Protein 2IBD (pdb70)

CATH classification: 1.10.10.60 (+1 more: 1.10.357.10)

Structure (mmCIF, N/CA/C/O backbone):
data_2IBD
#
_entry.id   2IBD
#
_cell.length_a   70.588
_cell.length_b   118.778
_cell.length_c   97.173
_cell.angle_alpha   90.00
_cell.angle_beta   90.00
_cell.angle_gamma   90.00
#
_symmetry.space_group_name_H-M   'C 2 2 21'
#
loop_
_entity.id
_entity.type
_entity.pdbx_description
1 polymer 'Possible transcriptional regulator'
2 non-polymer 'MAGNESIUM ION'
3 water water
#
loop_
_atom_site.group_PDB
_atom_site.id
_atom_site.type_symbol
_atom_site.label_atom_id
_atom_site.label_alt_id
_atom_site.label_comp_id
_atom_site.label_asym_id
_atom_site.label_entity_id
_atom_site.label_seq_id
_atom_site.pdbx_PDB_ins_code
_atom_site.Cartn_x
_atom_site.Cartn_y
_atom_site.Cartn_z
_atom_site.occupancy
_atom_site.B_iso_or_equiv
_atom_site.auth_seq_id
_atom_site.auth_comp_id
_atom_site.auth_asym_id
_atom_site.auth_atom_id
_atom_site.pdbx_PDB_model_num
ATOM 1 N N . GLY A 1 11 ? 11.996 7.006 24.927 1.00 31.26 11 GLY A N 1
ATOM 2 C CA . GLY A 1 11 ? 13.213 6.440 24.281 1.00 29.28 11 GLY A CA 1
ATOM 3 C C . GLY A 1 11 ? 12.992 6.132 22.778 1.00 28.11 11 GLY A C 1
ATOM 4 O O . GLY A 1 11 ? 13.573 6.806 21.900 1.00 26.67 11 GLY A O 1
ATOM 5 N N . LYS A 1 12 ? 12.119 5.158 22.501 1.00 26.56 12 LYS A N 1
ATOM 6 C CA . LYS A 1 12 ? 11.915 4.613 21.141 1.00 25.52 12 LYS A CA 1
ATOM 7 C C . LYS A 1 12 ? 11.352 5.627 20.144 1.00 23.80 12 LYS A C 1
ATOM 8 O O . LYS A 1 12 ? 11.861 5.740 19.018 1.00 21.88 12 LYS A O 1
ATOM 14 N N . SER A 1 13 ? 10.309 6.354 20.558 1.00 23.02 13 SER A N 1
ATOM 15 C CA . SER A 1 13 ? 9.671 7.372 19.717 1.00 22.10 13 SER A CA 1
ATOM 16 C C . SER A 1 13 ? 10.639 8.483 19.322 1.00 21.28 13 SER A C 1
ATOM 17 O O . SER A 1 13 ? 10.626 8.951 18.182 1.00 20.02 13 SER A O 1
ATOM 20 N N . GLY A 1 14 ? 11.461 8.935 20.272 1.00 19.31 14 GLY A N 1
ATOM 21 C CA . GLY A 1 14 ? 12.474 9.944 19.957 1.00 19.01 14 GLY A CA 1
ATOM 22 C C . GLY A 1 14 ? 13.541 9.442 18.994 1.00 18.51 14 GLY A C 1
ATOM 23 O O . GLY A 1 14 ? 13.968 10.165 18.081 1.00 17.95 14 GLY A O 1
ATOM 24 N N . ARG A 1 15 ? 13.998 8.209 19.212 1.00 18.94 15 ARG A N 1
ATOM 25 C CA . ARG A 1 15 ? 14.937 7.574 18.288 1.00 18.76 15 ARG A CA 1
ATOM 26 C C . ARG A 1 15 ? 14.359 7.446 16.884 1.00 19.17 15 ARG A C 1
ATOM 27 O O . ARG A 1 15 ? 15.058 7.718 15.902 1.00 19.85 15 ARG A O 1
ATOM 35 N N . ARG A 1 16 ? 13.096 7.049 16.783 1.00 19.35 16 ARG A N 1
ATOM 36 C CA . ARG A 1 16 ? 12.430 6.960 15.489 1.00 20.03 16 ARG A CA 1
ATOM 37 C C . ARG A 1 16 ? 12.496 8.299 14.766 1.00 20.00 16 ARG A C 1
ATOM 38 O O . ARG A 1 16 ? 12.892 8.390 13.614 1.00 19.88 16 ARG A O 1
ATOM 46 N N . THR A 1 17 ? 12.145 9.363 15.473 1.00 19.70 17 THR A N 1
ATOM 47 C CA . THR A 1 17 ? 12.175 10.682 14.889 1.00 19.27 17 THR A CA 1
ATOM 48 C C . THR A 1 17 ? 13.585 11.068 14.425 1.00 19.02 17 THR A C 1
ATOM 49 O O . THR A 1 17 ? 13.754 11.635 13.340 1.00 19.20 17 THR A O 1
ATOM 53 N N . GLU A 1 18 ? 14.587 10.756 15.239 1.00 18.82 18 GLU A N 1
ATOM 54 C CA . GLU A 1 18 ? 15.986 11.031 14.886 1.00 20.24 18 GLU A CA 1
ATOM 55 C C . GLU A 1 18 ? 16.419 10.304 13.612 1.00 19.36 18 GLU A C 1
ATOM 56 O O . GLU A 1 18 ? 17.069 10.908 12.738 1.00 19.46 18 GLU A O 1
ATOM 62 N N . LEU A 1 19 ? 16.037 9.030 13.499 1.00 19.21 19 LEU A N 1
ATOM 63 C CA . LEU A 1 19 ? 16.394 8.227 12.345 1.00 18.56 19 LEU A CA 1
ATOM 64 C C . LEU A 1 19 ? 15.731 8.782 11.089 1.00 18.59 19 LEU A C 1
ATOM 65 O O . LEU A 1 19 ? 16.334 8.837 10.001 1.00 19.36 19 LEU A O 1
ATOM 70 N N . LEU A 1 20 ? 14.484 9.213 11.246 1.00 18.96 20 LEU A N 1
ATOM 71 C CA . LEU A 1 20 ? 13.737 9.748 10.128 1.00 18.91 20 LEU A CA 1
ATOM 72 C C . LEU A 1 20 ? 14.372 11.058 9.634 1.00 18.39 20 LEU A C 1
ATOM 73 O O . LEU A 1 20 ? 14.461 11.293 8.421 1.00 19.55 20 LEU A O 1
ATOM 78 N N A ASP A 1 21 ? 14.824 11.896 10.566 0.50 17.66 21 ASP A N 1
ATOM 79 N N B ASP A 1 21 ? 14.823 11.891 10.578 0.50 18.12 21 ASP A N 1
ATOM 80 C CA A ASP A 1 21 ? 15.486 13.142 10.191 0.50 17.17 21 ASP A CA 1
ATOM 81 C CA B ASP A 1 21 ? 15.520 13.147 10.266 0.50 18.03 21 ASP A CA 1
ATOM 82 C C A ASP A 1 21 ? 16.850 12.890 9.513 0.50 16.93 21 ASP A C 1
ATOM 83 C C B ASP A 1 21 ? 16.849 12.896 9.536 0.50 17.44 21 ASP A C 1
ATOM 84 O O A ASP A 1 21 ? 17.220 13.600 8.570 0.50 17.05 21 ASP A O 1
ATOM 85 O O B ASP A 1 21 ? 17.195 13.613 8.590 0.50 17.52 21 ASP A O 1
ATOM 94 N N . ILE A 1 22 ? 17.580 11.868 9.971 1.00 16.53 22 ILE A N 1
ATOM 95 C CA . ILE A 1 22 ? 18.825 11.461 9.303 1.00 16.61 22 ILE A CA 1
ATOM 96 C C . ILE A 1 22 ? 18.531 11.004 7.856 1.00 16.05 22 ILE A C 1
ATOM 97 O O . ILE A 1 22 ? 19.221 11.404 6.903 1.00 17.01 22 ILE A O 1
ATOM 102 N N . ALA A 1 23 ? 17.482 10.201 7.692 1.00 16.53 23 ALA A N 1
ATOM 103 C CA . ALA A 1 23 ? 17.099 9.765 6.353 1.00 15.87 23 ALA A CA 1
ATOM 104 C C . ALA A 1 23 ? 16.750 10.992 5.498 1.00 15.79 23 ALA A C 1
ATOM 105 O O . ALA A 1 23 ? 17.185 11.093 4.356 1.00 16.60 23 ALA A O 1
ATOM 107 N N . ALA A 1 24 ? 15.955 11.905 6.046 1.00 15.15 24 ALA A N 1
ATOM 108 C CA . ALA A 1 24 ? 15.544 13.090 5.261 1.00 14.51 24 ALA A CA 1
ATOM 109 C C . ALA A 1 24 ? 16.746 13.854 4.739 1.00 14.91 24 ALA A C 1
ATOM 110 O O . ALA A 1 24 ? 16.767 14.322 3.598 1.00 16.13 24 ALA A O 1
ATOM 112 N N . THR A 1 25 ? 17.750 14.004 5.596 1.00 15.04 25 THR A N 1
ATOM 113 C CA . THR A 1 25 ? 18.936 14.788 5.260 1.00 16.29 25 THR A CA 1
ATOM 114 C C . THR A 1 25 ? 19.697 14.094 4.128 1.00 15.26 25 THR A C 1
ATOM 115 O O . THR A 1 25 ? 20.148 14.745 3.185 1.00 16.03 25 THR A O 1
ATOM 119 N N . LEU A 1 26 ? 19.803 12.759 4.192 1.00 15.48 26 LEU A N 1
ATOM 120 C CA . LEU A 1 26 ? 20.501 12.014 3.132 1.00 15.75 26 LEU A CA 1
ATOM 121 C C . LEU A 1 26 ? 19.713 12.084 1.843 1.00 15.95 26 LEU A C 1
ATOM 122 O O . LEU A 1 26 ? 20.280 12.280 0.756 1.00 16.21 26 LEU A O 1
ATOM 127 N N . PHE A 1 27 ? 18.390 11.913 1.937 1.00 15.58 27 PHE A N 1
ATOM 128 C CA . PHE A 1 27 ? 17.593 12.007 0.719 1.00 15.05 27 PHE A CA 1
ATOM 129 C C . PHE A 1 27 ? 17.726 13.372 0.063 1.00 14.97 27 PHE A C 1
ATOM 130 O O . PHE A 1 27 ? 17.778 13.476 -1.176 1.00 16.15 27 PHE A O 1
ATOM 138 N N . ALA A 1 28 ? 17.738 14.431 0.882 1.00 14.63 28 ALA A N 1
ATOM 139 C CA . ALA A 1 28 ? 17.858 15.788 0.326 1.00 15.22 28 ALA A CA 1
ATOM 140 C C . ALA A 1 28 ? 19.206 16.017 -0.348 1.00 16.23 28 ALA A C 1
ATOM 141 O O . ALA A 1 28 ? 19.303 16.725 -1.363 1.00 17.49 28 ALA A O 1
ATOM 143 N N . GLU A 1 29 ? 20.256 15.429 0.219 1.00 16.98 29 GLU A N 1
ATOM 144 C CA . GLU A 1 29 ? 21.570 15.647 -0.345 1.00 18.42 29 GLU A CA 1
ATOM 145 C C . GLU A 1 29 ? 21.818 14.770 -1.569 1.00 19.45 29 GLU A C 1
ATOM 146 O O . GLU A 1 29 ? 22.135 15.273 -2.662 1.00 20.42 29 GLU A O 1
ATOM 152 N N A ARG A 1 30 ? 21.654 13.462 -1.378 0.50 19.98 30 ARG A N 1
ATOM 153 N N B ARG A 1 30 ? 21.660 13.457 -1.400 0.50 20.41 30 ARG A N 1
ATOM 154 C CA A ARG A 1 30 ? 22.009 12.462 -2.390 0.50 21.00 30 ARG A CA 1
ATOM 155 C CA B ARG A 1 30 ? 22.039 12.503 -2.458 0.50 22.01 30 ARG A CA 1
ATOM 156 C C A ARG A 1 30 ? 20.915 12.166 -3.417 0.50 21.22 30 ARG A C 1
ATOM 157 C C B ARG A 1 30 ? 20.895 11.968 -3.332 0.50 21.56 30 ARG A C 1
ATOM 158 O O A ARG A 1 30 ? 21.201 11.742 -4.546 0.50 21.85 30 ARG A O 1
ATOM 159 O O B ARG A 1 30 ? 21.129 11.210 -4.283 0.50 21.64 30 ARG A O 1
ATOM 174 N N . GLY A 1 31 ? 19.664 12.339 -3.014 1.00 20.80 31 GLY A N 1
ATOM 175 C CA . GLY A 1 31 ? 18.553 11.973 -3.847 1.00 21.49 31 GLY A CA 1
ATOM 176 C C . GLY A 1 31 ? 17.951 10.696 -3.326 1.00 21.35 31 GLY A C 1
ATOM 177 O O . GLY A 1 31 ? 18.582 9.923 -2.593 1.00 21.95 31 GLY A O 1
ATOM 178 N N . LEU A 1 32 ? 16.709 10.463 -3.711 1.00 21.84 32 LEU A N 1
ATOM 179 C CA . LEU A 1 32 ? 15.993 9.297 -3.232 1.00 22.30 32 LEU A CA 1
ATOM 180 C C . LEU A 1 32 ? 16.546 8.017 -3.808 1.00 22.23 32 LEU A C 1
ATOM 181 O O . LEU A 1 32 ? 16.812 7.073 -3.073 1.00 23.21 32 LEU A O 1
ATOM 186 N N . ARG A 1 33 ? 16.711 7.975 -5.125 1.00 22.56 33 ARG A N 1
ATOM 187 C CA . ARG A 1 33 ? 17.090 6.736 -5.796 1.00 22.55 33 ARG A CA 1
ATOM 188 C C . ARG A 1 33 ? 18.501 6.284 -5.438 1.00 22.02 33 ARG A C 1
ATOM 189 O O . ARG A 1 33 ? 18.776 5.086 -5.449 1.00 23.30 33 ARG A O 1
ATOM 197 N N . ALA A 1 34 ? 19.390 7.227 -5.118 1.00 20.85 34 ALA A N 1
ATOM 198 C CA . ALA A 1 34 ? 20.791 6.916 -4.820 1.00 20.20 34 ALA A CA 1
ATOM 199 C C . ALA A 1 34 ? 21.106 6.682 -3.325 1.00 20.22 34 ALA A C 1
ATOM 200 O O . ALA A 1 34 ? 22.270 6.416 -2.981 1.00 22.54 34 ALA A O 1
ATOM 202 N N . THR A 1 35 ? 20.104 6.755 -2.442 1.00 18.32 35 THR A N 1
ATOM 203 C CA . THR A 1 35 ? 20.292 6.558 -0.999 1.00 17.95 35 THR A CA 1
ATOM 204 C C . THR A 1 35 ? 19.713 5.213 -0.575 1.00 18.07 35 THR A C 1
ATOM 205 O O . THR A 1 35 ? 18.543 4.943 -0.834 1.00 18.69 35 THR A O 1
ATOM 209 N N . THR A 1 36 ? 20.525 4.370 0.058 1.00 17.39 36 THR A N 1
ATOM 210 C CA . THR A 1 36 ? 20.031 3.059 0.501 1.00 17.23 36 THR A CA 1
ATOM 211 C C . THR A 1 36 ? 19.731 3.048 1.991 1.00 17.52 36 THR A C 1
ATOM 212 O O . THR A 1 36 ? 20.162 3.941 2.722 1.00 18.24 36 THR A O 1
ATOM 216 N N . VAL A 1 37 ? 19.064 1.982 2.457 1.00 17.39 37 VAL A N 1
ATOM 217 C CA . VAL A 1 37 ? 18.837 1.845 3.884 1.00 17.73 37 VAL A CA 1
ATOM 218 C C . VAL A 1 37 ? 20.172 1.676 4.636 1.00 17.63 37 VAL A C 1
ATOM 219 O O . VAL A 1 37 ? 20.295 2.119 5.780 1.00 18.88 37 VAL A O 1
ATOM 223 N N . ARG A 1 38 ? 21.163 1.045 3.991 1.00 17.21 38 ARG A N 1
ATOM 224 C CA . ARG A 1 38 ? 22.502 0.899 4.593 1.00 17.31 38 ARG A CA 1
ATOM 225 C C . ARG A 1 38 ? 23.156 2.287 4.752 1.00 17.36 38 ARG A C 1
ATOM 226 O O . ARG A 1 38 ? 23.809 2.544 5.782 1.00 16.94 38 ARG A O 1
ATOM 234 N N . ASP A 1 39 ? 22.970 3.173 3.760 1.00 17.52 39 ASP A N 1
ATOM 235 C CA . ASP A 1 39 ? 23.504 4.529 3.876 1.00 17.62 39 ASP A CA 1
ATOM 236 C C . ASP A 1 39 ? 22.900 5.199 5.103 1.00 18.04 39 ASP A C 1
ATOM 237 O O . ASP A 1 39 ? 23.600 5.900 5.810 1.00 18.66 39 ASP A O 1
ATOM 242 N N . ILE A 1 40 ? 21.587 5.021 5.306 1.00 17.93 40 ILE A N 1
ATOM 243 C CA . ILE A 1 40 ? 20.892 5.652 6.425 1.00 18.58 40 ILE A CA 1
ATOM 244 C C . ILE A 1 40 ? 21.385 5.071 7.743 1.00 19.09 40 ILE A C 1
ATOM 245 O O . ILE A 1 40 ? 21.745 5.794 8.687 1.00 19.71 40 ILE A O 1
ATOM 250 N N . ALA A 1 41 ? 21.414 3.751 7.803 1.00 18.99 41 ALA A N 1
ATOM 251 C CA . ALA A 1 41 ? 21.899 3.078 8.988 1.00 18.82 41 ALA A CA 1
ATOM 252 C C . ALA A 1 41 ? 23.340 3.487 9.329 1.00 19.33 41 ALA A C 1
ATOM 253 O O . ALA A 1 41 ? 23.661 3.740 10.499 1.00 20.23 41 ALA A O 1
ATOM 255 N N . ASP A 1 42 ? 24.212 3.540 8.326 1.00 19.64 42 ASP A N 1
ATOM 256 C CA . ASP A 1 42 ? 25.618 3.959 8.553 1.00 20.60 42 ASP A CA 1
ATOM 257 C C . ASP A 1 42 ? 25.649 5.342 9.195 1.00 20.46 42 ASP A C 1
ATOM 258 O O . ASP A 1 42 ? 26.403 5.583 10.139 1.00 21.59 42 ASP A O 1
ATOM 263 N N . ALA A 1 43 ? 24.855 6.264 8.643 1.00 20.29 43 ALA A N 1
ATOM 264 C CA . ALA A 1 43 ? 24.812 7.647 9.142 1.00 20.29 43 ALA A CA 1
ATOM 265 C C . ALA A 1 43 ? 24.292 7.697 10.583 1.00 20.44 43 ALA A C 1
ATOM 266 O O . ALA A 1 43 ? 24.630 8.623 11.344 1.00 21.03 43 ALA A O 1
ATOM 268 N N . ALA A 1 44 ? 23.470 6.704 10.949 1.00 20.21 44 ALA A N 1
ATOM 269 C CA . ALA A 1 44 ? 22.891 6.603 12.300 1.00 21.33 44 ALA A CA 1
ATOM 270 C C . ALA A 1 44 ? 23.711 5.768 13.277 1.00 21.93 44 ALA A C 1
ATOM 271 O O . ALA A 1 44 ? 23.321 5.610 14.439 1.00 23.60 44 ALA A O 1
ATOM 273 N N . GLY A 1 45 ? 24.837 5.227 12.808 1.00 21.44 45 GLY A N 1
ATOM 274 C CA . GLY A 1 45 ? 25.717 4.393 13.618 1.00 20.76 45 GLY A CA 1
ATOM 275 C C . GLY A 1 45 ? 25.177 3.012 13.930 1.00 20.65 45 GLY A C 1
ATOM 276 O O . GLY A 1 45 ? 25.609 2.396 14.884 1.00 20.63 45 GLY A O 1
ATOM 277 N N . ILE A 1 46 ? 24.238 2.529 13.118 1.00 20.38 46 ILE A N 1
ATOM 278 C CA . ILE A 1 46 ? 23.631 1.204 13.316 1.00 20.00 46 ILE A CA 1
ATOM 279 C C . ILE A 1 46 ? 23.702 0.331 12.050 1.00 19.32 46 ILE A C 1
ATOM 280 O O . ILE A 1 46 ? 24.230 0.755 11.009 1.00 19.45 46 ILE A O 1
ATOM 285 N N . LEU A 1 47 ? 23.156 -0.881 12.148 1.00 18.79 47 LEU A N 1
ATOM 286 C CA . LEU A 1 47 ? 22.972 -1.745 10.989 1.00 18.43 47 LEU A CA 1
ATOM 287 C C . LEU A 1 47 ? 21.526 -1.662 10.488 1.00 18.56 47 LEU A C 1
ATOM 288 O O . LEU A 1 47 ? 20.623 -1.283 11.229 1.00 18.38 47 LEU A O 1
ATOM 293 N N . SER A 1 48 ? 21.317 -2.023 9.228 1.00 18.42 48 SER A N 1
ATOM 294 C CA . SER A 1 48 ? 19.998 -1.905 8.603 1.00 19.62 48 SER A CA 1
ATOM 295 C C . SER A 1 48 ? 18.894 -2.587 9.400 1.00 19.11 48 SER A C 1
ATOM 296 O O . SER A 1 48 ? 17.775 -2.077 9.466 1.00 19.39 48 SER A O 1
ATOM 299 N N . GLY A 1 49 ? 19.197 -3.730 10.017 1.00 19.11 49 GLY A N 1
ATOM 300 C CA . GLY A 1 49 ? 18.211 -4.405 10.834 1.00 19.86 49 GLY A CA 1
ATOM 301 C C . GLY A 1 49 ? 17.583 -3.526 11.905 1.00 19.46 49 GLY A C 1
ATOM 302 O O . GLY A 1 49 ? 16.388 -3.646 12.183 1.00 19.61 49 GLY A O 1
ATOM 303 N N . SER A 1 50 ? 18.386 -2.664 12.526 1.00 19.21 50 SER A N 1
ATOM 304 C CA . SER A 1 50 ? 17.867 -1.777 13.568 1.00 19.90 50 SER A CA 1
ATOM 305 C C . SER A 1 50 ? 16.898 -0.776 12.983 1.00 20.45 50 SER A C 1
ATOM 306 O O . SER A 1 50 ? 15.898 -0.410 13.600 1.00 21.32 50 SER A O 1
ATOM 309 N N . LEU A 1 51 ? 17.185 -0.385 11.754 1.00 20.31 51 LEU A N 1
ATOM 310 C CA . LEU A 1 51 ? 16.323 0.555 11.048 1.00 20.15 51 LEU A CA 1
ATOM 311 C C . LEU A 1 51 ? 14.952 -0.083 10.776 1.00 19.52 51 LEU A C 1
ATOM 312 O O . LEU A 1 51 ? 13.895 0.557 10.922 1.00 19.61 51 LEU A O 1
ATOM 317 N N . TYR A 1 52 ? 14.967 -1.356 10.390 1.00 19.23 52 TYR A N 1
ATOM 318 C CA . TYR A 1 52 ? 13.727 -2.058 10.049 1.00 19.05 52 TYR A CA 1
ATOM 319 C C . TYR A 1 52 ? 12.865 -2.381 11.271 1.00 20.51 52 TYR A C 1
ATOM 320 O O . TYR A 1 52 ? 11.668 -2.654 11.149 1.00 20.81 52 TYR A O 1
ATOM 329 N N . HIS A 1 53 ? 13.474 -2.351 12.446 1.00 21.01 53 HIS A N 1
ATOM 330 C CA . HIS A 1 53 ? 12.712 -2.454 13.667 1.00 22.28 53 HIS A CA 1
ATOM 331 C C . HIS A 1 53 ? 11.782 -1.236 13.823 1.00 21.44 53 HIS A C 1
ATOM 332 O O . HIS A 1 53 ? 10.682 -1.350 14.368 1.00 22.78 53 HIS A O 1
ATOM 339 N N . HIS A 1 54 ? 12.201 -0.073 13.319 1.00 20.21 54 HIS A N 1
ATOM 340 C CA . HIS A 1 54 ? 11.411 1.147 13.435 1.00 20.36 54 HIS A CA 1
ATOM 341 C C . HIS A 1 54 ? 10.525 1.417 12.228 1.00 19.91 54 HIS A C 1
ATOM 342 O O . HIS A 1 54 ? 9.449 1.996 12.389 1.00 21.12 54 HIS A O 1
ATOM 349 N N . PHE A 1 55 ? 10.997 1.062 11.029 1.00 18.42 55 PHE A N 1
ATOM 350 C CA . PHE A 1 55 ? 10.294 1.400 9.766 1.00 17.80 55 PHE A CA 1
ATOM 351 C C . PHE A 1 55 ? 10.041 0.191 8.875 1.00 18.58 55 PHE A C 1
ATOM 352 O O . PHE A 1 55 ? 10.889 -0.701 8.795 1.00 19.07 55 PHE A O 1
ATOM 360 N N . ASP A 1 56 ? 8.911 0.194 8.162 1.00 18.27 56 ASP A N 1
ATOM 361 C CA . ASP A 1 56 ? 8.607 -0.914 7.254 1.00 18.92 56 ASP A CA 1
ATOM 362 C C . ASP A 1 56 ? 9.568 -0.941 6.088 1.00 18.12 56 ASP A C 1
ATOM 363 O O . ASP A 1 56 ? 9.961 -2.019 5.643 1.00 18.12 56 ASP A O 1
ATOM 368 N N . SER A 1 57 ? 9.930 0.238 5.568 1.00 17.29 57 SER A N 1
ATOM 369 C CA . SER A 1 57 ? 10.664 0.304 4.322 1.00 17.65 57 SER A CA 1
ATOM 370 C C . SER A 1 57 ? 11.230 1.705 4.140 1.00 16.93 57 SER A C 1
ATOM 371 O O . SER A 1 57 ? 10.773 2.669 4.773 1.00 17.26 57 SER A O 1
ATOM 374 N N . LYS A 1 58 ? 12.168 1.835 3.208 1.00 16.99 58 LYS A N 1
ATOM 375 C CA . LYS A 1 58 ? 12.647 3.154 2.776 1.00 17.64 58 LYS A CA 1
ATOM 376 C C . LYS A 1 58 ? 11.471 4.019 2.295 1.00 16.72 58 LYS A C 1
ATOM 377 O O . LYS A 1 58 ? 11.379 5.224 2.614 1.00 17.31 58 LYS A O 1
ATOM 383 N N A GLU A 1 59 ? 10.586 3.368 1.549 0.50 16.66 59 GLU A N 1
ATOM 384 N N B GLU A 1 59 ? 10.555 3.450 1.520 0.50 17.00 59 GLU A N 1
ATOM 385 C CA A GLU A 1 59 ? 9.413 3.980 0.955 0.50 16.56 59 GLU A CA 1
ATOM 386 C CA B GLU A 1 59 ? 9.481 4.283 0.961 0.50 16.91 59 GLU A CA 1
ATOM 387 C C A GLU A 1 59 ? 8.577 4.667 2.023 0.50 15.98 59 GLU A C 1
ATOM 388 C C B GLU A 1 59 ? 8.455 4.698 2.012 0.50 16.37 59 GLU A C 1
ATOM 389 O O A GLU A 1 59 ? 8.195 5.842 1.897 0.50 15.85 59 GLU A O 1
ATOM 390 O O B GLU A 1 59 ? 7.808 5.738 1.857 0.50 16.06 59 GLU A O 1
ATOM 401 N N . SER A 1 60 ? 8.293 3.915 3.079 1.00 16.03 60 SER A N 1
ATOM 402 C CA . SER A 1 60 ? 7.445 4.414 4.171 1.00 16.18 60 SER A CA 1
ATOM 403 C C . SER A 1 60 ? 8.125 5.606 4.846 1.00 15.81 60 SER A C 1
ATOM 404 O O . SER A 1 60 ? 7.422 6.527 5.285 1.00 15.74 60 SER A O 1
ATOM 415 N N . VAL A 1 62 ? 10.140 7.874 3.351 1.00 15.08 62 VAL A N 1
ATOM 416 C CA . VAL A 1 62 ? 9.892 8.985 2.399 1.00 15.52 62 VAL A CA 1
ATOM 417 C C . VAL A 1 62 ? 8.471 9.508 2.547 1.00 14.01 62 VAL A C 1
ATOM 418 O O . VAL A 1 62 ? 8.241 10.720 2.587 1.00 14.08 62 VAL A O 1
ATOM 422 N N . ASP A 1 63 ? 7.518 8.582 2.609 1.00 11.95 63 ASP A N 1
ATOM 423 C CA . ASP A 1 63 ? 6.105 8.946 2.685 1.00 12.08 63 ASP A CA 1
ATOM 424 C C . ASP A 1 63 ? 5.865 9.759 3.962 1.00 12.18 63 ASP A C 1
ATOM 425 O O . ASP A 1 63 ? 5.200 10.819 3.925 1.00 13.69 63 ASP A O 1
ATOM 430 N N . GLU A 1 64 ? 6.429 9.303 5.077 1.00 12.04 64 GLU A N 1
ATOM 431 C CA . GLU A 1 64 ? 6.204 9.994 6.355 1.00 12.58 64 GLU A CA 1
ATOM 432 C C . GLU A 1 64 ? 6.829 11.397 6.341 1.00 12.69 64 GLU A C 1
ATOM 433 O O . GLU A 1 64 ? 6.227 12.362 6.831 1.00 14.60 64 GLU A O 1
ATOM 439 N N . ILE A 1 65 ? 8.035 11.503 5.782 1.00 12.44 65 ILE A N 1
ATOM 440 C CA . ILE A 1 65 ? 8.706 12.810 5.657 1.00 12.58 65 ILE A CA 1
ATOM 441 C C . ILE A 1 65 ? 7.860 13.754 4.812 1.00 13.56 65 ILE A C 1
ATOM 442 O O . ILE A 1 65 ? 7.617 14.910 5.210 1.00 15.50 65 ILE A O 1
ATOM 447 N N . LEU A 1 66 ? 7.419 13.287 3.643 1.00 13.52 66 LEU A N 1
ATOM 448 C CA . LEU A 1 66 ? 6.655 14.159 2.751 1.00 14.64 66 LEU A CA 1
ATOM 449 C C . LEU A 1 66 ? 5.329 14.554 3.373 1.00 14.78 66 LEU A C 1
ATOM 450 O O . LEU A 1 66 ? 4.950 15.722 3.302 1.00 16.34 66 LEU A O 1
ATOM 455 N N . ARG A 1 67 ? 4.610 13.600 3.960 1.00 15.37 67 ARG A N 1
ATOM 456 C CA . ARG A 1 67 ? 3.300 13.929 4.559 1.00 15.45 67 ARG A CA 1
ATOM 457 C C . ARG A 1 67 ? 3.430 14.884 5.731 1.00 15.90 67 ARG A C 1
ATOM 458 O O . ARG A 1 67 ? 2.591 15.787 5.909 1.00 15.58 67 ARG A O 1
ATOM 466 N N . GLY A 1 68 ? 4.469 14.709 6.538 1.00 16.37 68 GLY A N 1
ATOM 467 C CA . GLY A 1 68 ? 4.619 15.598 7.702 1.00 17.07 68 GLY A CA 1
ATOM 468 C C . GLY A 1 68 ? 4.646 17.038 7.211 1.00 17.43 68 GLY A C 1
ATOM 469 O O . GLY A 1 68 ? 3.923 17.913 7.744 1.00 19.45 68 GLY A O 1
ATOM 470 N N . PHE A 1 69 ? 5.468 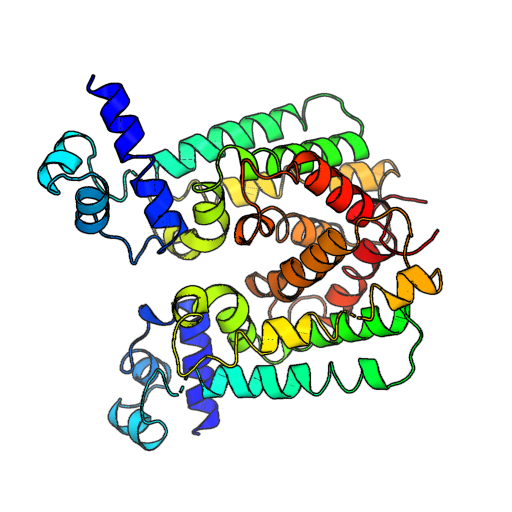17.267 6.185 1.00 15.87 69 PHE A N 1
ATOM 471 C CA . PHE A 1 69 ? 5.676 18.591 5.621 1.00 14.81 69 PHE A CA 1
ATOM 472 C C . PHE A 1 69 ? 4.416 19.065 4.901 1.00 14.31 69 PHE A C 1
ATOM 473 O O . PHE A 1 69 ? 3.912 20.154 5.176 1.00 14.54 69 PHE A O 1
ATOM 481 N N . LEU A 1 70 ? 3.891 18.236 4.014 1.00 12.99 70 LEU A N 1
ATOM 482 C CA . LEU A 1 70 ? 2.802 18.685 3.136 1.00 12.92 70 LEU A CA 1
ATOM 483 C C . LEU A 1 70 ? 1.462 18.842 3.856 1.00 13.36 70 LEU A C 1
ATOM 484 O O . LEU A 1 70 ? 0.671 19.721 3.515 1.00 14.14 70 LEU A O 1
ATOM 489 N N . ASP A 1 71 ? 1.193 17.992 4.842 1.00 13.34 71 ASP A N 1
ATOM 490 C CA . ASP A 1 71 ? -0.048 18.144 5.576 1.00 14.10 71 ASP A CA 1
ATOM 491 C C . ASP A 1 71 ? -0.106 19.498 6.275 1.00 14.20 71 ASP A C 1
ATOM 492 O O . ASP A 1 71 ? -1.154 20.190 6.263 1.00 15.26 71 ASP A O 1
ATOM 497 N N . ASP A 1 72 ? 1.020 19.881 6.863 1.00 14.17 72 ASP A N 1
ATOM 498 C CA . ASP A 1 72 ? 1.129 21.150 7.594 1.00 15.30 72 ASP A CA 1
ATOM 499 C C . ASP A 1 72 ? 1.032 22.307 6.584 1.00 14.62 72 ASP A C 1
ATOM 500 O O . ASP A 1 72 ? 0.274 23.265 6.762 1.00 15.03 72 ASP A O 1
ATOM 505 N N . LEU A 1 73 ? 1.817 22.198 5.514 1.00 13.03 73 LEU A N 1
ATOM 506 C CA . LEU A 1 73 ? 1.871 23.255 4.506 1.00 12.51 73 LEU A CA 1
ATOM 507 C C . LEU A 1 73 ? 0.513 23.510 3.874 1.00 12.62 73 LEU A C 1
ATOM 508 O O . LEU A 1 73 ? 0.038 24.673 3.841 1.00 12.63 73 LEU A O 1
ATOM 513 N N . PHE A 1 74 ? -0.104 22.436 3.359 1.00 12.74 74 PHE A N 1
ATOM 514 C CA . PHE A 1 74 ? -1.415 22.617 2.715 1.00 12.41 74 PHE A CA 1
ATOM 515 C C . PHE A 1 74 ? -2.518 23.023 3.699 1.00 12.45 74 PHE A C 1
ATOM 516 O O . PHE A 1 74 ? -3.436 23.763 3.327 1.00 14.21 74 PHE A O 1
ATOM 524 N N . GLY A 1 75 ? -2.419 22.581 4.945 1.00 12.21 75 GLY A N 1
ATOM 525 C CA . GLY A 1 75 ? -3.345 23.048 5.974 1.00 12.13 75 GLY A CA 1
ATOM 526 C C . GLY A 1 75 ? -3.275 24.566 6.103 1.00 12.38 75 GLY A C 1
ATOM 527 O O . GLY A 1 75 ? -4.310 25.243 6.185 1.00 13.71 75 GLY A O 1
ATOM 528 N N . LYS A 1 76 ? -2.060 25.108 6.108 1.00 11.24 76 LYS A N 1
ATOM 529 C CA . LYS A 1 76 ? -1.888 26.569 6.179 1.00 12.14 76 LYS A CA 1
ATOM 530 C C . LYS A 1 76 ? -2.384 27.242 4.908 1.00 12.59 76 LYS A C 1
ATOM 531 O O . LYS A 1 76 ? -3.083 28.255 5.002 1.00 13.48 76 LYS A O 1
ATOM 537 N N . TYR A 1 77 ? -2.032 26.700 3.734 1.00 12.23 77 TYR A N 1
ATOM 538 C CA . TYR A 1 77 ? -2.533 27.306 2.502 1.00 11.49 77 TYR A CA 1
ATOM 539 C C . TYR A 1 77 ? -4.072 27.399 2.509 1.00 11.98 77 TYR A C 1
ATOM 540 O O . TYR A 1 77 ? -4.654 28.436 2.134 1.00 12.90 77 TYR A O 1
ATOM 549 N N . ARG A 1 78 ? -4.713 26.296 2.889 1.00 11.56 78 ARG A N 1
ATOM 550 C CA . ARG A 1 78 ? -6.181 26.231 2.852 1.00 11.29 78 ARG A CA 1
ATOM 551 C C . ARG A 1 78 ? -6.782 27.264 3.799 1.00 11.56 78 ARG A C 1
ATOM 552 O O . ARG A 1 78 ? -7.732 27.970 3.446 1.00 11.74 78 ARG A O 1
ATOM 560 N N . GLU A 1 79 ? -6.207 27.370 4.993 1.00 11.07 79 GLU A N 1
ATOM 561 C CA . GLU A 1 79 ? -6.742 28.351 5.945 1.00 10.95 79 GLU A CA 1
ATOM 562 C C . GLU A 1 79 ? -6.471 29.783 5.469 1.00 10.70 79 GLU A C 1
ATOM 563 O O . GLU A 1 79 ? -7.334 30.675 5.647 1.00 11.82 79 GLU A O 1
ATOM 569 N N . ILE A 1 80 ? -5.280 30.030 4.918 1.00 11.06 80 ILE A N 1
ATOM 570 C CA . ILE A 1 80 ? -4.996 31.379 4.396 1.00 11.47 80 ILE A CA 1
ATOM 571 C C . ILE A 1 80 ? -6.042 31.796 3.372 1.00 12.14 80 ILE A C 1
ATOM 572 O O . ILE A 1 80 ? -6.598 32.904 3.436 1.00 12.58 80 ILE A O 1
ATOM 577 N N . VAL A 1 81 ? -6.333 30.929 2.407 1.00 12.81 81 VAL A N 1
ATOM 578 C CA A VAL A 1 81 ? -7.287 31.297 1.358 0.50 13.84 81 VAL A CA 1
ATOM 579 C CA B VAL A 1 81 ? -7.285 31.321 1.370 0.50 13.72 81 VAL A CA 1
ATOM 580 C C . VAL A 1 81 ? -8.705 31.484 1.914 1.00 13.90 81 VAL A C 1
ATOM 581 O O . VAL A 1 81 ? -9.478 32.256 1.364 1.00 14.71 81 VAL A O 1
ATOM 588 N N . ALA A 1 82 ? -9.029 30.778 2.998 1.00 13.32 82 ALA A N 1
ATOM 589 C CA . ALA A 1 82 ? -10.366 30.902 3.600 1.00 13.75 82 ALA A CA 1
ATOM 590 C C . ALA A 1 82 ? -10.468 32.040 4.623 1.00 14.60 82 ALA A C 1
ATOM 591 O O . ALA A 1 82 ? -11.570 32.311 5.119 1.00 16.80 82 ALA A O 1
ATOM 593 N N . SER A 1 83 ? -9.337 32.690 4.932 1.00 15.13 83 SER A N 1
ATOM 594 C CA . SER A 1 83 ? -9.221 33.601 6.099 1.00 15.62 83 SER A CA 1
ATOM 595 C C . SER A 1 83 ? -9.746 35.011 5.958 1.00 17.16 83 SER A C 1
ATOM 596 O O . SER A 1 83 ? -9.758 35.735 6.963 1.00 18.61 83 SER A O 1
ATOM 599 N N . GLY A 1 84 ? -10.147 35.397 4.752 1.00 16.68 84 GLY A N 1
ATOM 600 C CA . GLY A 1 84 ? -10.758 36.727 4.561 1.00 17.22 84 GLY A CA 1
ATOM 601 C C . GLY A 1 84 ? -9.728 37.822 4.289 1.00 17.18 84 GLY A C 1
ATOM 602 O O . GLY A 1 84 ? -10.079 39.011 4.300 1.00 18.39 84 GLY A O 1
ATOM 603 N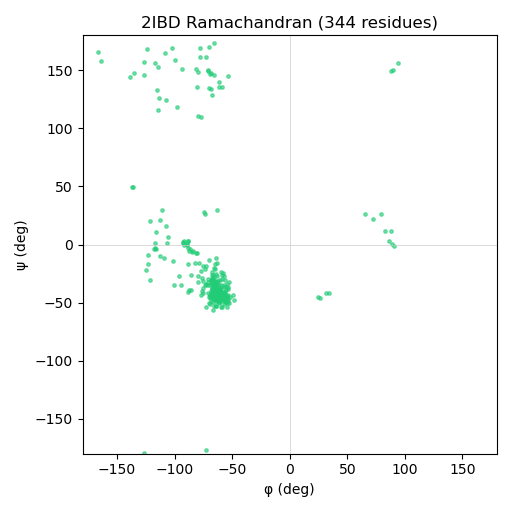 N . LEU A 1 85 ? -8.472 37.447 4.011 1.00 16.66 85 LEU A N 1
ATOM 604 C CA . LEU A 1 85 ? -7.445 38.455 3.657 1.00 15.35 85 LEU A CA 1
ATOM 605 C C . LEU A 1 85 ? -7.758 39.006 2.256 1.00 14.67 85 LEU A C 1
ATOM 606 O O . LEU A 1 85 ? -8.337 38.295 1.444 1.00 15.54 85 LEU A O 1
ATOM 611 N N . ASP A 1 86 ? -7.408 40.264 1.953 1.00 13.44 86 ASP A N 1
ATOM 612 C CA . ASP A 1 86 ? -7.584 40.741 0.578 1.00 14.02 86 ASP A CA 1
ATOM 613 C C . ASP A 1 86 ? -6.652 39.975 -0.400 1.00 13.58 86 ASP A C 1
ATOM 614 O O . ASP A 1 86 ? -5.820 39.163 0.017 1.00 13.67 86 ASP A O 1
ATOM 619 N N . SER A 1 87 ? -6.795 40.209 -1.701 1.00 13.51 87 SER A N 1
ATOM 620 C CA . SER A 1 87 ? -6.081 39.360 -2.656 1.00 13.23 87 SER A CA 1
ATOM 621 C C . SER A 1 87 ? -4.553 39.465 -2.538 1.00 12.90 87 SER A C 1
ATOM 622 O O . SER A 1 87 ? -3.854 38.436 -2.557 1.00 13.47 87 SER A O 1
ATOM 625 N N . ARG A 1 88 ? -4.025 40.701 -2.483 1.00 13.28 88 ARG A N 1
ATOM 626 C CA . ARG A 1 88 ? -2.571 40.854 -2.375 1.00 12.72 88 ARG A CA 1
ATOM 627 C C . ARG A 1 88 ? -2.066 40.246 -1.061 1.00 12.29 88 ARG A C 1
ATOM 628 O O . ARG A 1 88 ? -1.068 39.513 -1.042 1.00 13.58 88 ARG A O 1
ATOM 636 N N . ALA A 1 89 ? -2.786 40.513 0.036 1.00 12.24 89 ALA A N 1
ATOM 637 C CA . ALA A 1 89 ? -2.334 39.977 1.331 1.00 12.49 89 ALA A CA 1
ATOM 638 C C . ALA A 1 89 ? -2.385 38.452 1.359 1.00 12.58 89 ALA A C 1
ATOM 639 O O . ALA A 1 89 ? -1.599 37.803 2.071 1.00 13.88 89 ALA A O 1
ATOM 641 N N . THR A 1 90 ? -3.384 37.899 0.670 1.00 11.44 90 THR A N 1
ATOM 642 C CA . THR A 1 90 ? -3.520 36.436 0.590 1.00 11.45 90 THR A CA 1
ATOM 643 C C . THR A 1 90 ? -2.290 35.847 -0.127 1.00 12.09 90 THR A C 1
ATOM 644 O O . THR A 1 90 ? -1.681 34.875 0.349 1.00 12.17 90 THR A O 1
ATOM 648 N N . LEU A 1 91 ? -1.935 36.444 -1.269 1.00 12.54 91 LEU A N 1
ATOM 649 C CA . LEU A 1 91 ? -0.778 35.956 -2.028 1.00 12.43 91 LEU A CA 1
ATOM 650 C C . LEU A 1 91 ? 0.482 36.115 -1.199 1.00 11.95 91 LEU A C 1
ATOM 651 O O . LEU A 1 91 ? 1.313 35.196 -1.138 1.00 13.34 91 LEU A O 1
ATOM 656 N N . GLU A 1 92 ? 0.605 37.264 -0.523 1.00 12.07 92 GLU A N 1
ATOM 657 C CA . GLU A 1 92 ? 1.776 37.469 0.337 1.00 11.43 92 GLU A CA 1
ATOM 658 C C . GLU A 1 92 ? 1.866 36.401 1.421 1.00 11.72 92 GLU A C 1
ATOM 659 O O . GLU A 1 92 ? 2.954 35.861 1.689 1.00 13.47 92 GLU A O 1
ATOM 665 N N . ALA A 1 93 ? 0.717 36.057 2.004 1.00 11.34 93 ALA A N 1
ATOM 666 C CA . ALA A 1 93 ? 0.705 35.046 3.071 1.00 11.14 93 ALA A CA 1
ATOM 667 C C . ALA A 1 93 ? 1.068 33.655 2.545 1.00 11.34 93 ALA A C 1
ATOM 668 O O . ALA A 1 93 ? 1.762 32.878 3.212 1.00 13.11 93 ALA A O 1
ATOM 670 N N . LEU A 1 94 ? 0.543 33.305 1.372 1.00 11.74 94 LEU A N 1
ATOM 671 C CA . LEU A 1 94 ? 0.876 32.009 0.786 1.00 11.30 94 LEU A CA 1
ATOM 672 C C . LEU A 1 94 ? 2.387 31.894 0.549 1.00 11.87 94 LEU A C 1
ATOM 673 O O . LEU A 1 94 ? 3.001 30.873 0.869 1.00 13.10 94 LEU A O 1
ATOM 678 N N . VAL A 1 95 ? 2.978 32.934 -0.029 1.00 12.21 95 VAL A N 1
ATOM 679 C CA . VAL A 1 95 ? 4.403 32.889 -0.362 1.00 12.60 95 VAL A CA 1
ATOM 680 C C . VAL A 1 95 ? 5.237 32.843 0.915 1.00 12.92 95 VAL A C 1
ATOM 681 O O . VAL A 1 95 ? 6.217 32.096 1.032 1.00 13.54 95 VAL A O 1
ATOM 685 N N . THR A 1 96 ? 4.848 33.653 1.899 1.00 12.38 96 THR A N 1
ATOM 686 C CA . THR A 1 96 ? 5.568 33.681 3.169 1.00 13.30 96 THR A CA 1
ATOM 687 C C . THR A 1 96 ? 5.530 32.311 3.842 1.00 13.29 96 THR A C 1
ATOM 688 O O . THR A 1 96 ? 6.536 31.882 4.440 1.00 14.17 96 THR A O 1
ATOM 692 N N . THR A 1 97 ? 4.393 31.624 3.739 1.00 13.29 97 THR A N 1
ATOM 693 C CA . THR A 1 97 ? 4.242 30.289 4.298 1.00 13.98 97 THR A CA 1
ATOM 694 C C . THR A 1 97 ? 5.186 29.329 3.623 1.00 14.65 97 THR A C 1
ATOM 695 O O . THR A 1 97 ? 5.800 28.456 4.267 1.00 14.43 97 THR A O 1
ATOM 699 N N . SER A 1 98 ? 5.328 29.477 2.320 1.00 13.59 98 SER A N 1
ATOM 700 C CA . SER A 1 98 ? 6.274 28.589 1.608 1.00 12.56 98 SER A CA 1
ATOM 701 C C . SER A 1 98 ? 7.708 28.811 2.081 1.00 13.39 98 SER A C 1
ATOM 702 O O . SER A 1 98 ? 8.461 27.843 2.347 1.00 13.85 98 SER A O 1
ATOM 705 N N . TYR A 1 99 ? 8.117 30.077 2.155 1.00 13.39 99 TYR A N 1
ATOM 706 C CA . TYR A 1 99 ? 9.470 30.370 2.617 1.00 13.08 99 TYR A CA 1
ATOM 707 C C . TYR A 1 99 ? 9.664 29.873 4.043 1.00 14.18 99 TYR A C 1
ATOM 708 O O . TYR A 1 99 ? 10.758 29.371 4.383 1.00 14.11 99 TYR A O 1
ATOM 717 N N . GLU A 1 100 ? 8.644 30.001 4.909 1.00 14.35 100 GLU A N 1
ATOM 718 C CA A GLU A 1 100 ? 8.805 29.516 6.274 0.50 15.53 100 GLU A CA 1
ATOM 719 C CA B GLU A 1 100 ? 8.790 29.509 6.275 0.50 14.98 100 GLU A CA 1
ATOM 720 C C . GLU A 1 100 ? 9.084 28.009 6.292 1.00 15.01 100 GLU A C 1
ATOM 721 O O . GLU A 1 100 ? 9.862 27.533 7.122 1.00 15.91 100 GLU A O 1
ATOM 732 N N . ALA A 1 101 ? 8.453 27.259 5.379 1.00 13.79 101 ALA A N 1
ATOM 733 C CA . ALA A 1 101 ? 8.727 25.810 5.263 1.00 14.27 101 ALA A CA 1
ATOM 734 C C . ALA A 1 101 ? 10.165 25.517 4.791 1.00 14.57 101 ALA A C 1
ATOM 735 O O . ALA A 1 101 ? 10.761 24.512 5.172 1.00 14.69 101 ALA A O 1
ATOM 737 N N . ILE A 1 102 ? 10.693 26.349 3.893 1.00 14.09 102 ILE A N 1
ATOM 738 C CA . ILE A 1 102 ? 12.117 26.186 3.466 1.00 14.93 102 ILE A CA 1
ATOM 739 C C . ILE A 1 102 ? 13.030 26.259 4.685 1.00 16.36 102 ILE A C 1
ATOM 740 O O . ILE A 1 102 ? 14.059 25.582 4.741 1.00 17.82 102 ILE A O 1
ATOM 745 N N . ASP A 1 103 ? 12.669 27.117 5.641 1.00 16.46 103 ASP A N 1
ATOM 746 C CA . ASP A 1 103 ? 13.439 27.250 6.890 1.00 17.27 103 ASP A CA 1
ATOM 747 C C . ASP A 1 103 ? 13.186 26.129 7.888 1.00 17.32 103 ASP A C 1
ATOM 748 O O . ASP A 1 103 ? 14.132 25.600 8.494 1.00 19.49 103 ASP A O 1
ATOM 753 N N . ALA A 1 104 ? 11.918 25.761 8.064 1.00 16.17 104 ALA A N 1
ATOM 754 C CA . ALA A 1 104 ? 11.525 24.817 9.117 1.00 16.20 104 ALA A CA 1
ATOM 755 C C . ALA A 1 104 ? 11.643 23.348 8.707 1.00 16.09 104 ALA A C 1
ATOM 756 O O . ALA A 1 104 ? 11.834 22.474 9.567 1.00 17.23 104 ALA A O 1
ATOM 758 N N . SER A 1 105 ? 11.535 23.096 7.402 1.00 15.44 105 SER A N 1
ATOM 759 C CA . SER A 1 105 ? 11.464 21.735 6.850 1.00 15.46 105 SER A CA 1
ATOM 760 C C . SER A 1 105 ? 12.350 21.633 5.618 1.00 14.48 105 SER A C 1
ATOM 761 O O . SER A 1 105 ? 11.953 21.131 4.554 1.00 15.00 105 SER A O 1
ATOM 764 N N . HIS A 1 106 ? 13.575 22.103 5.788 1.00 14.44 106 HIS A N 1
ATOM 765 C CA . HIS A 1 106 ? 14.490 22.268 4.662 1.00 13.80 106 HIS A CA 1
ATOM 766 C C . HIS A 1 106 ? 14.676 20.970 3.858 1.00 13.73 106 HIS A C 1
ATOM 767 O O . HIS A 1 106 ? 14.555 20.958 2.636 1.00 13.84 106 HIS A O 1
ATOM 774 N N . SER A 1 107 ? 14.980 19.865 4.543 1.00 13.03 107 SER A N 1
ATOM 775 C CA A SER A 1 107 ? 15.214 18.608 3.845 0.50 12.32 107 SER A CA 1
ATOM 776 C CA B SER A 1 107 ? 15.226 18.629 3.807 0.50 13.24 107 SER A CA 1
ATOM 777 C C . SER A 1 107 ? 13.970 18.145 3.096 1.00 12.98 107 SER A C 1
ATOM 778 O O . SER A 1 107 ? 14.054 17.704 1.929 1.00 12.98 107 SER A O 1
ATOM 783 N N . ALA A 1 108 ? 12.809 18.243 3.761 1.00 13.02 108 ALA A N 1
ATOM 784 C CA . ALA A 1 108 ? 11.563 17.827 3.103 1.00 12.93 108 ALA A CA 1
ATOM 785 C C . ALA A 1 108 ? 11.299 18.648 1.851 1.00 13.03 108 ALA A C 1
ATOM 786 O O . ALA A 1 108 ? 10.860 18.113 0.814 1.00 14.89 108 ALA A O 1
ATOM 788 N N . VAL A 1 109 ? 11.530 19.967 1.957 1.00 12.51 109 VAL A N 1
ATOM 789 C CA . VAL A 1 109 ? 11.322 20.862 0.782 1.00 13.40 109 VAL A CA 1
ATOM 790 C C . VAL A 1 109 ? 12.255 20.446 -0.338 1.00 12.97 109 VAL A C 1
ATOM 791 O O . VAL A 1 109 ? 11.849 20.362 -1.499 1.00 13.85 109 VAL A O 1
ATOM 795 N N . ALA A 1 110 ? 13.522 20.186 -0.012 1.00 13.02 110 ALA A N 1
ATOM 796 C CA . ALA A 1 110 ? 14.471 19.753 -1.046 1.00 13.16 110 ALA A CA 1
ATOM 797 C C . ALA A 1 110 ? 14.027 18.479 -1.751 1.00 13.30 110 ALA A C 1
ATOM 798 O O . ALA A 1 110 ? 14.137 18.352 -2.981 1.00 15.83 110 ALA A O 1
ATOM 800 N N . ILE A 1 111 ? 13.517 17.525 -0.979 1.00 13.31 111 ILE A N 1
ATOM 801 C CA . ILE A 1 111 ? 13.033 16.289 -1.572 1.00 13.20 111 ILE A CA 1
ATOM 802 C C . ILE A 1 111 ? 11.810 16.593 -2.452 1.00 14.55 111 ILE A C 1
ATOM 803 O O . ILE A 1 111 ? 11.720 16.140 -3.596 1.00 16.00 111 ILE A O 1
ATOM 808 N N . TYR A 1 112 ? 10.885 17.404 -1.942 1.00 14.87 112 TYR A N 1
ATOM 809 C CA . TYR A 1 112 ? 9.704 17.790 -2.723 1.00 16.63 112 TYR A CA 1
ATOM 810 C C . TYR A 1 112 ? 10.035 18.512 -4.033 1.00 17.61 112 TYR A C 1
ATOM 811 O O . TYR A 1 112 ? 9.409 18.270 -5.059 1.00 19.19 112 TYR A O 1
ATOM 820 N N . GLN A 1 113 ? 11.016 19.404 -3.980 1.00 17.65 113 GLN A N 1
ATOM 821 C CA . GLN A 1 113 ? 11.376 20.227 -5.131 1.00 18.74 113 GLN A CA 1
ATOM 822 C C . GLN A 1 113 ? 12.163 19.469 -6.196 1.00 21.06 113 GLN A C 1
ATOM 823 O O . GLN A 1 113 ? 11.948 19.695 -7.407 1.00 21.46 113 GLN A O 1
ATOM 829 N N . ASP A 1 114 ? 13.116 18.635 -5.770 1.00 22.09 114 ASP A N 1
ATOM 830 C CA . ASP A 1 114 ? 14.145 18.104 -6.689 1.00 24.61 114 ASP A CA 1
ATOM 831 C C . ASP A 1 114 ? 14.181 16.616 -6.732 1.00 26.10 114 ASP A C 1
ATOM 832 O O . ASP A 1 114 ? 14.879 16.064 -7.574 1.00 26.82 114 ASP A O 1
ATOM 837 N N . GLU A 1 115 ? 13.452 15.944 -5.837 1.00 27.25 115 GLU A N 1
ATOM 838 C CA . GLU A 1 115 ? 13.652 14.495 -5.669 1.00 29.05 115 GLU A CA 1
ATOM 839 C C . GLU A 1 115 ? 12.510 13.542 -5.979 1.00 29.47 115 GLU A C 1
ATOM 840 O O . GLU A 1 115 ? 12.731 12.317 -5.914 1.00 30.21 115 GLU A O 1
ATOM 846 N N . VAL A 1 116 ? 11.342 14.079 -6.330 1.00 29.57 116 VAL A N 1
ATOM 847 C CA . VAL A 1 116 ? 10.096 13.282 -6.438 1.00 30.77 116 VAL A CA 1
ATOM 848 C C . VAL A 1 116 ? 9.465 13.176 -7.821 1.00 31.09 116 VAL A C 1
ATOM 849 O O . VAL A 1 116 ? 8.312 12.718 -7.960 1.00 30.79 116 VAL A O 1
ATOM 853 N N . LYS A 1 117 ? 10.199 13.614 -8.844 1.00 31.14 117 LYS A N 1
ATOM 854 C CA . LYS A 1 117 ? 9.731 13.464 -10.229 1.00 31.29 117 LYS A CA 1
ATOM 855 C C . LYS A 1 117 ? 9.267 12.034 -10.499 1.00 31.15 117 LYS A C 1
ATOM 856 O O . LYS A 1 117 ? 8.211 11.797 -11.081 1.00 31.60 117 LYS A O 1
ATOM 862 N N . HIS A 1 118 ? 10.060 11.095 -10.019 1.00 30.97 118 HIS A N 1
ATOM 863 C CA . HIS A 1 118 ? 9.856 9.692 -10.299 1.00 31.36 118 HIS A CA 1
ATOM 864 C C . HIS A 1 118 ? 8.928 8.984 -9.285 1.00 30.64 118 HIS A C 1
ATOM 865 O O . HIS A 1 118 ? 8.705 7.775 -9.407 1.00 31.04 118 HIS A O 1
ATOM 872 N N . LEU A 1 119 ? 8.416 9.693 -8.276 1.00 29.06 119 LEU A N 1
ATOM 873 C CA . LEU A 1 119 ? 7.450 9.061 -7.364 1.00 28.58 119 LEU A CA 1
ATOM 874 C C . LEU A 1 119 ? 6.041 8.991 -7.960 1.00 29.70 119 LEU A C 1
ATOM 875 O O . LEU A 1 119 ? 5.193 8.251 -7.458 1.00 30.05 119 LEU A O 1
ATOM 880 N N . VAL A 1 120 ? 5.814 9.765 -9.020 1.00 30.45 120 VAL A N 1
ATOM 881 C CA . VAL A 1 120 ? 4.525 9.811 -9.734 1.00 31.51 120 VAL A CA 1
ATOM 882 C C . VAL A 1 120 ? 4.118 8.427 -10.228 1.00 30.06 120 VAL A C 1
ATOM 883 O O . VAL A 1 120 ? 2.934 8.091 -10.222 1.00 31.28 120 VAL A O 1
ATOM 887 N N . ALA A 1 121 ? 5.104 7.625 -10.624 1.00 28.51 121 ALA A N 1
ATOM 888 C CA . ALA A 1 121 ? 4.863 6.271 -11.112 1.00 26.62 121 ALA A CA 1
ATOM 889 C C . ALA A 1 121 ? 4.312 5.321 -10.027 1.00 25.07 121 ALA A C 1
ATOM 890 O O . ALA A 1 121 ? 3.716 4.290 -10.349 1.00 24.05 121 ALA A O 1
ATOM 892 N N . ASN A 1 122 ? 4.508 5.679 -8.758 1.00 22.77 122 ASN A N 1
ATOM 893 C CA . ASN A 1 122 ? 4.234 4.813 -7.612 1.00 20.78 122 ASN A CA 1
ATOM 894 C C . ASN A 1 122 ? 2.866 5.149 -7.007 1.00 19.91 122 ASN A C 1
ATOM 895 O O . ASN A 1 122 ? 2.635 6.279 -6.553 1.00 19.29 122 ASN A O 1
ATOM 900 N N . GLU A 1 123 ? 1.971 4.159 -7.032 1.00 19.73 123 GLU A N 1
ATOM 901 C CA A GLU A 1 123 ? 0.626 4.163 -6.423 0.50 20.20 123 GLU A CA 1
ATOM 902 C CA B GLU A 1 123 ? 0.621 4.344 -6.514 0.50 20.04 123 GLU A CA 1
ATOM 903 C C . GLU A 1 123 ? 0.589 4.872 -5.078 1.00 19.49 123 GLU A C 1
ATOM 904 O O . GLU A 1 123 ? -0.353 5.581 -4.716 1.00 19.57 123 GLU A O 1
ATOM 915 N N . ARG A 1 124 ? 1.606 4.574 -4.277 1.00 17.23 124 ARG A N 1
ATOM 916 C CA . ARG A 1 124 ? 1.625 5.023 -2.897 1.00 17.67 124 ARG A CA 1
ATOM 917 C C . ARG A 1 124 ? 1.690 6.548 -2.800 1.00 16.27 124 ARG A C 1
ATOM 918 O O . ARG A 1 124 ? 1.340 7.148 -1.765 1.00 17.95 124 ARG A O 1
ATOM 926 N N . PHE A 1 125 ? 2.148 7.163 -3.878 1.00 15.15 125 PHE A N 1
ATOM 927 C CA . PHE A 1 125 ? 2.367 8.618 -3.885 1.00 14.34 125 PHE A CA 1
ATOM 928 C C . PHE A 1 125 ? 1.411 9.364 -4.815 1.00 15.08 125 PHE A C 1
ATOM 929 O O . PHE A 1 125 ? 1.677 10.494 -5.217 1.00 14.96 125 PHE A O 1
ATOM 937 N N . THR A 1 126 ? 0.286 8.740 -5.131 1.00 15.44 126 THR A N 1
ATOM 938 C CA . THR A 1 126 ? -0.741 9.444 -5.920 1.00 15.67 126 THR A CA 1
ATOM 939 C C . THR A 1 126 ? -1.128 10.800 -5.320 1.00 15.47 126 THR A C 1
ATOM 940 O O . THR A 1 126 ? -1.418 11.758 -6.067 1.00 15.59 126 THR A O 1
ATOM 944 N N . TYR A 1 127 ? -1.074 10.899 -3.990 1.00 15.05 127 TYR A N 1
ATOM 945 C CA . TYR A 1 127 ? -1.413 12.154 -3.323 1.00 15.10 127 TYR A CA 1
ATOM 946 C C . TYR A 1 127 ? -0.561 13.321 -3.796 1.00 15.05 127 TYR A C 1
ATOM 947 O O . TYR A 1 127 ? -0.996 14.473 -3.731 1.00 14.28 127 TYR A O 1
ATOM 956 N N . LEU A 1 128 ? 0.656 13.046 -4.261 1.00 14.08 128 LEU A N 1
ATOM 957 C CA . LEU A 1 128 ? 1.497 14.139 -4.789 1.00 14.23 128 LEU A CA 1
ATOM 958 C C . LEU A 1 128 ? 0.822 14.811 -5.994 1.00 14.12 128 LEU A C 1
ATOM 959 O O . LEU A 1 128 ? 0.805 16.048 -6.081 1.00 13.87 128 LEU A O 1
ATOM 964 N N . SER A 1 129 ? 0.252 14.020 -6.908 1.00 14.30 129 SER A N 1
ATOM 965 C CA A SER A 1 129 ? -0.414 14.633 -8.068 0.50 14.28 129 SER A CA 1
ATOM 966 C CA B SER A 1 129 ? -0.441 14.582 -8.076 0.50 14.57 129 SER A CA 1
ATOM 967 C C . SER A 1 129 ? -1.685 15.360 -7.643 1.00 14.51 129 SER A C 1
ATOM 968 O O . SER A 1 129 ? -1.997 16.405 -8.184 1.00 15.29 129 SER A O 1
ATOM 973 N N . GLU A 1 130 ? -2.389 14.813 -6.654 1.00 13.62 130 GLU A N 1
ATOM 974 C CA . GLU A 1 130 ? -3.596 15.460 -6.121 1.00 14.00 130 GLU A CA 1
ATOM 975 C C . GLU A 1 130 ? -3.208 16.806 -5.544 1.00 13.48 130 GLU A C 1
ATOM 976 O O . GLU A 1 130 ? -3.913 17.820 -5.734 1.00 13.21 130 GLU A O 1
ATOM 982 N N . LEU A 1 131 ? -2.095 16.829 -4.820 1.00 12.40 131 LEU A N 1
ATOM 983 C CA . LEU A 1 131 ? -1.666 18.111 -4.241 1.00 12.38 131 LEU A CA 1
ATOM 984 C C . LEU A 1 131 ? -1.208 19.101 -5.297 1.00 12.48 131 LEU A C 1
ATOM 985 O O . LEU A 1 131 ? -1.400 20.304 -5.121 1.00 14.59 131 LEU A O 1
ATOM 990 N N . ASN A 1 132 ? -0.612 18.623 -6.390 1.00 12.93 132 ASN A N 1
ATOM 991 C CA . ASN A 1 132 ? -0.298 19.547 -7.487 1.00 14.72 132 ASN A CA 1
ATOM 992 C C . ASN A 1 132 ? -1.557 20.183 -8.076 1.00 13.78 132 ASN A C 1
ATOM 993 O O . ASN A 1 132 ? -1.598 21.389 -8.308 1.00 14.69 132 ASN A O 1
ATOM 998 N N . THR A 1 133 ? -2.590 19.374 -8.263 1.00 12.99 133 THR A N 1
ATOM 999 C CA . THR A 1 133 ? -3.858 19.890 -8.773 1.00 12.31 133 THR A CA 1
ATOM 1000 C C . THR A 1 133 ? -4.408 20.926 -7.792 1.00 12.65 133 THR A C 1
ATOM 1001 O O . THR A 1 133 ? -4.868 22.003 -8.215 1.00 13.37 133 THR A O 1
ATOM 1005 N N . GLU A 1 134 ? -4.379 20.581 -6.499 1.00 12.99 134 GLU A N 1
ATOM 1006 C CA . GLU A 1 134 ? -4.921 21.457 -5.461 1.00 13.52 134 GLU A CA 1
ATOM 1007 C C . GLU A 1 134 ? -4.121 22.770 -5.309 1.00 13.13 134 GLU A C 1
ATOM 1008 O O . GLU A 1 134 ? -4.703 23.848 -5.139 1.00 14.21 134 GLU A O 1
ATOM 1014 N N . PHE A 1 135 ? -2.791 22.666 -5.379 1.00 13.00 135 PHE A N 1
ATOM 1015 C CA . PHE A 1 135 ? -1.939 23.846 -5.282 1.00 12.78 135 PHE A CA 1
ATOM 1016 C C . PHE A 1 135 ? -2.322 24.843 -6.414 1.00 12.54 135 PHE A C 1
ATOM 1017 O O . PHE A 1 135 ? -2.440 26.074 -6.186 1.00 14.20 135 PHE A O 1
ATOM 1025 N N . ARG A 1 136 ? -2.559 24.309 -7.625 1.00 12.91 136 ARG A N 1
ATOM 1026 C CA . ARG A 1 136 ? -2.948 25.168 -8.772 1.00 13.34 136 ARG A CA 1
ATOM 1027 C C . ARG A 1 136 ? -4.310 25.799 -8.475 1.00 13.62 136 ARG A C 1
ATOM 1028 O O . ARG A 1 136 ? -4.506 26.997 -8.676 1.00 14.85 136 ARG A O 1
ATOM 1036 N N . GLU A 1 137 ? -5.268 24.996 -8.008 1.00 13.82 137 GLU A N 1
ATOM 1037 C CA A GLU A 1 137 ? -6.611 25.502 -7.690 0.50 14.16 137 GLU A CA 1
ATOM 1038 C CA B GLU A 1 137 ? -6.616 25.520 -7.708 0.50 14.44 137 GLU A CA 1
ATOM 1039 C C . GLU A 1 137 ? -6.533 26.649 -6.676 1.00 14.21 137 GLU A C 1
ATOM 1040 O O . GLU A 1 137 ? -7.147 27.702 -6.859 1.00 14.54 137 GLU A O 1
ATOM 1051 N N . LEU A 1 138 ? -5.745 26.432 -5.627 1.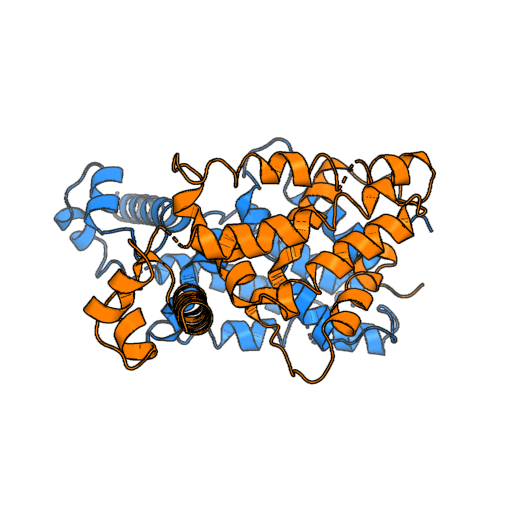00 13.77 138 LEU A N 1
ATOM 1052 C CA . LEU A 1 138 ? -5.635 27.417 -4.548 1.00 14.78 138 LEU A CA 1
ATOM 1053 C C . LEU A 1 138 ? -4.962 28.696 -5.026 1.00 14.93 138 LEU A C 1
ATOM 1054 O O . LEU A 1 138 ? -5.489 29.794 -4.873 1.00 15.88 138 LEU A O 1
ATOM 1059 N N . TRP A 1 139 ? -3.752 28.551 -5.562 1.00 15.23 139 TRP A N 1
ATOM 1060 C CA . TRP A 1 139 ? -2.964 29.722 -5.919 1.00 14.82 139 TRP A CA 1
ATOM 1061 C C . TRP A 1 139 ? -3.508 30.410 -7.170 1.00 14.77 139 TRP A C 1
ATOM 1062 O O . TRP A 1 139 ? -3.569 31.664 -7.224 1.00 15.43 139 TRP A O 1
ATOM 1081 N N . GLY A 1 141 ? -6.498 30.305 -8.169 1.00 16.90 141 GLY A N 1
ATOM 1082 C CA . GLY A 1 141 ? -7.734 30.923 -7.728 1.00 16.05 141 GLY A CA 1
ATOM 1083 C C . G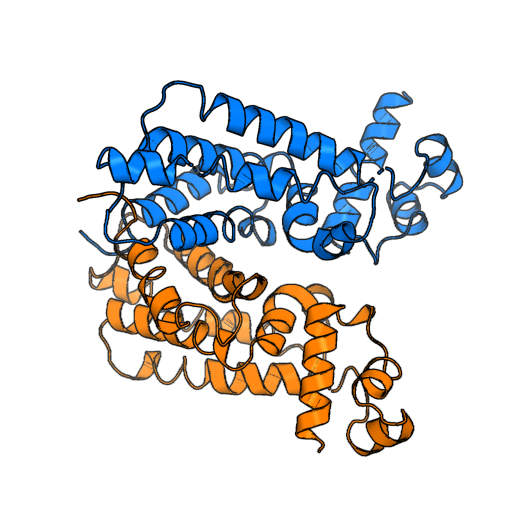LY A 1 141 ? -7.541 32.306 -7.109 1.00 15.04 141 GLY A C 1
ATOM 1084 O O . GLY A 1 141 ? -8.294 33.237 -7.369 1.00 16.07 141 GLY A O 1
ATOM 1085 N N . VAL A 1 142 ? -6.496 32.435 -6.294 1.00 14.67 142 VAL A N 1
ATOM 1086 C CA . VAL A 1 142 ? -6.136 33.734 -5.712 1.00 13.41 142 VAL A CA 1
ATOM 1087 C C . VAL A 1 142 ? -5.775 34.731 -6.802 1.00 13.78 142 VAL A C 1
ATOM 1088 O O . VAL A 1 142 ? -6.177 35.917 -6.750 1.00 14.44 142 VAL A O 1
ATOM 1092 N N . LEU A 1 143 ? -5.000 34.270 -7.784 1.00 13.24 143 LEU A N 1
ATOM 1093 C CA . LEU A 1 143 ? -4.674 35.156 -8.896 1.00 12.68 143 LEU A CA 1
ATOM 1094 C C . LEU A 1 143 ? -5.908 35.623 -9.647 1.00 13.21 143 LEU A C 1
ATOM 1095 O O . LEU A 1 143 ? -6.034 36.813 -9.949 1.00 14.28 143 LEU A O 1
ATOM 1100 N N . GLU A 1 144 ? -6.819 34.687 -9.927 1.00 14.21 144 GLU A N 1
ATOM 1101 C CA . GLU A 1 144 ? -8.026 35.027 -10.687 1.00 15.82 144 GLU A CA 1
ATOM 1102 C C . GLU A 1 144 ? -8.854 36.067 -9.917 1.00 15.54 144 GLU A C 1
ATOM 1103 O O . GLU A 1 144 ? -9.362 37.053 -10.499 1.00 17.25 144 GLU A O 1
ATOM 1109 N N . ALA A 1 145 ? -9.017 35.833 -8.615 1.00 15.93 145 ALA A N 1
ATOM 1110 C CA . ALA A 1 145 ? -9.806 36.730 -7.756 1.00 15.61 145 ALA A CA 1
ATOM 1111 C C . ALA A 1 145 ? -9.152 38.115 -7.687 1.00 15.41 145 ALA A C 1
ATOM 1112 O O . ALA A 1 145 ? -9.836 39.133 -7.675 1.00 16.04 145 ALA A O 1
ATOM 1114 N N . GLY A 1 146 ? -7.822 38.163 -7.703 1.00 14.56 146 GLY A N 1
ATOM 1115 C CA . GLY A 1 146 ? -7.148 39.450 -7.611 1.00 14.35 146 GLY A CA 1
ATOM 1116 C C . GLY A 1 146 ? -7.122 40.188 -8.949 1.00 14.17 146 GLY A C 1
ATOM 1117 O O . GLY A 1 146 ? -7.055 41.414 -8.990 1.00 15.26 146 GLY A O 1
ATOM 1118 N N . VAL A 1 147 ? -7.166 39.458 -10.055 1.00 13.90 147 VAL A N 1
ATOM 1119 C CA . VAL A 1 147 ? -7.369 40.174 -11.327 1.00 15.11 147 VAL A CA 1
ATOM 1120 C C . VAL A 1 147 ? -8.785 40.786 -11.348 1.00 15.99 147 VAL A C 1
ATOM 1121 O O . VAL A 1 147 ? -8.959 41.983 -11.663 1.00 16.73 147 VAL A O 1
ATOM 1125 N N . LYS A 1 148 ? -9.783 39.982 -10.969 1.00 16.62 148 LYS A N 1
ATOM 1126 C CA . LYS A 1 148 ? -11.185 40.423 -11.048 1.00 17.25 148 LYS A CA 1
ATOM 1127 C C . LYS A 1 148 ? -11.424 41.633 -10.147 1.00 15.87 148 LYS A C 1
ATOM 1128 O O . LYS A 1 148 ? -12.198 42.549 -10.496 1.00 18.74 148 LYS A O 1
ATOM 1134 N N . ASP A 1 149 ? -10.783 41.638 -8.979 1.00 16.75 149 ASP A N 1
ATOM 1135 C CA . ASP A 1 149 ? -10.972 42.738 -8.035 1.00 17.15 149 ASP A CA 1
ATOM 1136 C C . ASP A 1 149 ? -10.016 43.938 -8.213 1.00 17.13 149 ASP A C 1
ATOM 1137 O O . ASP A 1 149 ? -10.061 44.907 -7.446 1.00 19.03 149 ASP A O 1
ATOM 1142 N N . GLY A 1 150 ? -9.156 43.886 -9.229 1.00 16.75 150 GLY A N 1
ATOM 1143 C CA . GLY A 1 150 ? -8.283 45.008 -9.539 1.00 17.13 150 GLY A CA 1
ATOM 1144 C C . GLY A 1 150 ? -6.940 45.027 -8.825 1.00 17.45 150 GLY A C 1
ATOM 1145 O O . GLY A 1 150 ? -6.140 45.921 -9.068 1.00 18.22 150 GLY A O 1
ATOM 1146 N N . SER A 1 151 ? -6.666 44.016 -7.991 1.00 16.41 151 SER A N 1
ATOM 1147 C CA . SER A 1 151 ? -5.406 44.002 -7.224 1.00 15.43 151 SER A CA 1
ATOM 1148 C C . SER A 1 151 ? -4.222 43.676 -8.108 1.00 15.09 151 SER A C 1
ATOM 1149 O O . SER A 1 151 ? -3.094 44.135 -7.861 1.00 15.64 151 SER A O 1
ATOM 1152 N N . PHE A 1 152 ? -4.475 42.814 -9.083 1.00 13.74 152 PHE A N 1
ATOM 1153 C CA . PHE A 1 152 ? -3.412 42.351 -9.983 1.00 14.07 152 PHE A CA 1
ATOM 1154 C C . PHE A 1 152 ? -3.728 42.778 -11.396 1.00 14.95 152 PHE A C 1
ATOM 1155 O O . PHE A 1 152 ? -4.900 42.985 -11.752 1.00 14.91 152 PHE A O 1
ATOM 1163 N N . ARG A 1 153 ? -2.682 42.875 -12.215 1.00 15.66 153 ARG A N 1
ATOM 1164 C CA . ARG A 1 153 ? -2.816 43.438 -13.559 1.00 16.17 153 ARG A CA 1
ATOM 1165 C C . ARG A 1 153 ? -3.677 42.553 -14.427 1.00 16.43 153 ARG A C 1
ATOM 1166 O O . ARG A 1 153 ? -3.624 41.342 -14.315 1.00 16.99 153 ARG A O 1
ATOM 1174 N N . SER A 1 154 ? -4.434 43.172 -15.325 1.00 16.80 154 SER A N 1
ATOM 1175 C CA . SER A 1 154 ? -5.299 42.421 -16.225 1.00 18.44 154 SER A CA 1
ATOM 1176 C C . SER A 1 154 ? -4.621 42.088 -17.558 1.00 17.92 154 SER A C 1
ATOM 1177 O O . SER A 1 154 ? -5.245 41.473 -18.428 1.00 20.29 154 SER A O 1
ATOM 1180 N N . ASP A 1 155 ? -3.359 42.474 -17.719 1.00 16.23 155 ASP A N 1
ATOM 1181 C CA . ASP A 1 155 ? -2.632 42.182 -18.948 1.00 16.16 155 ASP A CA 1
ATOM 1182 C C . ASP A 1 155 ? -1.553 41.095 -18.817 1.00 16.33 155 ASP A C 1
ATOM 1183 O O . ASP A 1 155 ? -0.682 40.964 -19.696 1.00 17.79 155 ASP A O 1
ATOM 1188 N N . ILE A 1 156 ? -1.614 40.320 -17.741 1.00 15.24 156 ILE A N 1
ATOM 1189 C CA . ILE A 1 156 ? -0.732 39.184 -17.552 1.00 15.22 156 ILE A CA 1
ATOM 1190 C C . ILE A 1 156 ? -1.624 37.932 -17.568 1.00 14.44 156 ILE A C 1
ATOM 1191 O O . ILE A 1 156 ? -2.652 37.883 -16.909 1.00 16.17 156 ILE A O 1
ATOM 1196 N N . ASP A 1 157 ? -1.213 36.924 -18.312 1.00 11.33 157 ASP A N 1
ATOM 1197 C CA . ASP A 1 157 ? -1.950 35.678 -18.339 1.00 10.29 157 ASP A CA 1
ATOM 1198 C C . ASP A 1 157 ? -1.862 34.987 -16.982 1.00 10.58 157 ASP A C 1
ATOM 1199 O O . ASP A 1 157 ? -0.767 34.794 -16.439 1.00 10.93 157 ASP A O 1
ATOM 1204 N N . VAL A 1 158 ? -3.021 34.614 -16.446 1.00 10.99 158 VAL A N 1
ATOM 1205 C CA . VAL A 1 158 ? -3.050 34.020 -15.098 1.00 12.48 158 VAL A CA 1
ATOM 1206 C C . VAL A 1 158 ? -2.406 32.632 -14.994 1.00 12.12 158 VAL A C 1
ATOM 1207 O O . VAL A 1 158 ? -1.819 32.292 -13.959 1.00 12.05 158 VAL A O 1
ATOM 1211 N N . GLU A 1 159 ? -2.469 31.850 -16.072 1.00 10.95 159 GLU A N 1
ATOM 1212 C CA . GLU A 1 159 ? -1.827 30.531 -16.036 1.00 11.11 159 GLU A CA 1
ATOM 1213 C C . GLU A 1 159 ? -0.306 30.730 -16.036 1.00 11.14 159 GLU A C 1
ATOM 1214 O O . GLU A 1 159 ? 0.393 30.080 -15.269 1.00 11.57 159 GLU A O 1
ATOM 1220 N N . LEU A 1 160 ? 0.209 31.626 -16.895 1.00 11.02 160 LEU A N 1
ATOM 1221 C CA . LEU A 1 160 ? 1.643 31.895 -16.877 1.00 10.19 160 LEU A CA 1
ATOM 1222 C C . LEU A 1 160 ? 2.106 32.434 -15.526 1.00 11.24 160 LEU A C 1
ATOM 1223 O O . LEU A 1 160 ? 3.160 32.025 -15.028 1.00 12.54 160 LEU A O 1
ATOM 1228 N N . ALA A 1 161 ? 1.326 33.339 -14.955 1.00 11.43 161 ALA A N 1
ATOM 1229 C CA . ALA A 1 161 ? 1.682 33.897 -13.632 1.00 12.43 161 ALA A CA 1
ATOM 1230 C C . ALA A 1 161 ? 1.663 32.796 -12.597 1.00 11.62 161 ALA A C 1
ATOM 1231 O O . ALA A 1 161 ? 2.566 32.717 -11.725 1.00 13.16 161 ALA A O 1
ATOM 1233 N N . PHE A 1 162 ? 0.629 31.948 -12.639 1.00 11.61 162 PHE A N 1
ATOM 1234 C CA . PHE A 1 162 ? 0.615 30.796 -11.750 1.00 11.48 162 PHE A CA 1
ATOM 1235 C C . PHE A 1 162 ? 1.849 29.923 -11.910 1.00 11.60 162 PHE A C 1
ATOM 1236 O O . PHE A 1 162 ? 2.484 29.487 -10.912 1.00 12.62 162 PHE A O 1
ATOM 1244 N N . ARG A 1 163 ? 2.151 29.585 -13.161 1.00 10.73 163 ARG A N 1
ATOM 1245 C CA . ARG A 1 163 ? 3.314 28.688 -13.352 1.00 12.09 163 ARG A CA 1
ATOM 1246 C C . ARG A 1 163 ? 4.604 29.326 -12.849 1.00 13.05 163 ARG A C 1
ATOM 1247 O O . ARG A 1 163 ? 5.458 28.633 -12.293 1.00 14.23 163 ARG A O 1
ATOM 1255 N N . PHE A 1 164 ? 4.731 30.651 -13.003 1.00 12.45 164 PHE A N 1
ATOM 1256 C CA . PHE A 1 164 ? 5.916 31.342 -12.450 1.00 14.12 164 PHE A CA 1
ATOM 1257 C C . PHE A 1 164 ? 5.963 31.139 -10.922 1.00 14.27 164 PHE A C 1
ATOM 1258 O O . PHE A 1 164 ? 7.044 30.800 -10.357 1.00 14.45 164 PHE A O 1
ATOM 1266 N N . LEU A 1 165 ? 4.829 31.361 -10.248 1.00 13.60 165 LEU A N 1
ATOM 1267 C CA . LEU A 1 165 ? 4.817 31.192 -8.790 1.00 14.16 165 LEU A CA 1
ATOM 1268 C C . LEU A 1 165 ? 5.106 29.756 -8.391 1.00 14.38 165 LEU A C 1
ATOM 1269 O O . LEU A 1 165 ? 5.851 29.479 -7.436 1.00 14.12 165 LEU A O 1
ATOM 1274 N N . ARG A 1 166 ? 4.521 28.828 -9.127 1.00 14.83 166 ARG A N 1
ATOM 1275 C CA . ARG A 1 166 ? 4.681 27.409 -8.786 1.00 14.59 166 ARG A CA 1
ATOM 1276 C C . ARG A 1 166 ? 6.147 27.004 -8.950 1.00 15.96 166 ARG A C 1
ATOM 1277 O O . ARG A 1 166 ? 6.782 26.352 -8.090 1.00 16.19 166 ARG A O 1
ATOM 1285 N N . ASP A 1 167 ? 6.723 27.402 -10.046 1.00 15.49 167 ASP A N 1
ATOM 1286 C CA A ASP A 1 167 ? 8.078 26.983 -10.346 0.50 15.79 167 ASP A CA 1
ATOM 1287 C CA B ASP A 1 167 ? 8.070 26.868 -10.267 0.50 16.98 167 ASP A CA 1
ATOM 1288 C C . ASP A 1 167 ? 9.163 27.677 -9.605 1.00 16.09 167 ASP A C 1
ATOM 1289 O O . ASP A 1 167 ? 10.310 27.214 -9.583 1.00 15.95 167 ASP A O 1
ATOM 1298 N N . THR A 1 168 ? 8.798 28.801 -9.010 1.00 15.03 168 THR A N 1
ATOM 1299 C CA . THR A 1 168 ? 9.780 29.493 -8.176 1.00 14.93 168 THR A CA 1
ATOM 1300 C C . THR A 1 168 ? 9.507 29.345 -6.681 1.00 15.00 168 THR A C 1
ATOM 1301 O O . THR A 1 168 ? 10.221 29.935 -5.873 1.00 16.27 168 THR A O 1
ATOM 1305 N N . ALA A 1 169 ? 8.522 28.531 -6.289 1.00 15.71 169 ALA A N 1
ATOM 1306 C CA . ALA A 1 169 ? 8.172 28.453 -4.841 1.00 15.06 169 ALA A CA 1
ATOM 1307 C C . ALA A 1 169 ? 9.297 27.939 -3.961 1.00 15.51 169 ALA A C 1
ATOM 1308 O O . ALA A 1 169 ? 9.513 28.449 -2.848 1.00 16.54 169 ALA A O 1
ATOM 1310 N N . TRP A 1 170 ? 10.024 26.954 -4.494 1.00 14.15 170 TRP A N 1
ATOM 1311 C CA . TRP A 1 170 ? 10.925 26.160 -3.620 1.00 13.45 170 TRP A CA 1
ATOM 1312 C C . TRP A 1 170 ? 12.376 26.296 -4.020 1.00 13.73 170 TRP A C 1
ATOM 1313 O O . TRP A 1 170 ? 13.247 25.766 -3.314 1.00 14.54 170 TRP A O 1
ATOM 1324 N N . VAL A 1 171 ? 12.648 27.017 -5.110 1.00 14.62 171 VAL A N 1
ATOM 1325 C CA . VAL A 1 171 ? 14.007 27.039 -5.682 1.00 15.60 171 VAL A CA 1
ATOM 1326 C C . VAL A 1 171 ? 15.087 27.544 -4.726 1.00 14.61 171 VAL A C 1
ATOM 1327 O O . VAL A 1 171 ? 16.259 27.126 -4.832 1.00 14.99 171 VAL A O 1
ATOM 1331 N N . ALA A 1 172 ? 14.731 28.429 -3.794 1.00 14.43 172 ALA A N 1
ATOM 1332 C CA . ALA A 1 172 ? 15.735 28.915 -2.843 1.00 15.14 172 ALA A CA 1
ATOM 1333 C C . ALA A 1 172 ? 16.282 27.812 -1.954 1.00 14.33 172 ALA A C 1
ATOM 1334 O O . ALA A 1 172 ? 17.304 28.005 -1.285 1.00 14.78 172 ALA A O 1
ATOM 1336 N N . VAL A 1 173 ? 15.601 26.660 -1.901 1.00 13.97 173 VAL A N 1
ATOM 1337 C CA . VAL A 1 173 ? 16.088 25.581 -1.050 1.00 14.19 173 VAL A CA 1
ATOM 1338 C C . VAL A 1 173 ? 17.499 25.151 -1.461 1.00 14.21 173 VAL A C 1
ATOM 1339 O O . VAL A 1 173 ? 18.243 24.605 -0.636 1.00 15.92 173 VAL A O 1
ATOM 1343 N N . ARG A 1 174 ? 17.880 25.403 -2.713 1.00 14.89 174 ARG A N 1
ATOM 1344 C CA . ARG A 1 174 ? 19.207 24.984 -3.198 1.00 16.24 174 ARG A CA 1
ATOM 1345 C C . ARG A 1 174 ? 20.353 25.748 -2.516 1.00 16.66 174 ARG A C 1
ATOM 1346 O O . ARG A 1 174 ? 21.457 25.208 -2.422 1.00 18.03 174 ARG A O 1
ATOM 1354 N N . TRP A 1 175 ? 20.081 26.977 -2.036 1.00 15.90 175 TRP A N 1
ATOM 1355 C CA . TRP A 1 175 ? 21.129 27.805 -1.423 1.00 16.93 175 TRP A CA 1
ATOM 1356 C C . TRP A 1 175 ? 20.809 28.295 0.004 1.00 16.59 175 TRP A C 1
ATOM 1357 O O . TRP A 1 175 ? 21.755 28.592 0.785 1.00 17.96 175 TRP A O 1
ATOM 1368 N N . TYR A 1 176 ? 19.521 28.331 0.381 1.00 15.78 176 TYR A N 1
ATOM 1369 C CA . TYR A 1 176 ? 19.144 28.935 1.662 1.00 17.54 176 TYR A CA 1
ATOM 1370 C C . TYR A 1 176 ? 19.607 28.065 2.815 1.00 18.41 176 TYR A C 1
ATOM 1371 O O . TYR A 1 176 ? 19.435 26.840 2.800 1.00 19.21 176 TYR A O 1
ATOM 1380 N N . ARG A 1 177 ? 20.191 28.687 3.831 1.00 18.50 177 ARG A N 1
ATOM 1381 C CA . ARG A 1 177 ? 20.618 27.943 4.997 1.00 19.61 177 ARG A CA 1
ATOM 1382 C C . ARG A 1 177 ? 19.812 28.357 6.218 1.00 19.77 177 ARG A C 1
ATOM 1383 O O . ARG A 1 177 ? 19.929 29.500 6.675 1.00 19.44 177 ARG A O 1
ATOM 1391 N N . PRO A 1 178 ? 19.027 27.423 6.770 1.00 20.66 178 PRO A N 1
ATOM 1392 C CA . PRO A 1 178 ? 18.343 27.666 8.042 1.00 21.64 178 PRO A CA 1
ATOM 1393 C C . PRO A 1 178 ? 19.352 27.972 9.152 1.00 22.64 178 PRO A C 1
ATOM 1394 O O . PRO A 1 178 ? 20.373 27.294 9.254 1.00 23.39 178 PRO A O 1
ATOM 1398 N N . GLY A 1 179 ? 19.074 28.991 9.963 1.00 23.35 179 GLY A N 1
ATOM 1399 C CA . GLY A 1 179 ? 19.997 29.365 11.046 1.00 23.84 179 GLY A CA 1
ATOM 1400 C C . GLY A 1 179 ? 21.030 30.397 10.637 1.00 23.93 179 GLY A C 1
ATOM 1401 O O . GLY A 1 179 ? 21.855 30.812 11.465 1.00 23.76 179 GLY A O 1
ATOM 1402 N N . GLY A 1 180 ? 21.007 30.813 9.368 1.00 23.52 180 GLY A N 1
ATOM 1403 C CA . GLY A 1 180 ? 21.927 31.846 8.894 1.00 23.57 180 GLY A CA 1
ATOM 1404 C C . GLY A 1 180 ? 21.493 33.247 9.300 1.00 23.98 180 GLY A C 1
ATOM 1405 O O . GLY A 1 180 ? 20.374 33.439 9.758 1.00 23.51 180 GLY A O 1
ATOM 1406 N N .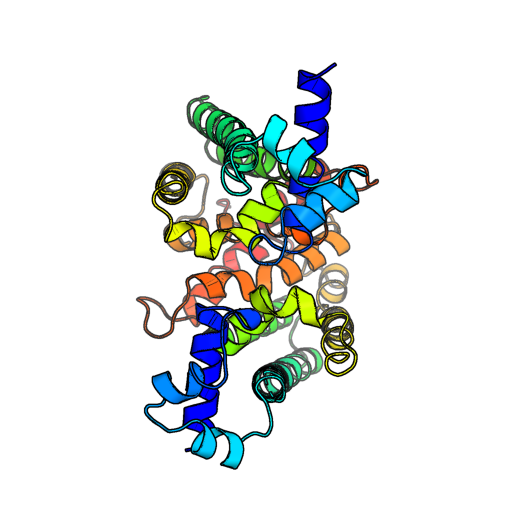 SER A 1 181 ? 22.365 34.237 9.119 1.00 24.34 181 SER A N 1
ATOM 1407 C CA . SER A 1 181 ? 22.007 35.624 9.448 1.00 24.54 181 SER A CA 1
ATOM 1408 C C . SER A 1 181 ? 20.898 36.184 8.536 1.00 25.06 181 SER A C 1
ATOM 1409 O O . SER A 1 181 ? 20.164 37.087 8.940 1.00 25.98 181 SER A O 1
ATOM 1412 N N . VAL A 1 182 ? 20.790 35.653 7.320 1.00 24.24 182 VAL A N 1
ATOM 1413 C CA . VAL A 1 182 ? 19.722 36.025 6.375 1.00 24.70 182 VAL A CA 1
ATOM 1414 C C . VAL A 1 182 ? 18.429 35.284 6.739 1.00 23.87 182 VAL A C 1
ATOM 1415 O O . VAL A 1 182 ? 18.346 34.048 6.592 1.00 24.58 182 VAL A O 1
ATOM 1419 N N . THR A 1 183 ? 17.428 36.017 7.237 1.00 22.16 183 THR A N 1
ATOM 1420 C CA . THR A 1 183 ? 16.206 35.368 7.725 1.00 21.77 183 THR A CA 1
ATOM 1421 C C . THR A 1 183 ? 15.350 35.023 6.534 1.00 21.83 183 THR A C 1
ATOM 1422 O O . THR A 1 183 ? 15.347 35.714 5.517 1.00 21.58 183 THR A O 1
ATOM 1426 N N . VAL A 1 184 ? 14.609 33.940 6.658 1.00 22.56 184 VAL A N 1
ATOM 1427 C CA . VAL A 1 184 ? 13.833 33.502 5.527 1.00 22.68 184 VAL A CA 1
ATOM 1428 C C . VAL A 1 184 ? 12.776 34.578 5.272 1.00 23.30 184 VAL A C 1
ATOM 1429 O O . VAL A 1 184 ? 12.386 34.793 4.123 1.00 23.36 184 VAL A O 1
ATOM 1433 N N . ASP A 1 185 ? 12.379 35.295 6.321 1.00 22.91 185 ASP A N 1
ATOM 1434 C CA . ASP A 1 185 ? 11.507 36.485 6.228 1.00 24.17 185 ASP A CA 1
ATOM 1435 C C . ASP A 1 185 ? 12.009 37.647 5.322 1.00 22.00 185 ASP A C 1
ATOM 1436 O O . ASP A 1 185 ? 11.270 38.173 4.471 1.00 21.97 185 ASP A O 1
ATOM 1441 N N . THR A 1 186 ? 13.242 38.082 5.538 1.00 19.58 186 THR A N 1
ATOM 1442 C CA . THR A 1 186 ? 13.920 38.965 4.591 1.00 17.56 186 THR A CA 1
ATOM 1443 C C . THR A 1 186 ? 13.823 38.448 3.139 1.00 16.59 186 THR A C 1
ATOM 1444 O O . THR A 1 186 ? 13.536 39.218 2.203 1.00 16.49 186 THR A O 1
ATOM 1448 N N . VAL A 1 187 ? 14.113 37.168 2.949 1.00 15.52 187 VAL A N 1
ATOM 1449 C CA . VAL A 1 187 ? 14.075 36.582 1.616 1.00 15.13 187 VAL A CA 1
ATOM 1450 C C . VAL A 1 187 ? 12.639 36.637 1.045 1.00 14.04 187 VAL A C 1
ATOM 1451 O O . VAL A 1 187 ? 12.438 37.037 -0.107 1.00 14.12 187 VAL A O 1
ATOM 1455 N N . ALA A 1 188 ? 11.645 36.234 1.843 1.00 14.44 188 ALA A N 1
ATOM 1456 C CA . ALA A 1 188 ? 10.233 36.304 1.396 1.00 14.12 188 ALA A CA 1
ATOM 1457 C C . ALA A 1 188 ? 9.831 37.721 1.029 1.00 13.87 188 ALA A C 1
ATOM 1458 O O . ALA A 1 188 ? 9.208 37.938 -0.015 1.00 14.03 188 ALA A O 1
ATOM 1460 N N . LYS A 1 189 ? 10.176 38.679 1.868 1.00 14.77 189 LYS A N 1
ATOM 1461 C CA . LYS A 1 189 ? 9.733 40.044 1.636 1.00 14.82 189 LYS A CA 1
ATOM 1462 C C . LYS A 1 189 ? 10.330 40.579 0.357 1.00 14.81 189 LYS A C 1
ATOM 1463 O O . LYS A 1 189 ? 9.633 41.261 -0.411 1.00 14.93 189 LYS A O 1
ATOM 1469 N N . GLN A 1 190 ? 11.590 40.242 0.088 1.00 13.70 190 GLN A N 1
ATOM 1470 C CA . GLN A 1 190 ? 12.198 40.739 -1.146 1.00 15.08 190 GLN A CA 1
ATOM 1471 C C . GLN A 1 190 ? 11.632 40.066 -2.385 1.00 14.62 190 GLN A C 1
ATOM 1472 O O . GLN A 1 190 ? 11.421 40.711 -3.425 1.00 15.85 190 GLN A O 1
ATOM 1478 N N . TYR A 1 191 ? 11.436 38.751 -2.304 1.00 13.19 191 TYR A N 1
ATOM 1479 C CA . TYR A 1 191 ? 10.844 38.044 -3.439 1.00 12.80 191 TYR A CA 1
ATOM 1480 C C . TYR A 1 191 ? 9.476 38.687 -3.764 1.00 12.75 191 TYR A C 1
ATOM 1481 O O . TYR A 1 191 ? 9.135 38.968 -4.943 1.00 13.79 191 TYR A O 1
ATOM 1490 N N . LEU A 1 192 ? 8.685 38.922 -2.704 1.00 13.55 192 LEU A N 1
ATOM 1491 C CA . LEU A 1 192 ? 7.373 39.491 -2.902 1.00 13.28 192 LEU A CA 1
ATOM 1492 C C . LEU A 1 192 ? 7.435 40.908 -3.454 1.00 13.99 192 LEU A C 1
ATOM 1493 O O . LEU A 1 192 ? 6.624 41.287 -4.301 1.00 13.51 192 LEU A O 1
ATOM 1498 N N . SER A 1 193 ? 8.400 41.691 -2.989 1.00 13.68 193 SER A N 1
ATOM 1499 C CA . SER A 1 193 ? 8.509 43.062 -3.485 1.00 14.45 193 SER A CA 1
ATOM 1500 C C . SER A 1 193 ? 8.824 43.069 -4.986 1.00 14.89 193 SER A C 1
ATOM 1501 O O . SER A 1 193 ? 8.269 43.877 -5.761 1.00 15.84 193 SER A O 1
ATOM 1504 N N . ILE A 1 194 ? 9.707 42.163 -5.394 1.00 14.40 194 ILE A N 1
ATOM 1505 C CA . ILE A 1 194 ? 10.039 42.047 -6.838 1.00 14.21 194 ILE A CA 1
ATOM 1506 C C . ILE A 1 194 ? 8.839 41.582 -7.664 1.00 13.47 194 ILE A C 1
ATOM 1507 O O . ILE A 1 194 ? 8.435 42.243 -8.636 1.00 14.45 194 ILE A O 1
ATOM 1512 N N . VAL A 1 195 ? 8.252 40.467 -7.246 1.00 13.82 195 VAL A N 1
ATOM 1513 C CA . VAL A 1 195 ? 7.156 39.882 -8.013 1.00 13.62 195 VAL A CA 1
ATOM 1514 C C . VAL A 1 195 ? 5.903 40.757 -8.040 1.00 13.84 195 VAL A C 1
ATOM 1515 O O . VAL A 1 195 ? 5.211 40.788 -9.069 1.00 13.83 195 VAL A O 1
ATOM 1519 N N . LEU A 1 196 ? 5.587 41.430 -6.926 1.00 13.20 196 LEU A N 1
ATOM 1520 C CA . LEU A 1 196 ? 4.404 42.294 -6.928 1.00 12.78 196 LEU A CA 1
ATOM 1521 C C . LEU A 1 196 ? 4.643 43.708 -7.442 1.00 13.13 196 LEU A C 1
ATOM 1522 O O . LEU A 1 196 ? 3.798 44.242 -8.162 1.00 12.76 196 LEU A O 1
ATOM 1527 N N . ASP A 1 197 ? 5.786 44.300 -7.092 1.00 12.97 197 ASP A N 1
ATOM 1528 C CA . ASP A 1 197 ? 6.029 45.719 -7.414 1.00 12.52 197 ASP A CA 1
ATOM 1529 C C . ASP A 1 197 ? 7.137 45.965 -8.447 1.00 11.95 197 ASP A C 1
ATOM 1530 O O . ASP A 1 197 ? 7.278 47.093 -8.940 1.00 13.29 197 ASP A O 1
ATOM 1535 N N . GLY A 1 198 ? 7.899 44.919 -8.787 1.00 11.57 198 GLY A N 1
ATOM 1536 C CA . GLY A 1 198 ? 8.890 44.993 -9.872 1.00 12.39 198 GLY A CA 1
ATOM 1537 C C . GLY A 1 198 ? 10.258 45.444 -9.394 1.00 12.66 198 GLY A C 1
ATOM 1538 O O . GLY A 1 198 ? 10.399 46.237 -8.428 1.00 13.06 198 GLY A O 1
ATOM 1539 N N . LEU A 1 199 ? 11.273 44.963 -10.100 1.00 12.50 199 LEU A N 1
ATOM 1540 C CA . LEU A 1 199 ? 12.656 45.340 -9.871 1.00 13.43 199 LEU A CA 1
ATOM 1541 C C . LEU A 1 199 ? 12.978 46.733 -10.425 1.00 13.37 199 LEU A C 1
ATOM 1542 O O . LEU A 1 199 ? 13.865 47.420 -9.901 1.00 13.60 199 LEU A O 1
ATOM 1547 N N . ALA A 1 200 ? 12.271 47.148 -11.476 1.00 12.57 200 ALA A N 1
ATOM 1548 C CA . ALA A 1 200 ? 12.557 48.475 -12.079 1.00 14.16 200 ALA A CA 1
ATOM 1549 C C . ALA A 1 200 ? 12.173 49.612 -11.139 1.00 15.63 200 ALA A C 1
ATOM 1550 O O . ALA A 1 200 ? 11.209 49.509 -10.376 1.00 14.82 200 ALA A O 1
ATOM 1552 N N . SER A 1 201 ? 12.924 50.709 -11.211 1.00 16.34 201 SER A N 1
ATOM 1553 C CA . SER A 1 201 ? 12.533 51.925 -10.494 1.00 18.09 201 SER A CA 1
ATOM 1554 C C . SER A 1 201 ? 11.172 52.420 -10.997 1.00 20.11 201 SER A C 1
ATOM 1555 O O . SER A 1 201 ? 10.933 52.428 -12.202 1.00 19.84 201 SER A O 1
ATOM 1558 N N . PRO A 1 202 ? 10.271 52.814 -10.073 1.00 22.62 202 PRO A N 1
ATOM 1559 C CA . PRO A 1 202 ? 8.947 53.351 -10.440 1.00 24.37 202 PRO A CA 1
ATOM 1560 C C . PRO A 1 202 ? 9.027 54.790 -10.982 1.00 25.08 202 PRO A C 1
ATOM 1561 O O . PRO A 1 202 ? 10.053 55.444 -10.808 1.00 26.00 202 PRO A O 1
ATOM 1565 N N . ARG B 1 15 ? 23.519 11.559 -38.606 1.00 33.92 15 ARG B N 1
ATOM 1566 C CA . ARG B 1 15 ? 23.310 10.329 -37.786 1.00 34.05 15 ARG B CA 1
ATOM 1567 C C . ARG B 1 15 ? 23.872 10.471 -36.370 1.00 34.21 15 ARG B C 1
ATOM 1568 O O . ARG B 1 15 ? 23.174 10.165 -35.395 1.00 34.10 15 ARG B O 1
ATOM 1570 N N . ARG B 1 16 ? 25.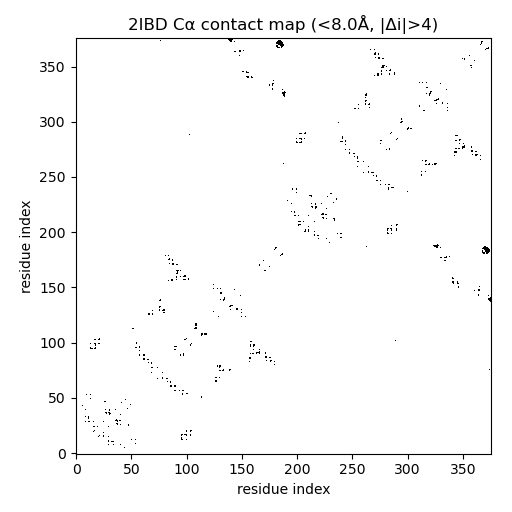116 10.944 -36.251 1.00 34.25 16 ARG B N 1
ATOM 1571 C CA . ARG B 1 16 ? 25.731 11.122 -34.927 1.00 34.42 16 ARG B CA 1
ATOM 1572 C C . ARG B 1 16 ? 24.967 12.181 -34.118 1.00 33.98 16 ARG B C 1
ATOM 1573 O O . ARG B 1 16 ? 24.813 12.053 -32.904 1.00 33.92 16 ARG B O 1
ATOM 1581 N N . THR B 1 17 ? 24.459 13.192 -34.819 1.00 33.55 17 THR B N 1
ATOM 1582 C CA . THR B 1 17 ? 23.629 14.244 -34.228 1.00 33.12 17 THR B CA 1
ATOM 1583 C C . THR B 1 17 ? 22.268 13.716 -33.750 1.00 32.59 17 THR B C 1
ATOM 1584 O O . THR B 1 17 ? 21.814 14.059 -32.653 1.00 32.04 17 THR B O 1
ATOM 1588 N N . GLU B 1 18 ? 21.632 12.877 -34.571 1.00 31.63 18 GLU B N 1
ATOM 1589 C CA . GLU B 1 18 ? 20.346 12.273 -34.220 1.00 31.36 18 GLU B CA 1
ATOM 1590 C C . GLU B 1 18 ? 20.452 11.426 -32.955 1.00 30.48 18 GLU B C 1
ATOM 1591 O O . GLU B 1 18 ? 19.576 11.475 -32.082 1.00 30.12 18 GLU B O 1
ATOM 1597 N N . LEU B 1 19 ? 21.543 10.673 -32.858 1.00 29.34 19 LEU B N 1
ATOM 1598 C CA . LEU B 1 19 ? 21.776 9.787 -31.728 1.00 29.17 19 LEU B CA 1
ATOM 1599 C C . LEU B 1 19 ? 21.989 10.587 -30.447 1.00 28.53 19 LEU B C 1
ATOM 1600 O O . LEU B 1 19 ? 21.436 10.254 -29.391 1.00 27.75 19 LEU B O 1
ATOM 1605 N N . LEU B 1 20 ? 22.776 11.655 -30.559 1.00 28.29 20 LEU B N 1
ATOM 1606 C CA . LEU B 1 20 ? 23.076 12.524 -29.435 1.00 27.87 20 LEU B CA 1
ATOM 1607 C C . LEU B 1 20 ? 21.801 13.176 -28.886 1.00 27.57 20 LEU B C 1
ATOM 1608 O O . LEU B 1 20 ? 21.619 13.269 -27.670 1.00 28.18 20 LEU B O 1
ATOM 1613 N N . ASP B 1 21 ? 20.917 13.597 -29.787 1.00 27.41 21 ASP B N 1
ATOM 1614 C CA . ASP B 1 21 ? 19.602 14.113 -29.407 1.00 27.21 21 ASP B CA 1
ATOM 1615 C C . ASP B 1 21 ? 18.721 13.093 -28.695 1.00 26.39 21 ASP B C 1
ATOM 1616 O O . ASP B 1 21 ? 18.040 13.424 -27.729 1.00 25.88 21 ASP B O 1
ATOM 1621 N N . ILE B 1 22 ? 18.715 11.858 -29.194 1.00 24.84 22 ILE B N 1
ATOM 1622 C CA . ILE B 1 22 ? 17.948 10.790 -28.565 1.00 24.96 22 ILE B CA 1
ATOM 1623 C C . ILE B 1 22 ? 18.482 10.535 -27.154 1.00 25.01 22 ILE B C 1
ATOM 1624 O O . ILE B 1 22 ? 17.698 10.390 -26.192 1.00 25.27 22 ILE B O 1
ATOM 1629 N N . ALA B 1 23 ? 19.813 10.482 -27.022 1.00 24.96 23 ALA B N 1
ATOM 1630 C CA . ALA B 1 23 ? 20.448 10.349 -25.709 1.00 24.75 23 ALA B CA 1
ATOM 1631 C C . ALA B 1 23 ? 20.002 11.494 -24.796 1.00 24.17 23 ALA B C 1
ATOM 1632 O O . ALA B 1 23 ? 19.628 11.264 -23.644 1.00 24.63 23 ALA B O 1
ATOM 1634 N N . ALA B 1 24 ? 20.039 12.718 -25.316 1.00 23.66 24 ALA B N 1
ATOM 1635 C CA . ALA B 1 24 ? 19.727 13.902 -24.497 1.00 23.30 24 ALA B CA 1
ATOM 1636 C C . ALA B 1 24 ? 18.300 13.834 -23.934 1.00 23.03 24 ALA B C 1
ATOM 1637 O O . ALA B 1 24 ? 18.063 14.141 -22.761 1.00 22.55 24 ALA B O 1
ATOM 1639 N N . THR B 1 25 ? 17.360 13.416 -24.778 1.00 22.94 25 THR B N 1
ATOM 1640 C CA . THR B 1 25 ? 15.975 13.219 -24.370 1.00 23.32 25 THR B CA 1
ATOM 1641 C C . THR B 1 25 ? 15.867 12.176 -23.248 1.00 23.30 25 THR B C 1
ATOM 1642 O O . THR B 1 25 ? 15.140 12.382 -22.274 1.00 22.86 25 THR B O 1
ATOM 1646 N N . LEU B 1 26 ? 16.587 11.060 -23.377 1.00 24.07 26 LEU B N 1
ATOM 1647 C CA . LEU B 1 26 ? 16.554 10.044 -22.320 1.00 25.12 26 LEU B CA 1
ATOM 1648 C C . LEU B 1 26 ? 17.130 10.553 -21.014 1.00 24.86 26 LEU B C 1
ATOM 1649 O O . LEU B 1 26 ? 16.544 10.356 -19.962 1.00 25.31 26 LEU B O 1
ATOM 1654 N N . PHE B 1 27 ? 18.283 11.212 -21.094 1.00 25.66 27 PHE B N 1
ATOM 1655 C CA . PHE B 1 27 ? 18.908 11.809 -19.920 1.00 25.91 27 PHE B CA 1
ATOM 1656 C C . PHE B 1 27 ? 17.941 12.751 -19.217 1.00 25.81 27 PHE B C 1
ATOM 1657 O O . PHE B 1 27 ? 17.826 12.741 -17.996 1.00 26.13 27 PHE B O 1
ATOM 1665 N N . ALA B 1 28 ? 17.250 13.574 -19.996 1.00 24.89 28 ALA B N 1
ATOM 1666 C CA . ALA B 1 28 ? 16.325 14.547 -19.412 1.00 25.35 28 ALA B CA 1
ATOM 1667 C C . ALA B 1 28 ? 15.092 13.863 -18.820 1.00 26.39 28 ALA B C 1
ATOM 1668 O O . ALA B 1 28 ? 14.553 14.331 -17.817 1.00 27.32 28 ALA B O 1
ATOM 1670 N N . GLU B 1 29 ? 14.642 12.772 -19.453 1.00 26.78 29 GLU B N 1
ATOM 1671 C CA . GLU B 1 29 ? 13.384 12.119 -19.065 1.00 28.50 29 GLU B CA 1
ATOM 1672 C C . GLU B 1 29 ? 13.541 11.056 -17.969 1.00 28.71 29 GLU B C 1
ATOM 1673 O O . GLU B 1 29 ? 12.722 11.002 -17.053 1.00 27.91 29 GLU B O 1
ATOM 1679 N N . ARG B 1 30 ? 14.607 10.251 -18.054 1.00 29.97 30 ARG B N 1
ATOM 1680 C CA . ARG B 1 30 ? 14.949 9.210 -17.056 1.00 31.22 30 ARG B CA 1
ATOM 1681 C C . ARG B 1 30 ? 15.974 9.653 -16.011 1.00 31.24 30 ARG B C 1
ATOM 1682 O O . ARG B 1 30 ? 16.008 9.111 -14.898 1.00 32.52 30 ARG B O 1
ATOM 1690 N N . GLY B 1 31 ? 16.829 10.606 -16.383 1.00 31.54 31 GLY B N 1
ATOM 1691 C CA . GLY B 1 31 ? 17.989 10.986 -15.577 1.00 31.24 31 GLY B CA 1
ATOM 1692 C C . GLY B 1 31 ? 19.212 10.217 -16.050 1.00 30.47 31 GLY B C 1
ATOM 1693 O O . GLY B 1 31 ? 19.084 9.118 -16.616 1.00 30.65 31 GLY B O 1
ATOM 1694 N N . LEU B 1 32 ? 20.389 10.779 -15.782 1.00 29.99 32 LEU B N 1
ATOM 1695 C CA . LEU B 1 32 ? 21.669 10.251 -16.244 1.00 29.89 32 LEU B CA 1
ATOM 1696 C C . LEU B 1 32 ? 21.949 8.864 -15.717 1.00 29.30 32 LEU B C 1
ATOM 1697 O O . LEU B 1 32 ? 22.295 7.986 -16.488 1.00 29.40 32 LEU B O 1
ATOM 1702 N N . ARG B 1 33 ? 21.801 8.670 -14.407 1.00 28.63 33 ARG B N 1
ATOM 1703 C CA . ARG B 1 33 ? 22.194 7.392 -13.781 1.00 27.96 33 ARG B CA 1
ATOM 1704 C C . ARG B 1 33 ? 21.228 6.239 -14.035 1.00 27.01 33 ARG B C 1
ATOM 1705 O O . ARG B 1 33 ? 21.608 5.071 -13.920 1.00 27.53 33 ARG B O 1
ATOM 1713 N N . ALA B 1 34 ? 20.008 6.575 -14.426 1.00 25.43 34 ALA B N 1
ATOM 1714 C CA . ALA B 1 34 ? 18.993 5.605 -14.768 1.00 25.15 34 ALA B CA 1
ATOM 1715 C C . ALA B 1 34 ? 19.007 5.293 -16.263 1.00 25.05 34 ALA B C 1
ATOM 1716 O O . ALA B 1 34 ? 18.183 4.506 -16.745 1.00 25.73 34 ALA B O 1
ATOM 1718 N N . THR B 1 35 ? 19.947 5.884 -16.993 1.00 24.99 35 THR B N 1
ATOM 1719 C CA . THR B 1 35 ? 20.083 5.633 -18.424 1.00 25.19 35 THR B CA 1
ATOM 1720 C C . THR B 1 35 ? 21.389 4.905 -18.727 1.00 25.27 35 THR B C 1
ATOM 1721 O O . THR B 1 35 ? 22.463 5.336 -18.328 1.00 25.67 35 THR B O 1
ATOM 1725 N N . THR B 1 36 ? 21.275 3.782 -19.426 1.00 25.67 36 THR B N 1
ATOM 1726 C CA . THR B 1 36 ? 22.446 3.008 -19.849 1.00 25.89 36 THR B CA 1
ATOM 1727 C C . THR B 1 36 ? 22.647 3.159 -21.359 1.00 26.52 36 THR B C 1
ATOM 1728 O O . THR B 1 36 ? 21.738 3.612 -22.066 1.00 26.43 36 THR B O 1
ATOM 1732 N N . VAL B 1 37 ? 23.831 2.777 -21.841 1.00 26.89 37 VAL B N 1
ATOM 1733 C CA . VAL B 1 37 ? 24.099 2.674 -23.283 1.00 27.27 37 VAL B CA 1
ATOM 1734 C C . VAL B 1 37 ? 23.036 1.831 -24.002 1.00 27.17 37 VAL B C 1
ATOM 1735 O O . VAL B 1 37 ? 22.528 2.248 -25.050 1.00 26.82 37 VAL B O 1
ATOM 1739 N N . ARG B 1 38 ? 22.662 0.677 -23.443 1.00 27.06 38 ARG B N 1
ATOM 1740 C CA A ARG B 1 38 ? 21.644 -0.138 -24.119 0.50 27.46 38 ARG B CA 1
ATOM 1741 C CA B ARG B 1 38 ? 21.620 -0.162 -24.050 0.50 27.19 38 ARG B CA 1
ATOM 1742 C C . ARG B 1 38 ? 20.310 0.609 -24.218 1.00 27.11 38 ARG B C 1
ATOM 1743 O O . ARG B 1 38 ? 19.642 0.504 -25.236 1.00 27.37 38 ARG B O 1
ATOM 1758 N N . ASP B 1 39 ? 19.952 1.393 -23.193 1.00 26.70 39 ASP B N 1
ATOM 1759 C CA . ASP B 1 39 ? 18.734 2.207 -23.235 1.00 26.12 39 ASP B CA 1
ATOM 1760 C C . ASP B 1 39 ? 18.767 3.183 -24.427 1.00 26.20 39 ASP B C 1
ATOM 1761 O O . ASP B 1 39 ? 17.764 3.367 -25.127 1.00 26.26 39 ASP B O 1
ATOM 1766 N N . ILE B 1 40 ? 19.920 3.813 -24.629 1.00 25.91 40 ILE B N 1
ATOM 1767 C CA . ILE B 1 40 ? 20.090 4.821 -25.682 1.00 26.11 40 ILE B CA 1
ATOM 1768 C C . ILE B 1 40 ? 20.032 4.105 -27.032 1.00 26.14 40 ILE B C 1
ATOM 1769 O O . ILE B 1 40 ? 19.333 4.548 -27.954 1.00 26.20 40 ILE B O 1
ATOM 1774 N N . ALA B 1 41 ? 20.753 2.985 -27.127 1.00 26.46 41 ALA B N 1
ATOM 1775 C CA . ALA B 1 41 ? 20.734 2.147 -28.328 1.00 26.47 41 ALA B CA 1
ATOM 1776 C C . ALA B 1 41 ? 19.315 1.730 -28.704 1.00 26.73 41 ALA B C 1
ATOM 1777 O O . ALA B 1 41 ? 18.883 1.949 -29.835 1.00 26.98 41 ALA B O 1
ATOM 1779 N N . ASP B 1 42 ? 18.604 1.135 -27.749 1.00 27.54 42 ASP B N 1
ATOM 1780 C CA . ASP B 1 42 ? 17.224 0.688 -27.937 1.00 28.67 42 ASP B CA 1
ATOM 1781 C C . ASP B 1 42 ? 16.333 1.820 -28.457 1.00 28.85 42 ASP B C 1
ATOM 1782 O O . ASP B 1 42 ? 15.572 1.639 -29.409 1.00 29.10 42 ASP B O 1
ATOM 1787 N N . ALA B 1 43 ? 16.445 2.989 -27.836 1.00 28.90 43 ALA B N 1
ATOM 1788 C CA . ALA B 1 43 ? 15.613 4.127 -28.202 1.00 29.21 43 ALA B CA 1
ATOM 1789 C C . ALA B 1 43 ? 15.932 4.622 -29.603 1.00 29.52 43 ALA B C 1
ATOM 1790 O O . ALA B 1 43 ? 15.053 5.142 -30.299 1.00 30.06 43 ALA B O 1
ATOM 1792 N N . ALA B 1 44 ? 17.189 4.446 -30.012 1.00 29.24 44 ALA B N 1
ATOM 1793 C CA . ALA B 1 44 ? 17.647 4.840 -31.340 1.00 29.25 44 ALA B CA 1
ATOM 1794 C C . ALA B 1 44 ? 17.415 3.732 -32.382 1.00 29.39 44 ALA B C 1
ATOM 1795 O O . ALA B 1 44 ? 17.671 3.930 -33.572 1.00 29.09 44 ALA B O 1
ATOM 1797 N N . GLY B 1 45 ? 16.924 2.579 -31.926 1.00 29.50 45 GLY B N 1
ATOM 1798 C CA . GLY B 1 45 ? 16.651 1.434 -32.799 1.00 29.86 45 GLY B CA 1
ATOM 1799 C C . GLY B 1 45 ? 17.907 0.844 -33.415 1.00 29.87 45 GLY B C 1
ATOM 1800 O O . GLY B 1 45 ? 17.866 0.255 -34.502 1.00 29.73 45 GLY B O 1
ATOM 1801 N N . ILE B 1 46 ? 19.030 1.024 -32.723 1.00 29.57 46 ILE B N 1
ATOM 1802 C CA . ILE B 1 46 ? 20.324 0.527 -33.179 1.00 29.42 46 ILE B CA 1
ATOM 1803 C C . ILE B 1 46 ? 20.946 -0.375 -32.111 1.00 29.16 46 ILE B C 1
ATOM 1804 O O . ILE B 1 46 ? 20.483 -0.419 -30.960 1.00 27.99 46 ILE B O 1
ATOM 1809 N N . LEU B 1 47 ? 21.998 -1.087 -32.501 1.00 28.43 47 LEU B N 1
ATOM 1810 C CA . LEU B 1 47 ? 22.769 -1.898 -31.578 1.00 28.57 47 LEU B CA 1
ATOM 1811 C C . LEU B 1 47 ? 23.769 -1.060 -30.802 1.00 28.32 47 LEU B C 1
ATOM 1812 O O . LEU B 1 47 ? 24.258 -0.037 -31.302 1.00 27.67 47 LEU B O 1
ATOM 1817 N N . SER B 1 48 ? 24.083 -1.507 -29.586 1.00 28.34 48 SER B N 1
ATOM 1818 C CA . SER B 1 48 ? 25.037 -0.803 -28.727 1.00 28.49 48 SER B CA 1
ATOM 1819 C C . SER B 1 48 ? 26.379 -0.588 -29.416 1.00 28.87 48 SER B C 1
ATOM 1820 O O . SER B 1 48 ? 26.978 0.481 -29.290 1.00 28.63 48 SER B O 1
ATOM 1823 N N . GLY B 1 49 ? 26.828 -1.591 -30.167 1.00 28.64 49 GLY B N 1
ATOM 1824 C CA . GLY B 1 49 ? 28.061 -1.485 -30.930 1.00 29.53 49 GLY B CA 1
ATOM 1825 C C . GLY B 1 49 ? 28.071 -0.295 -31.869 1.00 29.80 49 GLY B C 1
ATOM 1826 O O . GLY B 1 49 ? 29.111 0.345 -32.059 1.00 29.93 49 GLY B O 1
ATOM 1827 N N . SER B 1 50 ? 26.911 0.000 -32.455 1.00 30.10 50 SER B N 1
ATOM 1828 C CA . SER B 1 50 ? 26.770 1.157 -33.344 1.00 30.70 50 SER B CA 1
ATOM 1829 C C . SER B 1 50 ? 26.909 2.481 -32.599 1.00 30.61 50 SER B C 1
ATOM 1830 O O . SER B 1 50 ? 27.381 3.456 -33.170 1.00 30.71 50 SER B O 1
ATOM 1833 N N . LEU B 1 51 ? 26.510 2.512 -31.330 1.00 30.69 51 LEU B N 1
ATOM 1834 C CA . LEU B 1 51 ? 26.709 3.702 -30.489 1.00 30.55 51 LEU B CA 1
ATOM 1835 C C . LEU B 1 51 ? 28.183 4.016 -30.259 1.00 30.23 51 LEU B C 1
ATOM 1836 O O . LEU B 1 51 ? 28.611 5.167 -30.408 1.00 29.55 51 LEU B O 1
ATOM 1841 N N . TYR B 1 52 ? 28.943 2.987 -29.881 1.00 30.02 52 TYR B N 1
ATOM 1842 C CA . TYR B 1 52 ? 30.364 3.129 -29.576 1.00 30.10 52 TYR B CA 1
ATOM 1843 C C . TYR B 1 52 ? 31.203 3.534 -30.779 1.00 29.69 52 TYR B C 1
ATOM 1844 O O . TYR B 1 52 ? 32.339 3.984 -30.625 1.00 29.68 52 TYR B O 1
ATOM 1853 N N . HIS B 1 53 ? 30.631 3.372 -31.970 1.00 29.45 53 HIS B N 1
ATOM 1854 C CA . HIS B 1 53 ? 31.230 3.843 -33.214 1.00 28.95 53 HIS B CA 1
ATOM 1855 C C . HIS B 1 53 ? 31.260 5.370 -33.246 1.00 28.52 53 HIS B C 1
ATOM 1856 O O . HIS B 1 53 ? 32.156 5.972 -33.837 1.00 28.11 53 HIS B O 1
ATOM 1863 N N . HIS B 1 54 ? 30.278 5.989 -32.599 1.00 27.88 54 HIS B N 1
ATOM 1864 C CA . HIS B 1 54 ? 30.132 7.441 -32.632 1.00 27.85 54 HIS B CA 1
ATOM 1865 C C . HIS B 1 54 ? 30.668 8.127 -31.386 1.00 27.20 54 HIS B C 1
ATOM 1866 O O . HIS B 1 54 ? 31.185 9.239 -31.461 1.00 26.68 54 HIS B O 1
ATOM 1873 N N . PHE B 1 55 ? 30.518 7.462 -30.243 1.00 27.01 55 PHE B N 1
ATOM 1874 C CA . PHE B 1 55 ? 30.827 8.043 -28.935 1.00 27.02 55 PHE B CA 1
ATOM 1875 C C . PHE B 1 55 ? 31.528 7.014 -28.079 1.00 26.87 55 PHE B C 1
ATOM 1876 O O . PHE B 1 55 ? 31.216 5.835 -28.172 1.00 26.39 55 PHE B O 1
ATOM 1884 N N . ASP B 1 56 ? 32.484 7.433 -27.252 1.00 26.56 56 ASP B N 1
ATOM 1885 C CA . ASP B 1 56 ? 33.229 6.436 -26.469 1.00 26.35 56 ASP B CA 1
ATOM 1886 C C . ASP B 1 56 ? 32.576 6.108 -25.129 1.00 25.34 56 ASP B C 1
ATOM 1887 O O . ASP B 1 56 ? 32.886 5.087 -24.521 1.00 25.42 56 ASP B O 1
ATOM 1892 N N . SER B 1 57 ? 31.663 6.957 -24.672 1.00 24.41 57 SER B N 1
ATOM 1893 C CA . SER B 1 57 ? 31.008 6.702 -23.391 1.00 24.17 57 SER B CA 1
ATOM 1894 C C . SER B 1 57 ? 29.756 7.549 -23.226 1.00 24.10 57 SER B C 1
ATOM 1895 O O . SER B 1 57 ? 29.614 8.594 -23.854 1.00 23.56 57 SER B O 1
ATOM 1898 N N . LYS B 1 58 ? 28.857 7.090 -22.360 1.00 24.61 58 LYS B N 1
ATOM 1899 C CA . LYS B 1 58 ? 27.715 7.887 -21.919 1.00 25.08 58 LYS B CA 1
ATOM 1900 C C . LYS B 1 58 ? 28.179 9.252 -21.368 1.00 24.39 58 LYS B C 1
ATOM 1901 O O . LYS B 1 58 ? 27.604 10.294 -21.687 1.00 25.04 58 LYS B O 1
ATOM 1907 N N . GLU B 1 59 ? 29.252 9.246 -20.572 1.00 24.11 59 GLU B N 1
ATOM 1908 C CA . GLU B 1 59 ? 29.803 10.486 -20.014 1.00 22.83 59 GLU B CA 1
ATOM 1909 C C . GLU B 1 59 ? 30.254 11.486 -21.095 1.00 22.31 59 GLU B C 1
ATOM 1910 O O . GLU B 1 59 ? 30.013 12.689 -20.977 1.00 22.63 59 GLU B O 1
ATOM 1916 N N . SER B 1 60 ? 30.923 10.995 -22.138 1.00 21.71 60 SER B N 1
ATOM 1917 C CA . SER B 1 60 ? 31.342 11.886 -23.230 1.00 20.93 60 SER B CA 1
ATOM 1918 C C . SER B 1 60 ? 30.144 12.508 -23.964 1.00 21.42 60 SER B C 1
ATOM 1919 O O . SER B 1 60 ? 30.219 13.649 -24.440 1.00 20.62 60 SER B O 1
ATOM 1930 N N . VAL B 1 62 ? 27.132 13.174 -22.471 1.00 22.72 62 VAL B N 1
ATOM 1931 C CA . VAL B 1 62 ? 26.658 14.243 -21.566 1.00 23.69 62 VAL B CA 1
ATOM 1932 C C . VAL B 1 62 ? 27.507 15.508 -21.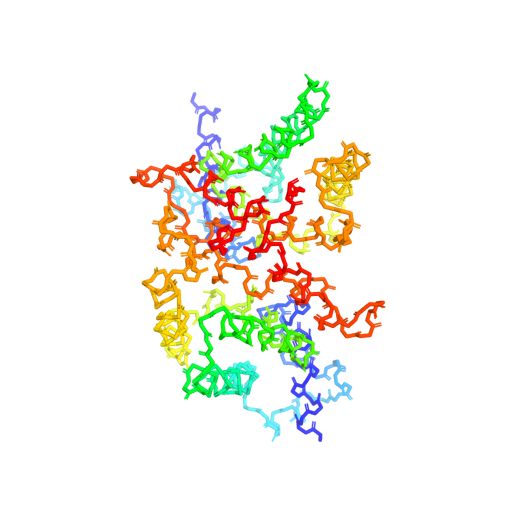721 1.00 22.72 62 VAL B C 1
ATOM 1933 O O . VAL B 1 62 ? 26.983 16.628 -21.777 1.00 23.00 62 VAL B O 1
ATOM 1937 N N . ASP B 1 63 ? 28.825 15.313 -21.765 1.00 21.88 63 ASP B N 1
ATOM 1938 C CA . ASP B 1 63 ? 29.784 16.400 -21.896 1.00 22.07 63 ASP B CA 1
ATOM 1939 C C . ASP B 1 63 ? 29.523 17.222 -23.168 1.00 21.52 63 ASP B C 1
ATOM 1940 O O . ASP B 1 63 ? 29.424 18.447 -23.113 1.00 21.68 63 ASP B O 1
ATOM 1945 N N . GLU B 1 64 ? 29.348 16.543 -24.296 1.00 21.60 64 GLU B N 1
ATOM 1946 C CA . GLU B 1 64 ? 29.116 17.219 -25.566 1.00 22.02 64 GLU B CA 1
ATOM 1947 C C . GLU B 1 64 ? 27.757 17.923 -25.584 1.00 20.39 64 GLU B C 1
ATOM 1948 O O . GLU B 1 64 ? 27.608 19.022 -26.150 1.00 20.14 64 GLU B O 1
ATOM 1954 N N . ILE B 1 65 ? 26.754 17.301 -24.974 1.00 18.82 65 ILE B N 1
ATOM 1955 C CA . ILE B 1 65 ? 25.425 17.925 -24.909 1.00 18.48 65 ILE B CA 1
ATOM 1956 C C . ILE B 1 65 ? 25.504 19.238 -24.116 1.00 18.94 65 ILE B C 1
ATOM 1957 O O . ILE B 1 65 ? 25.012 20.281 -24.568 1.00 19.73 65 ILE B O 1
ATOM 1962 N N . LEU B 1 66 ? 26.141 19.188 -22.954 1.00 18.78 66 LEU B N 1
ATOM 1963 C CA . LEU B 1 66 ? 26.230 20.379 -22.111 1.00 19.16 66 LEU B CA 1
ATOM 1964 C C . LEU B 1 66 ? 27.037 21.472 -22.777 1.00 19.37 66 LEU B C 1
ATOM 1965 O O . LEU B 1 66 ? 26.625 22.631 -22.794 1.00 20.11 66 LEU B O 1
ATOM 1970 N N . ARG B 1 67 ? 28.196 21.121 -23.317 1.00 20.62 67 ARG B N 1
ATOM 1971 C CA . ARG B 1 67 ? 29.068 22.134 -23.933 1.00 21.39 67 ARG B CA 1
ATOM 1972 C C . ARG B 1 67 ? 28.426 22.829 -25.136 1.00 22.36 67 ARG B C 1
ATOM 1973 O O . ARG B 1 67 ? 28.556 24.051 -25.301 1.00 22.48 67 ARG B O 1
ATOM 1981 N N . GLY B 1 68 ? 27.732 22.066 -25.977 1.00 22.65 68 GLY B N 1
ATOM 1982 C CA . GLY B 1 68 ? 27.037 22.645 -27.134 1.00 22.87 68 GLY B CA 1
ATOM 1983 C C . GLY B 1 68 ? 26.083 23.741 -26.694 1.00 22.59 68 GLY B C 1
ATOM 1984 O O . GLY B 1 68 ? 26.109 24.854 -27.223 1.00 23.68 68 GLY B O 1
ATOM 1985 N N . PHE B 1 69 ? 25.266 23.421 -25.696 1.00 20.95 69 PHE B N 1
ATOM 1986 C CA . PHE B 1 69 ? 24.322 24.353 -25.132 1.00 19.76 69 PHE B CA 1
ATOM 1987 C C . PHE B 1 69 ? 25.022 25.541 -24.471 1.00 18.92 69 PHE B C 1
ATOM 1988 O O . PHE B 1 69 ? 24.718 26.701 -24.757 1.00 17.55 69 PHE B O 1
ATOM 1996 N N . LEU B 1 70 ? 25.952 25.255 -23.583 1.00 17.37 70 LEU B N 1
ATOM 1997 C CA . LEU B 1 70 ? 26.536 26.322 -22.787 1.00 16.96 70 LEU B CA 1
ATOM 1998 C C . LEU B 1 70 ? 27.460 27.216 -23.606 1.00 17.02 70 LEU B C 1
ATOM 1999 O O . LEU B 1 70 ? 27.529 28.434 -23.376 1.00 15.93 70 LEU B O 1
ATOM 2004 N N . ASP B 1 71 ? 28.175 26.638 -24.566 1.00 17.40 71 ASP B N 1
ATOM 2005 C CA . ASP B 1 71 ? 29.040 27.478 -25.386 1.00 18.16 71 ASP B CA 1
ATOM 2006 C C . ASP B 1 71 ? 28.233 28.528 -26.145 1.00 17.39 71 ASP B C 1
ATOM 2007 O O . ASP B 1 71 ? 28.615 29.708 -26.191 1.00 17.19 71 ASP B O 1
ATOM 2012 N N . ASP B 1 72 ? 27.144 28.096 -26.772 1.00 16.24 72 ASP B N 1
ATOM 2013 C CA . ASP B 1 72 ? 26.311 29.024 -27.531 1.00 17.25 72 ASP B CA 1
ATOM 2014 C C . ASP B 1 72 ? 25.692 30.056 -26.588 1.00 15.92 72 ASP B C 1
ATOM 2015 O O . ASP B 1 72 ? 25.719 31.269 -26.852 1.00 15.69 72 ASP B O 1
ATOM 2020 N N . LEU B 1 73 ? 25.168 29.580 -25.463 1.00 14.92 73 LEU B N 1
ATOM 2021 C CA . LEU B 1 73 ? 24.497 30.455 -24.498 1.00 13.55 73 LEU B CA 1
ATOM 2022 C C . LEU B 1 73 ? 25.412 31.557 -23.988 1.00 13.39 73 LEU B C 1
ATOM 2023 O O . LEU B 1 73 ? 25.057 32.732 -24.029 1.00 13.72 73 LEU B O 1
ATOM 2028 N N . PHE B 1 74 ? 26.580 31.171 -23.471 1.00 13.78 74 PHE B N 1
ATOM 2029 C CA . PHE B 1 74 ? 27.460 32.189 -22.894 1.00 13.72 74 PHE B CA 1
ATOM 2030 C C . PHE B 1 74 ? 28.073 33.086 -23.946 1.00 13.97 74 PHE B C 1
ATOM 2031 O O . PHE B 1 74 ? 28.345 34.255 -23.674 1.00 15.02 74 PHE B O 1
ATOM 2039 N N . GLY B 1 75 ? 28.276 32.555 -25.146 1.00 13.57 75 GLY B N 1
ATOM 2040 C CA . GLY B 1 75 ? 28.657 33.437 -26.254 1.00 14.09 75 GLY B CA 1
ATOM 2041 C C . GLY B 1 75 ? 27.650 34.554 -26.445 1.00 14.55 75 GLY B C 1
ATOM 2042 O O . GLY B 1 75 ? 28.024 35.724 -26.604 1.00 15.30 75 GLY B O 1
ATOM 2043 N N . LYS B 1 76 ? 26.366 34.203 -26.419 1.00 14.76 76 LYS B N 1
ATOM 2044 C CA A LYS B 1 76 ? 25.328 35.210 -26.573 0.50 14.75 76 LYS B CA 1
ATOM 2045 C CA B LYS B 1 76 ? 25.297 35.187 -26.546 0.50 14.72 76 LYS B CA 1
ATOM 2046 C C . LYS B 1 76 ? 25.270 36.145 -25.357 1.00 14.26 76 LYS B C 1
ATOM 2047 O O . LYS B 1 76 ? 25.128 37.342 -25.523 1.00 15.52 76 LYS B O 1
ATOM 2058 N N . TYR B 1 77 ? 25.398 35.611 -24.137 1.00 13.05 77 TYR B N 1
ATOM 2059 C CA . TYR B 1 77 ? 25.376 36.491 -22.968 1.00 13.66 77 TYR B CA 1
ATOM 2060 C C . TYR B 1 77 ? 26.505 37.538 -23.062 1.00 14.72 77 TYR B C 1
ATOM 2061 O O . TYR B 1 77 ? 26.300 38.728 -22.763 1.00 14.88 77 TYR B O 1
ATOM 2070 N N A ARG B 1 78 ? 27.689 37.084 -23.477 0.50 15.06 78 ARG B N 1
ATOM 2071 N N B ARG B 1 78 ? 27.698 37.101 -23.459 0.50 14.94 78 ARG B N 1
ATOM 2072 C CA A ARG B 1 78 ? 28.872 37.945 -23.525 0.50 15.71 78 ARG B CA 1
ATOM 2073 C CA B ARG B 1 78 ? 28.844 38.013 -23.490 0.50 15.35 78 ARG B CA 1
ATOM 2074 C C A ARG B 1 78 ? 28.647 39.038 -24.566 0.50 16.09 78 ARG B C 1
ATOM 2075 C C B ARG B 1 78 ? 28.594 39.077 -24.555 0.50 15.81 78 ARG B C 1
ATOM 2076 O O A ARG B 1 78 ? 28.945 40.212 -24.330 0.50 16.42 78 ARG B O 1
ATOM 2077 O O B ARG B 1 78 ? 28.826 40.268 -24.327 0.50 16.07 78 ARG B O 1
ATOM 2092 N N . GLU B 1 79 ? 28.091 38.652 -25.711 1.00 16.48 79 GLU B N 1
ATOM 2093 C CA A GLU B 1 79 ? 27.760 39.623 -26.757 0.50 17.78 79 GLU B CA 1
ATOM 2094 C CA B GLU B 1 79 ? 27.737 39.609 -26.760 0.50 16.94 79 GLU B CA 1
ATOM 2095 C C . GLU B 1 79 ? 26.727 40.635 -26.264 1.00 16.77 79 GLU B C 1
ATOM 2096 O O . GLU B 1 79 ? 26.876 41.845 -26.492 1.00 17.38 79 GLU B O 1
ATOM 2107 N N . ILE B 1 80 ? 25.689 40.159 -25.581 1.00 15.77 80 ILE B N 1
ATOM 2108 C CA . ILE B 1 80 ? 24.691 41.082 -25.075 1.00 15.48 80 ILE B CA 1
ATOM 2109 C C . ILE B 1 80 ? 25.263 42.107 -24.092 1.00 15.36 80 ILE B C 1
ATOM 2110 O O . ILE B 1 80 ? 24.957 43.303 -24.180 1.00 16.39 80 ILE B O 1
ATOM 2115 N N . VAL B 1 81 ? 26.059 41.640 -23.133 1.00 16.04 81 VAL B N 1
ATOM 2116 C CA . VAL B 1 81 ? 26.611 42.542 -22.139 1.00 16.20 81 VAL B CA 1
ATOM 2117 C C . VAL B 1 81 ? 27.537 43.568 -22.793 1.00 16.36 81 VAL B C 1
ATOM 2118 O O . VAL B 1 81 ? 27.598 44.726 -22.332 1.00 18.68 81 VAL B O 1
ATOM 2122 N N . ALA B 1 82 ? 28.201 43.163 -23.878 1.00 16.53 82 ALA B N 1
ATOM 2123 C CA . ALA B 1 82 ? 29.143 44.053 -24.608 1.00 17.01 82 ALA B CA 1
ATOM 2124 C C . ALA B 1 82 ? 28.449 44.968 -25.632 1.00 17.15 82 ALA B C 1
ATOM 2125 O O . ALA B 1 82 ? 29.115 45.823 -26.261 1.00 18.19 82 ALA B O 1
ATOM 2127 N N . SER B 1 83 ? 27.138 44.783 -25.822 1.00 17.54 83 SER B N 1
ATOM 2128 C CA . SER B 1 83 ? 26.449 45.377 -26.974 1.00 18.02 83 SER B CA 1
ATOM 2129 C C . SER B 1 83 ? 25.975 46.824 -26.783 1.00 18.12 83 SER B C 1
ATOM 2130 O O . SER B 1 83 ? 25.517 47.466 -27.743 1.00 18.66 83 SER B O 1
ATOM 2133 N N . GLY B 1 84 ? 26.105 47.353 -25.575 1.00 18.15 84 GLY B N 1
ATOM 2134 C CA . GLY B 1 84 ? 25.821 48.770 -25.353 1.00 17.77 84 GLY B CA 1
ATOM 2135 C C . GLY B 1 84 ? 24.342 49.101 -25.226 1.00 17.26 84 GLY B C 1
ATOM 2136 O O . GLY B 1 84 ? 23.938 50.224 -25.520 1.00 18.32 84 GLY B O 1
ATOM 2137 N N . LEU B 1 85 ? 23.526 48.137 -24.803 1.00 16.60 85 LEU B N 1
ATOM 2138 C CA . LEU B 1 85 ? 22.129 48.413 -24.493 1.00 16.48 85 LEU B CA 1
ATOM 2139 C C . LEU B 1 85 ? 22.028 49.078 -23.127 1.00 16.62 85 LEU B C 1
ATOM 2140 O O . LEU B 1 85 ? 22.937 48.946 -22.286 1.00 16.84 85 LEU B O 1
ATOM 2145 N N . ASP B 1 86 ? 20.904 49.733 -22.876 1.00 16.36 86 ASP B N 1
ATOM 2146 C CA . ASP B 1 86 ? 20.692 50.314 -21.556 1.00 16.76 86 ASP B CA 1
ATOM 2147 C C . ASP B 1 86 ? 20.483 49.159 -20.544 1.00 15.96 86 ASP B C 1
ATOM 2148 O O . ASP B 1 86 ? 20.357 47.986 -20.941 1.00 16.37 86 ASP B O 1
ATOM 2153 N N . SER B 1 87 ? 20.477 49.474 -19.252 1.00 15.52 87 SER B N 1
ATOM 2154 C CA . SER B 1 87 ? 20.474 48.421 -18.228 1.00 15.13 87 SER B CA 1
ATOM 2155 C C . SER B 1 87 ? 19.253 47.517 -18.302 1.00 15.16 87 SER B C 1
ATOM 2156 O O . SER B 1 87 ? 19.376 46.270 -18.312 1.00 15.26 87 SER B O 1
ATOM 2159 N N . ARG B 1 88 ? 18.061 48.107 -18.399 1.00 14.68 88 ARG B N 1
ATOM 2160 C CA . ARG B 1 88 ? 16.873 47.253 -18.464 1.00 15.11 88 ARG B CA 1
ATOM 2161 C C . ARG B 1 88 ? 16.890 46.425 -19.753 1.00 14.26 88 ARG B C 1
ATOM 2162 O O . ARG B 1 88 ? 16.582 45.221 -19.727 1.00 14.49 88 ARG B O 1
ATOM 2170 N N . ALA B 1 89 ? 17.217 47.064 -20.883 1.00 14.52 89 ALA B N 1
ATOM 2171 C CA . ALA B 1 89 ? 17.184 46.314 -22.146 1.00 14.87 89 ALA B CA 1
ATOM 2172 C C . ALA B 1 89 ? 18.204 45.171 -22.126 1.00 14.99 89 ALA B C 1
ATOM 2173 O O . ALA B 1 89 ? 17.978 44.117 -22.738 1.00 15.47 89 ALA B O 1
ATOM 2175 N N . THR B 1 90 ? 19.339 45.388 -21.446 1.00 14.02 90 THR B N 1
ATOM 2176 C CA . THR B 1 90 ? 20.367 44.346 -21.348 1.00 14.23 90 THR B CA 1
ATOM 2177 C C . THR B 1 90 ? 19.838 43.150 -20.554 1.00 14.14 90 THR B C 1
ATOM 2178 O O . THR B 1 90 ? 20.000 42.007 -20.969 1.00 14.57 90 THR B O 1
ATOM 2182 N N . LEU B 1 91 ? 19.200 43.427 -19.413 1.00 13.75 91 LEU B N 1
ATOM 2183 C CA . LEU B 1 91 ? 18.599 42.357 -18.608 1.00 14.16 91 LEU B CA 1
ATOM 2184 C C . LEU B 1 91 ? 17.497 41.635 -19.403 1.00 13.94 91 LEU B C 1
ATOM 2185 O O . LEU B 1 91 ? 17.416 40.416 -19.410 1.00 15.30 91 LEU B O 1
ATOM 2190 N N . GLU B 1 92 ? 16.665 42.401 -20.092 1.00 14.69 92 GLU B N 1
ATOM 2191 C CA . GLU B 1 92 ? 15.612 41.774 -20.902 1.00 13.17 92 GLU B CA 1
ATOM 2192 C C . GLU B 1 92 ? 16.229 40.827 -21.946 1.00 13.49 92 GLU B C 1
ATOM 2193 O O . GLU B 1 92 ? 15.733 39.695 -22.153 1.00 14.47 92 GLU B O 1
ATOM 2199 N N . ALA B 1 93 ? 17.314 41.262 -22.590 1.00 13.24 93 ALA B N 1
ATOM 2200 C CA . ALA B 1 93 ? 17.937 40.419 -23.619 1.00 13.20 93 ALA B CA 1
ATOM 2201 C C . ALA B 1 93 ? 18.569 39.160 -23.043 1.00 13.57 93 ALA B C 1
ATOM 2202 O O . ALA B 1 93 ? 18.535 38.083 -23.665 1.00 14.97 93 ALA B O 1
ATOM 2204 N N . LEU B 1 94 ? 19.166 39.284 -21.861 1.00 14.11 94 LEU B N 1
ATOM 2205 C CA . LEU B 1 94 ? 19.821 38.128 -21.234 1.00 14.09 94 LEU B CA 1
ATOM 2206 C C . LEU B 1 94 ? 18.749 37.095 -20.895 1.00 13.70 94 LEU B C 1
ATOM 2207 O O . LEU B 1 94 ? 18.901 35.879 -21.160 1.00 13.63 94 LEU B O 1
ATOM 2212 N N . VAL B 1 95 ? 17.646 37.556 -20.311 1.00 13.62 95 VAL B N 1
ATOM 2213 C CA . VAL B 1 95 ? 16.571 36.625 -19.944 1.00 13.74 95 VAL B CA 1
ATOM 2214 C C . VAL B 1 95 ? 15.941 35.997 -21.185 1.00 13.81 95 VAL B C 1
ATOM 2215 O O . VAL B 1 95 ? 15.668 34.798 -21.221 1.00 14.33 95 VAL B O 1
ATOM 2219 N N . THR B 1 96 ? 15.721 36.810 -22.215 1.00 13.66 96 THR B N 1
ATOM 2220 C CA . THR B 1 96 ? 15.092 36.290 -23.420 1.00 14.02 96 THR B CA 1
ATOM 2221 C C . THR B 1 96 ? 15.989 35.228 -24.068 1.00 14.07 96 THR B C 1
ATOM 2222 O O . THR B 1 96 ? 15.504 34.210 -24.546 1.00 15.36 96 THR B O 1
ATOM 2226 N N . THR B 1 97 ? 17.308 35.460 -24.033 1.00 13.58 97 THR B N 1
ATOM 2227 C CA . THR B 1 97 ? 18.279 34.464 -24.532 1.00 14.14 97 THR B CA 1
ATOM 2228 C C . THR B 1 97 ? 18.174 33.146 -23.769 1.00 13.98 97 THR B C 1
ATOM 2229 O O . THR B 1 97 ? 18.206 32.062 -24.371 1.00 14.37 97 THR B O 1
ATOM 2233 N N . SER B 1 98 ? 18.021 33.219 -22.449 1.00 12.87 98 SER B N 1
ATOM 2234 C CA . SER B 1 98 ? 17.889 32.001 -21.646 1.00 13.72 98 SER B CA 1
ATOM 2235 C C . SER B 1 98 ? 16.619 31.244 -22.077 1.00 13.29 98 SER B C 1
ATOM 2236 O O . SER B 1 98 ? 16.649 30.021 -22.273 1.00 14.79 98 SER B O 1
ATOM 2239 N N . TYR B 1 99 ? 15.513 31.972 -22.240 1.00 13.21 99 TYR B N 1
ATOM 2240 C CA . TYR B 1 99 ? 14.273 31.305 -22.619 1.00 13.52 99 TYR B CA 1
ATOM 2241 C C . TYR B 1 99 ? 14.376 30.699 -24.019 1.00 13.39 99 TYR B C 1
ATOM 2242 O O . TYR B 1 99 ? 13.845 29.616 -24.282 1.00 13.48 99 TYR B O 1
ATOM 2251 N N . GLU B 1 100 ? 15.019 31.402 -24.946 1.00 13.36 100 GLU B N 1
ATOM 2252 C CA A GLU B 1 100 ? 15.185 30.859 -26.285 0.50 13.82 100 GLU B CA 1
ATOM 2253 C CA B GLU B 1 100 ? 15.192 30.866 -26.286 0.50 14.01 100 GLU B CA 1
ATOM 2254 C C . GLU B 1 100 ? 15.966 29.542 -26.228 1.00 13.52 100 GLU B C 1
ATOM 2255 O O . GLU B 1 100 ? 15.696 28.622 -27.021 1.00 15.10 100 GLU B O 1
ATOM 2266 N N . ALA B 1 101 ? 16.942 29.429 -25.294 1.00 13.98 101 ALA B N 1
ATOM 2267 C CA . ALA B 1 101 ? 17.675 28.167 -25.171 1.00 14.61 101 ALA B CA 1
ATOM 2268 C C . ALA B 1 101 ? 16.754 27.048 -24.650 1.00 14.84 101 ALA B C 1
ATOM 2269 O O . ALA B 1 101 ? 16.923 25.883 -25.003 1.00 15.41 101 ALA B O 1
ATOM 2271 N N . ILE B 1 102 ? 15.805 27.383 -23.768 1.00 14.27 102 ILE B N 1
ATOM 2272 C CA . ILE B 1 102 ? 14.845 26.372 -23.322 1.00 15.72 102 ILE B CA 1
ATOM 2273 C C . ILE B 1 102 ? 14.044 25.817 -24.499 1.00 15.99 102 ILE B C 1
ATOM 2274 O O . ILE B 1 102 ? 13.770 24.606 -24.546 1.00 17.96 102 ILE B O 1
ATOM 2279 N N . ASP B 1 103 ? 13.701 26.682 -25.463 1.00 15.73 103 ASP B N 1
ATOM 2280 C CA . ASP B 1 103 ? 12.945 26.226 -26.626 1.00 15.75 103 ASP B CA 1
ATOM 2281 C C . ASP B 1 103 ? 13.855 25.454 -27.605 1.00 15.07 103 ASP B C 1
ATOM 2282 O O . ASP B 1 103 ? 13.445 24.425 -28.173 1.00 15.58 103 ASP B O 1
ATOM 2287 N N . ALA B 1 104 ? 15.090 25.934 -27.804 1.00 14.47 104 ALA B N 1
ATOM 2288 C CA . ALA B 1 104 ? 15.978 25.329 -28.803 1.00 15.37 104 ALA B CA 1
ATOM 2289 C C . ALA B 1 104 ? 16.658 24.052 -28.344 1.00 16.06 104 ALA B C 1
ATOM 2290 O O . ALA B 1 104 ? 16.999 23.191 -29.164 1.00 17.09 104 ALA B O 1
ATOM 2292 N N . SER B 1 105 ? 16.939 23.987 -27.048 1.00 16.14 105 SER B N 1
ATOM 2293 C CA . SER B 1 105 ? 17.802 22.967 -26.453 1.00 15.65 105 SER B CA 1
ATOM 2294 C C . SER B 1 105 ? 17.162 22.454 -25.178 1.00 15.42 105 SER B C 1
ATOM 2295 O O . SER B 1 105 ? 17.784 22.357 -24.119 1.00 14.52 105 SER B O 1
ATOM 2298 N N . HIS B 1 106 ? 15.894 22.110 -25.292 1.00 15.73 106 HIS B N 1
ATOM 2299 C CA . HIS B 1 106 ? 15.139 21.769 -24.128 1.00 15.99 106 HIS B CA 1
ATOM 2300 C C . HIS B 1 106 ? 15.799 20.688 -23.270 1.00 15.88 106 HIS B C 1
ATOM 2301 O O . HIS B 1 106 ? 15.941 20.837 -22.060 1.00 15.57 106 HIS B O 1
ATOM 2308 N N . SER B 1 107 ? 16.192 19.593 -23.897 1.00 15.87 107 SER B N 1
ATOM 2309 C CA . SER B 1 107 ? 16.794 18.501 -23.124 1.00 15.65 107 SER B CA 1
ATOM 2310 C C . SER B 1 107 ? 18.079 18.904 -22.436 1.00 15.49 107 SER B C 1
ATOM 2311 O O . SER B 1 107 ? 18.325 18.503 -21.301 1.00 16.69 107 SER B O 1
ATOM 2314 N N . ALA B 1 108 ? 18.906 19.676 -23.135 1.00 14.68 108 ALA B N 1
ATOM 2315 C CA . ALA B 1 108 ? 20.183 20.116 -22.566 1.00 14.60 108 ALA B CA 1
ATOM 2316 C C . ALA B 1 108 ? 19.937 20.989 -21.348 1.00 14.72 108 ALA B C 1
ATOM 2317 O O . ALA B 1 108 ? 20.665 20.878 -20.362 1.00 16.07 108 ALA B O 1
ATOM 2319 N N . VAL B 1 109 ? 18.924 21.870 -21.428 1.00 14.26 109 VAL B N 1
ATOM 2320 C CA . VAL B 1 109 ? 18.628 22.733 -20.306 1.00 15.37 109 VAL B CA 1
ATOM 2321 C C . VAL B 1 109 ? 18.145 21.875 -19.146 1.00 15.14 109 VAL B C 1
ATOM 2322 O O . VAL B 1 109 ? 18.576 22.124 -18.028 1.00 16.53 109 VAL B O 1
ATOM 2326 N N . ALA B 1 110 ? 17.278 20.887 -19.408 1.00 15.72 110 ALA B N 1
ATOM 2327 C CA . ALA B 1 110 ? 16.784 20.036 -18.327 1.00 16.32 110 ALA B CA 1
ATOM 2328 C C . ALA B 1 110 ? 17.929 19.295 -17.661 1.00 17.53 110 ALA B C 1
ATOM 2329 O O . ALA B 1 110 ? 17.965 19.183 -16.441 1.00 18.11 110 ALA B O 1
ATOM 2331 N N . ILE B 1 111 ? 18.870 18.785 -18.456 1.00 17.09 111 ILE B N 1
ATOM 2332 C CA . ILE B 1 111 ? 20.031 18.085 -17.894 1.00 18.02 111 ILE B CA 1
ATOM 2333 C C . ILE B 1 111 ? 20.841 19.054 -17.008 1.00 18.97 111 ILE B C 1
ATOM 2334 O O . ILE B 1 111 ? 21.118 18.749 -15.841 1.00 20.28 111 ILE B O 1
ATOM 2339 N N . TYR B 1 112 ? 21.155 20.232 -17.546 1.00 19.79 112 TYR B N 1
ATOM 2340 C CA . TYR B 1 112 ? 21.867 21.265 -16.778 1.00 20.28 112 TYR B CA 1
ATOM 2341 C C . TYR B 1 112 ? 21.146 21.694 -15.467 1.00 21.07 112 TYR B C 1
ATOM 2342 O O . TYR B 1 112 ? 21.777 21.789 -14.401 1.00 22.69 112 TYR B O 1
ATOM 2351 N N . GLN B 1 113 ? 19.839 21.937 -15.550 1.00 21.70 113 GLN B N 1
ATOM 2352 C CA . GLN B 1 113 ? 19.050 22.462 -14.417 1.00 21.52 113 GLN B CA 1
ATOM 2353 C C . GLN B 1 113 ? 18.761 21.399 -13.362 1.00 22.23 113 GLN B C 1
ATOM 2354 O O . GLN B 1 113 ? 18.786 21.690 -12.161 1.00 22.31 113 GLN B O 1
ATOM 2360 N N . ASP B 1 114 ? 18.510 20.165 -13.792 1.00 21.20 114 ASP B N 1
ATOM 2361 C CA . ASP B 1 114 ? 17.939 19.168 -12.869 1.00 21.45 114 ASP B CA 1
ATOM 2362 C C . ASP B 1 114 ? 18.742 17.891 -12.692 1.00 21.62 114 ASP B C 1
ATOM 2363 O O . ASP B 1 114 ? 18.484 17.154 -11.745 1.00 23.08 114 ASP B O 1
ATOM 2368 N N . GLU B 1 115 ? 19.676 17.612 -13.601 1.00 22.65 115 GLU B N 1
ATOM 2369 C CA . GLU B 1 115 ? 20.251 16.262 -13.713 1.00 23.72 115 GLU B CA 1
ATOM 2370 C C . GLU B 1 115 ? 21.745 16.132 -13.432 1.00 24.25 115 GLU B C 1
ATOM 2371 O O . GLU B 1 115 ? 22.286 15.022 -13.498 1.00 24.62 115 GLU B O 1
ATOM 2377 N N . VAL B 1 116 ? 22.421 17.219 -13.087 1.00 24.49 116 VAL B N 1
ATOM 2378 C CA . VAL B 1 116 ? 23.870 17.100 -12.912 1.00 25.61 116 VAL B CA 1
ATOM 2379 C C . VAL B 1 116 ? 24.429 17.471 -11.526 1.00 25.76 116 VAL B C 1
ATOM 2380 O O . VAL B 1 116 ? 25.631 17.746 -11.398 1.00 25.61 116 VAL B O 1
ATOM 2384 N N . LYS B 1 117 ? 23.573 17.462 -10.494 1.00 26.03 117 LYS B N 1
ATOM 2385 C CA . LYS B 1 117 ? 24.035 17.796 -9.131 1.00 26.56 117 LYS B CA 1
ATOM 2386 C C . LYS B 1 117 ? 25.223 16.909 -8.745 1.00 26.59 117 LYS B C 1
ATOM 2387 O O . LYS B 1 117 ? 26.136 17.357 -8.052 1.00 26.28 117 LYS B O 1
ATOM 2393 N N . HIS B 1 118 ? 25.212 15.667 -9.222 1.00 26.69 118 HIS B N 1
ATOM 2394 C CA . HIS B 1 118 ? 26.243 14.684 -8.868 1.00 27.07 118 HIS B CA 1
ATOM 2395 C C . HIS B 1 118 ? 27.529 14.840 -9.690 1.00 27.35 118 HIS B C 1
ATOM 2396 O O . HIS B 1 118 ? 28.536 14.155 -9.419 1.00 27.54 118 HIS B O 1
ATOM 2403 N N . LEU B 1 119 ? 27.495 15.719 -10.691 1.00 27.75 119 LEU B N 1
ATOM 2404 C CA . LEU B 1 119 ? 28.666 15.986 -11.540 1.00 27.93 119 LEU B CA 1
ATOM 2405 C C . LEU B 1 119 ? 29.424 17.279 -11.211 1.00 27.63 119 LEU B C 1
ATOM 2406 O O . LEU B 1 119 ? 30.546 17.470 -11.687 1.00 27.25 119 LEU B O 1
ATOM 2411 N N . VAL B 1 120 ? 28.812 18.157 -10.412 1.00 27.80 120 VAL B N 1
ATOM 2412 C CA . VAL B 1 120 ? 29.420 19.460 -10.077 1.00 27.86 120 VAL B CA 1
ATOM 2413 C C . VAL B 1 120 ? 30.777 19.312 -9.384 1.00 28.11 120 VAL B C 1
ATOM 2414 O O . VAL B 1 120 ? 31.677 20.122 -9.613 1.00 28.04 120 VAL B O 1
ATOM 2418 N N . ALA B 1 121 ? 30.930 18.270 -8.565 1.00 28.17 121 ALA B N 1
ATOM 2419 C CA . ALA B 1 121 ? 32.213 18.030 -7.890 1.00 28.48 121 ALA B CA 1
ATOM 2420 C C . ALA B 1 121 ? 33.185 17.177 -8.725 1.00 28.84 121 ALA B C 1
ATOM 2421 O O . ALA B 1 121 ? 34.337 16.969 -8.315 1.00 28.70 121 ALA B O 1
ATOM 2423 N N . ASN B 1 122 ? 32.736 16.718 -9.896 1.00 29.02 122 ASN B N 1
ATOM 2424 C CA . ASN B 1 122 ? 33.567 15.867 -10.781 1.00 29.29 122 ASN B CA 1
ATOM 2425 C C . ASN B 1 122 ? 34.567 16.693 -11.610 1.00 29.64 122 ASN B C 1
ATOM 2426 O O . ASN B 1 122 ? 34.203 17.730 -12.179 1.00 29.30 122 ASN B O 1
ATOM 2431 N N . GLU B 1 123 ? 35.810 16.206 -11.681 1.00 29.77 123 GLU B N 1
ATOM 2432 C CA . GLU B 1 123 ? 36.935 16.891 -12.345 1.00 30.49 123 GLU B CA 1
ATOM 2433 C C . GLU B 1 123 ? 36.699 17.317 -13.796 1.00 30.59 123 GLU B C 1
ATOM 2434 O O . GLU B 1 123 ? 36.975 18.467 -14.147 1.00 31.13 123 GLU B O 1
ATOM 2440 N N . ARG B 1 124 ? 36.198 16.402 -14.634 1.00 30.60 124 ARG B N 1
ATOM 2441 C CA . ARG B 1 124 ? 36.041 16.674 -16.069 1.00 30.58 124 ARG B CA 1
ATOM 2442 C C . ARG B 1 124 ? 34.929 17.703 -16.369 1.00 29.64 124 ARG B C 1
ATOM 2443 O O . ARG B 1 124 ? 34.853 18.216 -17.492 1.00 30.29 124 ARG B O 1
ATOM 2451 N N . PHE B 1 125 ? 34.094 18.001 -15.370 1.00 28.26 125 PHE B N 1
ATOM 2452 C CA . PHE B 1 125 ? 32.996 18.986 -15.490 1.00 26.97 125 PHE B CA 1
ATOM 2453 C C . PHE B 1 125 ? 33.264 20.245 -14.657 1.00 26.18 125 PHE B C 1
ATOM 2454 O O . PHE B 1 125 ? 32.332 20.907 -14.173 1.00 25.99 125 PHE B O 1
ATOM 2462 N N . THR B 1 126 ? 34.556 20.557 -14.486 1.00 25.83 126 THR B N 1
ATOM 2463 C CA . THR B 1 126 ? 34.988 21.769 -13.775 1.00 24.83 126 THR B CA 1
ATOM 2464 C C . THR B 1 126 ? 34.376 23.016 -14.401 1.00 23.68 126 THR B C 1
ATOM 2465 O O . THR B 1 126 ? 34.137 24.012 -13.711 1.00 23.24 126 THR B O 1
ATOM 2469 N N . TYR B 1 127 ? 34.133 22.954 -15.705 1.00 22.81 127 TYR B N 1
ATOM 2470 C CA . TYR B 1 127 ? 33.547 24.092 -16.405 1.00 22.24 127 TYR B CA 1
ATOM 2471 C C . TYR B 1 127 ? 32.183 24.552 -15.852 1.00 21.80 127 TYR B C 1
ATOM 2472 O O . TYR B 1 127 ? 31.811 25.719 -15.994 1.00 21.74 127 TYR B O 1
ATOM 2481 N N . LEU B 1 128 ? 31.442 23.663 -15.187 1.00 21.03 128 LEU B N 1
ATOM 2482 C CA . LEU B 1 128 ? 30.177 24.049 -14.594 1.00 20.94 128 LEU B CA 1
ATOM 2483 C C . LEU B 1 128 ? 30.398 25.144 -13.550 1.00 20.28 128 LEU B C 1
ATOM 2484 O O . LEU B 1 128 ? 29.680 26.152 -13.524 1.00 20.14 128 LEU B O 1
ATOM 2489 N N . SER B 1 129 ? 31.430 24.980 -12.726 1.00 20.22 129 SER B N 1
ATOM 2490 C CA A SER B 1 129 ? 31.713 25.952 -11.672 0.50 19.81 129 SER B CA 1
ATOM 2491 C CA B SER B 1 129 ? 31.710 25.951 -11.675 0.50 20.28 129 SER B CA 1
ATOM 2492 C C . SER B 1 129 ? 32.230 27.253 -12.262 1.00 19.48 129 SER B C 1
ATOM 2493 O O . SER B 1 129 ? 31.873 28.346 -11.798 1.00 19.33 129 SER B O 1
ATOM 2498 N N . GLU B 1 130 ? 33.087 27.141 -13.273 1.00 19.35 130 GLU B N 1
ATOM 2499 C CA . GLU B 1 130 ? 33.625 28.323 -13.937 1.00 18.77 130 GLU B CA 1
ATOM 2500 C C . GLU B 1 130 ? 32.476 29.132 -14.552 1.00 18.09 130 GLU B C 1
ATOM 2501 O O . GLU B 1 130 ? 32.463 30.359 -14.505 1.00 17.60 130 GLU B O 1
ATOM 2507 N N . LEU B 1 131 ? 31.497 28.426 -15.116 1.00 17.61 131 LEU B N 1
ATOM 2508 C CA . LEU B 1 131 ? 30.295 29.083 -15.650 1.00 17.42 131 LEU B CA 1
ATOM 2509 C C . LEU B 1 131 ? 29.386 29.737 -14.602 1.00 17.22 131 LEU B C 1
ATOM 2510 O O . LEU B 1 131 ? 28.783 30.765 -14.893 1.00 17.16 131 LEU B O 1
ATOM 2515 N N . ASN B 1 132 ? 29.294 29.182 -13.386 1.00 17.18 132 ASN B N 1
ATOM 2516 C CA . ASN B 1 132 ? 28.605 29.898 -12.312 1.00 17.24 132 ASN B CA 1
ATOM 2517 C C . ASN B 1 132 ? 29.238 31.244 -12.062 1.00 17.21 132 ASN B C 1
ATOM 2518 O O . ASN B 1 132 ? 28.544 32.233 -11.826 1.00 17.97 132 ASN B O 1
ATOM 2523 N N . THR B 1 133 ? 30.573 31.248 -12.038 1.00 15.80 133 THR B N 1
ATOM 2524 C CA . THR B 1 133 ? 31.308 32.464 -11.778 1.00 16.15 133 THR B CA 1
ATOM 2525 C C . THR B 1 133 ? 31.059 33.454 -12.894 1.00 15.98 133 THR B C 1
ATOM 2526 O O . THR B 1 133 ? 30.814 34.635 -12.622 1.00 16.98 133 THR B O 1
ATOM 2530 N N . GLU B 1 134 ? 31.139 32.978 -14.139 1.00 15.05 134 GLU B N 1
ATOM 2531 C CA . GLU B 1 134 ? 30.965 33.861 -15.290 1.00 15.63 134 GLU B CA 1
ATOM 2532 C C . GLU B 1 134 ? 29.529 34.371 -15.355 1.00 14.56 134 GLU B C 1
ATOM 2533 O O . GLU B 1 134 ? 29.288 35.534 -15.620 1.00 14.86 134 GLU B O 1
ATOM 2539 N N . PHE B 1 135 ? 28.561 33.491 -15.114 1.00 14.01 135 PHE B N 1
ATOM 2540 C CA . PHE B 1 135 ? 27.160 33.937 -15.066 1.00 13.72 135 PHE B CA 1
ATOM 2541 C C . PHE B 1 135 ? 26.992 35.094 -14.054 1.00 13.85 135 PHE B C 1
ATOM 2542 O O . PHE B 1 135 ? 26.382 36.131 -14.358 1.00 14.73 135 PHE B O 1
ATOM 2550 N N . ARG B 1 136 ? 27.591 34.948 -12.873 1.00 13.29 136 ARG B N 1
ATOM 2551 C CA . ARG B 1 136 ? 27.531 36.019 -11.897 1.00 13.42 136 ARG B CA 1
ATOM 2552 C C . ARG B 1 136 ? 28.227 37.283 -12.408 1.00 14.08 136 ARG B C 1
ATOM 2553 O O . ARG B 1 136 ? 27.641 38.347 -12.305 1.00 14.83 136 ARG B O 1
ATOM 2561 N N . GLU B 1 137 ? 29.462 37.175 -12.937 1.00 14.69 137 GLU B N 1
ATOM 2562 C CA A GLU B 1 137 ? 30.157 38.358 -13.440 0.50 15.20 137 GLU B CA 1
ATOM 2563 C CA B GLU B 1 137 ? 30.179 38.342 -13.505 0.50 15.59 137 GLU B CA 1
ATOM 2564 C C . GLU B 1 137 ? 29.255 39.128 -14.405 1.00 15.26 137 GLU B C 1
ATOM 2565 O O . GLU B 1 137 ? 29.108 40.367 -14.291 1.00 16.54 137 GLU B O 1
ATOM 2576 N N . LEU B 1 138 ? 28.644 38.397 -15.335 1.00 15.00 138 LEU B N 1
ATOM 2577 C CA . LEU B 1 138 ? 27.873 39.017 -16.397 1.00 15.49 138 LEU B CA 1
ATOM 2578 C C . LEU B 1 138 ? 26.556 39.578 -15.873 1.00 15.22 138 LEU B C 1
ATOM 2579 O O . LEU B 1 138 ? 26.269 40.763 -16.043 1.00 15.11 138 LEU B O 1
ATOM 2584 N N . TRP B 1 139 ? 25.775 38.736 -15.192 1.00 14.68 139 TRP B N 1
ATOM 2585 C CA . TRP B 1 139 ? 24.456 39.162 -14.744 1.00 14.27 139 TRP B CA 1
ATOM 2586 C C . TRP B 1 139 ? 24.500 40.117 -13.541 1.00 14.71 139 TRP B C 1
ATOM 2587 O O . TRP B 1 139 ? 23.766 41.099 -13.518 1.00 15.46 139 TRP B O 1
ATOM 2606 N N . GLY B 1 141 ? 26.909 42.093 -12.854 1.00 15.49 141 GLY B N 1
ATOM 2607 C CA . GLY B 1 141 ? 27.408 43.354 -13.409 1.00 15.77 141 GLY B CA 1
ATOM 2608 C C . GLY B 1 141 ? 26.278 44.231 -13.941 1.00 15.74 141 GLY B C 1
ATOM 2609 O O . GLY B 1 141 ? 26.244 45.443 -13.736 1.00 16.91 141 GLY B O 1
ATOM 2610 N N . VAL B 1 142 ? 25.325 43.594 -14.616 1.00 14.97 142 VAL B N 1
ATOM 2611 C CA . VAL B 1 142 ? 24.212 44.307 -15.212 1.00 15.46 142 VAL B CA 1
ATOM 2612 C C . VAL B 1 142 ? 23.287 44.847 -14.110 1.00 15.03 142 VAL B C 1
ATOM 2613 O O . VAL B 1 142 ? 22.835 46.004 -14.175 1.00 16.17 142 VAL B O 1
ATOM 2617 N N . LEU B 1 143 ? 23.009 44.023 -13.099 1.00 14.65 143 LEU B N 1
ATOM 2618 C CA A LEU B 1 143 ? 22.183 44.452 -11.984 0.50 15.10 143 LEU B CA 1
ATOM 2619 C CA B LEU B 1 143 ? 22.194 44.480 -11.975 0.50 14.93 143 LEU B CA 1
ATOM 2620 C C . LEU B 1 143 ? 22.805 45.649 -11.254 1.00 14.93 143 LEU B C 1
ATOM 2621 O O . LEU B 1 143 ? 22.133 46.642 -11.004 1.00 15.79 143 LEU B O 1
ATOM 2630 N N . GLU B 1 144 ? 24.088 45.528 -10.914 1.00 16.05 144 GLU B N 1
ATOM 2631 C CA . GLU B 1 144 ? 24.766 46.606 -10.217 1.00 16.62 144 GLU B CA 1
ATOM 2632 C C . GLU B 1 144 ? 24.766 47.891 -11.033 1.00 16.40 144 GLU B C 1
ATOM 2633 O O . GLU B 1 144 ? 24.522 48.987 -10.484 1.00 17.17 144 GLU B O 1
ATOM 2639 N N . ALA B 1 145 ? 25.035 47.769 -12.342 1.00 15.95 145 ALA B N 1
ATOM 2640 C CA . ALA B 1 145 ? 25.037 48.962 -13.226 1.00 16.12 145 ALA B CA 1
ATOM 2641 C C . ALA B 1 145 ? 23.668 49.622 -13.285 1.00 15.81 145 ALA B C 1
ATOM 2642 O O . ALA B 1 145 ? 23.570 50.855 -13.360 1.00 16.13 145 ALA B O 1
ATOM 2644 N N . GLY B 1 146 ? 22.605 48.804 -13.267 1.00 15.53 146 GLY B N 1
ATOM 2645 C CA . GLY B 1 146 ? 21.247 49.320 -13.332 1.00 15.73 146 GLY B CA 1
ATOM 2646 C C . GLY B 1 146 ? 20.790 49.939 -12.022 1.00 15.98 146 GLY B C 1
ATOM 2647 O O . GLY B 1 146 ? 19.967 50.844 -12.041 1.00 16.41 146 GLY B O 1
ATOM 2648 N N . VAL B 1 147 ? 21.273 49.430 -10.885 1.00 16.31 147 VAL B N 1
ATOM 2649 C CA . VAL B 1 147 ? 20.977 50.111 -9.632 1.00 16.86 147 VAL B CA 1
ATOM 2650 C C . VAL B 1 147 ? 21.702 51.456 -9.644 1.00 17.65 147 VAL B C 1
ATOM 2651 O O . VAL B 1 147 ? 21.143 52.494 -9.282 1.00 18.42 147 VAL B O 1
ATOM 2655 N N . LYS B 1 148 ? 22.948 51.443 -10.100 1.00 17.78 148 LYS B N 1
ATOM 2656 C CA . LYS B 1 148 ? 23.734 52.693 -10.085 1.00 17.57 148 LYS B CA 1
ATOM 2657 C C . LYS B 1 148 ? 23.126 53.780 -11.000 1.00 17.91 148 LYS B C 1
ATOM 2658 O O . LYS B 1 148 ? 23.106 54.971 -10.652 1.00 18.45 148 LYS B O 1
ATOM 2664 N N . ASP B 1 149 ? 22.623 53.374 -12.175 1.00 17.26 149 ASP B N 1
ATOM 2665 C CA . ASP B 1 149 ? 22.107 54.349 -13.145 1.00 17.48 149 ASP B CA 1
ATOM 2666 C C . ASP B 1 149 ? 20.630 54.686 -12.958 1.00 17.45 149 ASP B C 1
ATOM 2667 O O . ASP B 1 149 ? 20.058 55.481 -13.724 1.00 18.94 149 ASP B O 1
ATOM 2672 N N . GLY B 1 150 ? 20.034 54.100 -11.916 1.00 17.46 150 GLY B N 1
ATOM 2673 C CA . GLY B 1 150 ? 18.652 54.385 -11.558 1.00 17.01 150 GLY B CA 1
ATOM 2674 C C . GLY B 1 150 ? 17.604 53.553 -12.282 1.00 16.81 150 GLY B C 1
ATOM 2675 O O . GLY B 1 150 ? 16.395 53.779 -12.105 1.00 17.46 150 GLY B O 1
ATOM 2676 N N . SER B 1 151 ? 18.051 52.611 -13.118 1.00 15.98 151 SER B N 1
ATOM 2677 C CA . SER B 1 151 ? 17.133 51.714 -13.830 1.00 15.30 151 SER B CA 1
ATOM 2678 C C . SER B 1 151 ? 16.382 50.764 -12.887 1.00 15.08 151 SER B C 1
ATOM 2679 O O . SER B 1 151 ? 15.175 50.483 -13.091 1.00 14.78 151 SER B O 1
ATOM 2682 N N . PHE B 1 152 ? 17.114 50.249 -11.901 1.00 15.22 152 PHE B N 1
ATOM 2683 C CA . PHE B 1 152 ? 16.597 49.241 -10.958 1.00 15.47 152 PHE B CA 1
ATOM 2684 C C . PHE B 1 152 ? 16.561 49.857 -9.576 1.00 15.63 152 PHE B C 1
ATOM 2685 O O . PHE B 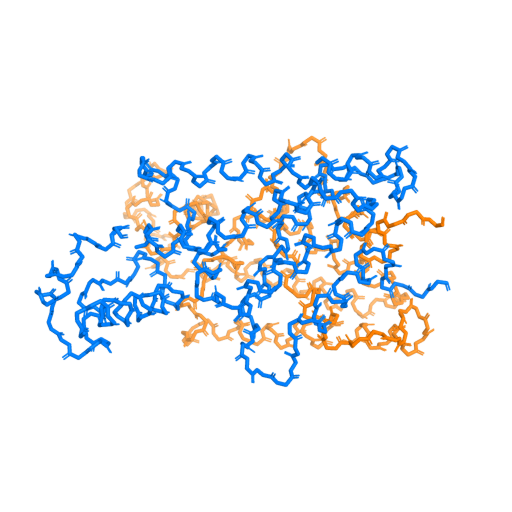1 152 ? 17.355 50.721 -9.260 1.00 16.45 152 PHE B O 1
ATOM 2693 N N . ARG B 1 153 ? 15.653 49.360 -8.745 1.00 16.53 153 ARG B N 1
ATOM 2694 C CA . ARG B 1 153 ? 15.431 49.964 -7.426 1.00 17.93 153 ARG B CA 1
ATOM 2695 C C . ARG B 1 153 ? 16.665 49.915 -6.542 1.00 19.50 153 ARG B C 1
ATOM 2696 O O . ARG B 1 153 ? 17.376 48.910 -6.496 1.00 19.53 153 ARG B O 1
ATOM 2704 N N . SER B 1 154 ? 16.891 51.012 -5.822 1.00 21.35 154 SER B N 1
ATOM 2705 C CA . SER B 1 154 ? 18.034 51.097 -4.883 1.00 23.09 154 SER B CA 1
ATOM 2706 C C . SER B 1 154 ? 17.745 50.455 -3.523 1.00 23.88 154 SER B C 1
ATOM 2707 O O . SER B 1 154 ? 18.678 50.182 -2.737 1.00 25.34 154 SER B O 1
ATOM 2710 N N . ASP B 1 155 ? 16.472 50.212 -3.227 1.00 23.19 155 ASP B N 1
ATOM 2711 C CA . ASP B 1 155 ? 16.087 49.700 -1.904 1.00 24.91 155 ASP B CA 1
ATOM 2712 C C . ASP B 1 155 ? 16.085 48.169 -1.819 1.00 25.76 155 ASP B C 1
ATOM 2713 O O . ASP B 1 155 ? 15.767 47.592 -0.777 1.00 27.59 155 ASP B O 1
ATOM 2718 N N . ILE B 1 156 ? 16.426 47.511 -2.916 1.00 26.21 156 ILE B N 1
ATOM 2719 C CA . ILE B 1 156 ? 16.445 46.044 -2.934 1.00 26.28 156 ILE B CA 1
ATOM 2720 C C . ILE B 1 156 ? 17.851 45.545 -2.600 1.00 24.37 156 ILE B C 1
ATOM 2721 O O . ILE B 1 156 ? 18.864 46.223 -2.867 1.00 23.72 156 ILE B O 1
ATOM 2726 N N . ASP B 1 157 ? 17.900 44.360 -2.000 1.00 22.74 157 ASP B N 1
ATOM 2727 C CA . ASP B 1 157 ? 19.145 43.673 -1.695 1.00 21.43 157 ASP B CA 1
ATOM 2728 C C . ASP B 1 157 ? 19.651 43.062 -3.006 1.00 20.09 157 ASP B C 1
ATOM 2729 O O . ASP B 1 157 ? 19.044 42.123 -3.542 1.00 18.43 157 ASP B O 1
ATOM 2734 N N . VAL B 1 158 ? 20.743 43.613 -3.546 1.00 19.39 158 VAL B N 1
ATOM 2735 C CA . VAL B 1 158 ? 21.223 43.186 -4.861 1.00 19.33 158 VAL B CA 1
ATOM 2736 C C . VAL B 1 158 ? 21.691 41.705 -4.854 1.00 17.42 158 VAL B C 1
ATOM 2737 O O . VAL B 1 158 ? 21.514 40.993 -5.846 1.00 17.77 158 VAL B O 1
ATOM 2741 N N . GLU B 1 159 ? 22.236 41.234 -3.730 1.00 16.68 159 GLU B N 1
ATOM 2742 C CA . GLU B 1 159 ? 22.632 39.826 -3.653 1.00 15.84 159 GLU B CA 1
ATOM 2743 C C . GLU B 1 159 ? 21.418 38.888 -3.795 1.00 15.23 159 GLU B C 1
ATOM 2744 O O . GLU B 1 159 ? 21.463 37.904 -4.543 1.00 15.23 159 GLU B O 1
ATOM 2750 N N . LEU B 1 160 ? 20.334 39.202 -3.080 1.00 14.66 160 LEU B N 1
ATOM 2751 C CA . LEU B 1 160 ? 19.145 38.371 -3.145 1.00 13.91 160 LEU B CA 1
ATOM 2752 C C . LEU B 1 160 ? 18.470 38.540 -4.518 1.00 13.85 160 LEU B C 1
ATOM 2753 O O . LEU B 1 160 ? 17.884 37.589 -5.036 1.00 15.17 160 LEU B O 1
ATOM 2758 N N . ALA B 1 161 ? 18.561 39.736 -5.114 1.00 14.34 161 ALA B N 1
ATOM 2759 C CA . ALA B 1 161 ? 18.003 39.912 -6.459 1.00 14.60 161 ALA B CA 1
ATOM 2760 C C . ALA B 1 161 ? 18.756 39.057 -7.483 1.00 14.27 161 ALA B C 1
ATOM 2761 O O . ALA B 1 161 ? 18.157 38.461 -8.360 1.00 15.44 161 ALA B O 1
ATOM 2763 N N . PHE B 1 162 ? 20.085 39.020 -7.363 1.00 14.77 162 PHE B N 1
ATOM 2764 C CA . PHE B 1 162 ? 20.849 38.165 -8.239 1.00 14.57 162 PHE B CA 1
ATOM 2765 C C . PHE B 1 162 ? 20.464 36.702 -8.044 1.00 13.05 162 PHE B C 1
ATOM 2766 O O . PHE B 1 162 ? 20.300 35.967 -9.016 1.00 13.87 162 PHE B O 1
ATOM 2774 N N . ARG B 1 163 ? 20.373 36.267 -6.781 1.00 13.98 163 ARG B N 1
ATOM 2775 C CA . ARG B 1 163 ? 20.033 34.873 -6.492 1.00 13.98 163 ARG B CA 1
ATOM 2776 C C . ARG B 1 163 ? 18.693 34.569 -7.153 1.00 14.21 163 ARG B C 1
ATOM 2777 O O . ARG B 1 163 ? 18.508 33.509 -7.742 1.00 15.30 163 ARG B O 1
ATOM 2785 N N . PHE B 1 164 ? 17.762 35.513 -7.081 1.00 14.41 164 PHE B N 1
ATOM 2786 C CA . PHE B 1 164 ? 16.450 35.294 -7.692 1.00 15.94 164 PHE B CA 1
ATOM 2787 C C . PHE B 1 164 ? 16.554 35.144 -9.210 1.00 15.96 164 PHE B C 1
ATOM 2788 O O . PHE B 1 164 ? 15.959 34.216 -9.781 1.00 16.97 164 PHE B O 1
ATOM 2796 N N . LEU B 1 165 ? 17.339 36.002 -9.868 1.00 15.66 165 LEU B N 1
ATOM 2797 C CA . LEU B 1 165 ? 17.531 35.851 -11.330 1.00 17.12 165 LEU B CA 1
ATOM 2798 C C . LEU B 1 165 ? 18.209 34.522 -11.710 1.00 17.45 165 LEU B C 1
ATOM 2799 O O . LEU B 1 165 ? 17.812 33.864 -12.676 1.00 18.60 165 LEU B O 1
ATOM 2804 N N . ARG B 1 166 ? 19.218 34.126 -10.945 1.00 17.10 166 ARG B N 1
ATOM 2805 C CA . ARG B 1 166 ? 19.910 32.851 -11.185 1.00 18.19 166 ARG B CA 1
ATOM 2806 C C . ARG B 1 166 ? 19.005 31.638 -10.858 1.00 18.25 166 ARG B C 1
ATOM 2807 O O . ARG B 1 166 ? 18.963 30.662 -11.628 1.00 19.40 166 ARG B O 1
ATOM 2815 N N . ASP B 1 167 ? 18.283 31.700 -9.741 1.00 18.88 167 ASP B N 1
ATOM 2816 C CA . ASP B 1 167 ? 17.425 30.568 -9.307 1.00 20.10 167 ASP B CA 1
ATOM 2817 C C . ASP B 1 167 ? 16.346 30.305 -10.324 1.00 20.44 167 ASP B C 1
ATOM 2818 O O . ASP B 1 167 ? 15.884 29.162 -10.460 1.00 21.37 167 ASP B O 1
ATOM 2823 N N . THR B 1 168 ? 15.903 31.359 -11.000 1.00 19.54 168 THR B N 1
ATOM 2824 C CA . THR B 1 168 ? 14.682 31.252 -11.797 1.00 20.23 168 THR B CA 1
ATOM 2825 C C . THR B 1 168 ? 14.914 31.221 -13.292 1.00 20.31 168 THR B C 1
ATOM 2826 O O . THR B 1 168 ? 13.946 31.179 -14.064 1.00 20.59 168 THR B O 1
ATOM 2830 N N . ALA B 1 169 ? 16.180 31.259 -13.715 1.00 19.62 169 ALA B N 1
ATOM 2831 C CA . ALA B 1 169 ? 16.487 31.272 -15.166 1.00 19.73 169 ALA B CA 1
ATOM 2832 C C . ALA B 1 169 ? 15.892 30.104 -15.972 1.00 18.84 169 ALA B C 1
ATOM 2833 O O . ALA B 1 169 ? 15.381 30.307 -17.107 1.00 20.62 169 ALA B O 1
ATOM 2835 N N . TRP B 1 170 ? 15.940 28.904 -15.396 1.00 18.28 170 TRP B N 1
ATOM 2836 C CA . TRP B 1 170 ? 15.708 27.653 -16.124 1.00 19.03 170 TRP B CA 1
ATOM 2837 C C . TRP B 1 170 ? 14.493 26.863 -15.680 1.00 19.37 170 TRP B C 1
ATOM 2838 O O . TRP B 1 170 ? 14.190 25.825 -16.264 1.00 19.91 170 TRP B O 1
ATOM 2849 N N . VAL B 1 171 ? 13.820 27.332 -14.634 1.00 19.66 171 VAL B N 1
ATOM 2850 C CA . VAL B 1 171 ? 12.759 26.557 -14.007 1.00 19.89 171 VAL B CA 1
ATOM 2851 C C . VAL B 1 171 ? 11.605 26.223 -14.937 1.00 18.52 171 VAL B C 1
ATOM 2852 O O . VAL B 1 171 ? 11.011 25.151 -14.769 1.00 19.04 171 VAL B O 1
ATOM 2856 N N . ALA B 1 172 ? 11.327 27.091 -15.925 1.00 17.88 172 ALA B N 1
ATOM 2857 C CA . ALA B 1 172 ? 10.220 26.772 -16.874 1.00 16.86 172 ALA B CA 1
ATOM 2858 C C . ALA B 1 172 ? 10.507 25.531 -17.701 1.00 16.49 172 ALA B C 1
ATOM 2859 O O . ALA B 1 172 ? 9.621 25.019 -18.358 1.00 15.69 172 ALA B O 1
ATOM 2861 N N . VAL B 1 173 ? 11.746 25.031 -17.667 1.00 16.10 173 VAL B N 1
ATOM 2862 C CA . VAL B 1 173 ? 12.057 23.820 -18.438 1.00 17.10 173 VAL B CA 1
ATOM 2863 C C . VAL B 1 173 ? 11.214 22.625 -18.048 1.00 16.48 173 VAL B C 1
ATOM 2864 O O . VAL B 1 173 ? 10.979 21.720 -18.860 1.00 18.32 173 VAL B O 1
ATOM 2868 N N . ARG B 1 174 ? 10.732 22.600 -16.806 1.00 16.68 174 ARG B N 1
ATOM 2869 C CA . ARG B 1 174 ? 9.966 21.438 -16.409 1.00 16.44 174 ARG B CA 1
ATOM 2870 C C . ARG B 1 174 ? 8.627 21.314 -17.137 1.00 15.74 174 ARG B C 1
ATOM 2871 O O . ARG B 1 174 ? 8.102 20.199 -17.292 1.00 17.75 174 ARG B O 1
ATOM 2879 N N . TRP B 1 175 ? 8.103 22.435 -17.639 1.00 14.89 175 TRP B N 1
ATOM 2880 C CA . TRP B 1 175 ? 6.819 22.355 -18.343 1.00 13.94 175 TRP B CA 1
ATOM 2881 C C . TRP B 1 175 ? 6.859 22.831 -19.770 1.00 14.81 175 TRP B C 1
ATOM 2882 O O . TRP B 1 175 ? 6.054 22.343 -20.601 1.00 16.26 175 TRP B O 1
ATOM 2893 N N . TYR B 1 176 ? 7.741 23.793 -20.063 1.00 15.18 176 TYR B N 1
ATOM 2894 C CA . TYR B 1 176 ? 7.722 24.363 -21.401 1.00 15.21 176 TYR B CA 1
ATOM 2895 C C . TYR B 1 176 ? 8.189 23.328 -22.425 1.00 15.60 176 TYR B C 1
ATOM 2896 O O . TYR B 1 176 ? 9.193 22.648 -22.232 1.00 18.05 176 TYR B O 1
ATOM 2905 N N . ARG B 1 177 ? 7.446 23.220 -23.514 1.00 15.55 177 ARG B N 1
ATOM 2906 C CA . ARG B 1 177 ? 7.893 22.409 -24.653 1.00 16.23 177 ARG B CA 1
ATOM 2907 C C . ARG B 1 177 ? 7.659 23.181 -25.952 1.00 15.25 177 ARG B C 1
ATOM 2908 O O . ARG B 1 177 ? 6.690 23.930 -26.084 1.00 14.95 177 ARG B O 1
ATOM 2916 N N . PRO B 1 178 ? 8.527 22.983 -26.944 1.00 15.39 178 PRO B N 1
ATOM 2917 C CA . PRO B 1 178 ? 8.282 23.601 -28.244 1.00 14.78 178 PRO B CA 1
ATOM 2918 C C . PRO B 1 178 ? 6.905 23.257 -28.770 1.00 13.76 178 PRO B C 1
ATOM 2919 O O . PRO B 1 178 ? 6.413 22.141 -28.563 1.00 14.79 178 PRO B O 1
ATOM 2923 N N . GLY B 1 179 ? 6.267 24.200 -29.465 1.00 13.65 179 GLY B N 1
ATOM 2924 C CA . GLY B 1 179 ? 4.982 23.866 -30.094 1.00 13.53 179 GLY B CA 1
ATOM 2925 C C . GLY B 1 179 ? 3.780 23.957 -29.167 1.00 14.09 179 GLY B C 1
ATOM 2926 O O . GLY B 1 179 ? 2.692 23.512 -29.521 1.00 14.98 179 GLY B O 1
ATOM 2927 N N . GLY B 1 180 ? 3.969 24.546 -27.993 1.00 13.05 180 GLY B N 1
ATOM 2928 C CA . GLY B 1 180 ? 2.845 24.809 -27.086 1.00 13.28 180 GLY B CA 1
ATOM 2929 C C . GLY B 1 180 ? 1.980 25.953 -27.621 1.00 13.06 180 GLY B C 1
ATOM 2930 O O . GLY B 1 180 ? 2.286 26.547 -28.668 1.00 13.52 180 GLY B O 1
ATOM 2931 N N . SER B 1 181 ? 0.956 26.346 -26.864 1.00 11.99 181 SER B N 1
ATOM 2932 C CA . SER B 1 181 ? -0.032 27.268 -27.418 1.00 11.58 181 SER B CA 1
ATOM 2933 C C . SER B 1 181 ? 0.466 28.699 -27.560 1.00 11.03 181 SER B C 1
ATOM 2934 O O . SER B 1 181 ? -0.075 29.436 -28.399 1.00 11.45 181 SER B O 1
ATOM 2937 N N . VAL B 1 182 ? 1.507 29.050 -26.798 1.00 10.95 182 VAL B N 1
ATOM 2938 C CA . VAL B 1 182 ? 2.244 30.292 -27.063 1.00 10.75 182 VAL B CA 1
ATOM 2939 C C . VAL B 1 182 ? 3.733 30.005 -27.195 1.00 11.00 182 VAL B C 1
ATOM 2940 O O . VAL B 1 182 ? 4.269 28.984 -26.693 1.00 12.18 182 VAL B O 1
ATOM 2944 N N . THR B 1 183 ? 4.389 30.924 -27.875 1.00 10.63 183 THR B N 1
ATOM 2945 C CA . THR B 1 183 ? 5.830 30.808 -28.074 1.00 10.71 183 THR B CA 1
ATOM 2946 C C . THR B 1 183 ? 6.625 31.102 -26.807 1.00 10.62 183 THR B C 1
ATOM 2947 O O . THR B 1 183 ? 6.118 31.740 -25.878 1.00 11.60 183 THR B O 1
ATOM 2951 N N . VAL B 1 184 ? 7.893 30.651 -26.770 1.00 11.70 184 VAL B N 1
ATOM 2952 C CA . VAL B 1 184 ? 8.711 30.976 -25.632 1.00 12.32 184 VAL B CA 1
ATOM 2953 C C . VAL B 1 184 ? 8.949 32.485 -25.539 1.00 12.66 184 VAL B C 1
ATOM 2954 O O . VAL B 1 184 ? 9.168 32.985 -24.434 1.00 14.31 184 VAL B O 1
ATOM 2958 N N . ASP B 1 185 ? 8.875 33.206 -26.663 1.00 13.04 185 ASP B N 1
ATOM 2959 C CA . ASP B 1 185 ? 8.998 34.670 -26.603 1.00 14.01 185 ASP B CA 1
ATOM 2960 C C . ASP B 1 185 ? 7.881 35.293 -25.735 1.00 13.56 185 ASP B C 1
ATOM 2961 O O . ASP B 1 185 ? 8.126 36.220 -24.947 1.00 14.12 185 ASP B O 1
ATOM 2966 N N . THR B 1 186 ? 6.635 34.824 -25.908 1.00 12.94 186 THR B N 1
ATOM 2967 C CA . THR B 1 186 ? 5.540 35.281 -25.036 1.00 11.82 186 THR B CA 1
ATOM 2968 C C . THR B 1 186 ? 5.796 34.955 -23.556 1.00 11.89 186 THR B C 1
ATOM 2969 O O . THR B 1 186 ? 5.535 35.789 -22.646 1.00 13.00 186 THR B O 1
ATOM 2973 N N . VAL B 1 187 ? 6.273 33.748 -23.302 1.00 12.24 187 VAL B N 1
ATOM 2974 C CA . VAL B 1 187 ? 6.570 33.369 -21.927 1.00 12.75 187 VAL B CA 1
ATOM 2975 C C . VAL B 1 187 ? 7.646 34.313 -21.350 1.00 12.89 187 VAL B C 1
ATOM 2976 O O . VAL B 1 187 ? 7.511 34.810 -20.230 1.00 13.92 187 VAL B O 1
ATOM 2980 N N . ALA B 1 188 ? 8.721 34.544 -22.114 1.00 12.91 188 ALA B N 1
ATOM 2981 C CA . ALA B 1 188 ? 9.799 35.444 -21.672 1.00 12.98 188 ALA B CA 1
ATOM 2982 C C . ALA B 1 188 ? 9.267 36.849 -21.399 1.00 12.87 188 ALA B C 1
ATOM 2983 O O . ALA B 1 188 ? 9.597 37.471 -20.368 1.00 14.83 188 ALA B O 1
ATOM 2985 N N . LYS B 1 189 ? 8.429 37.356 -22.305 1.00 12.67 189 LYS B N 1
ATOM 2986 C CA . LYS B 1 189 ? 7.942 38.735 -22.155 1.00 14.40 189 LYS B CA 1
ATOM 2987 C C . LYS B 1 189 ? 7.092 38.851 -20.896 1.00 13.59 189 LYS B C 1
ATOM 2988 O O . LYS B 1 189 ? 7.143 39.873 -20.182 1.00 13.93 189 LYS B O 1
ATOM 2994 N N . GLN B 1 190 ? 6.264 37.825 -20.634 1.00 12.98 190 GLN B N 1
ATOM 2995 C CA . GLN B 1 190 ? 5.385 37.901 -19.472 1.00 13.68 190 GLN B CA 1
ATOM 2996 C C . GLN B 1 190 ? 6.178 37.773 -18.172 1.00 14.20 190 GLN B C 1
ATOM 2997 O O . GLN B 1 190 ? 5.907 38.486 -17.193 1.00 15.29 190 GLN B O 1
ATOM 3003 N N A TYR B 1 191 ? 7.170 36.903 -18.179 0.50 13.77 191 TYR B N 1
ATOM 3004 N N B TYR B 1 191 ? 7.152 36.844 -18.147 0.50 13.76 191 TYR B N 1
ATOM 3005 C CA A TYR B 1 191 ? 7.949 36.764 -16.978 0.50 13.24 191 TYR B CA 1
ATOM 3006 C CA B TYR B 1 191 ? 8.075 36.723 -16.992 0.50 13.20 191 TYR B CA 1
ATOM 3007 C C A TYR B 1 191 ? 8.824 38.010 -16.714 0.50 12.64 191 TYR B C 1
ATOM 3008 C C B TYR B 1 191 ? 8.744 38.071 -16.726 0.50 12.45 191 TYR B C 1
ATOM 3009 O O A TYR B 1 191 ? 9.015 38.410 -15.547 0.50 13.05 191 TYR B O 1
ATOM 3010 O O B TYR B 1 191 ? 8.742 38.580 -15.584 0.50 12.67 191 TYR B O 1
ATOM 3027 N N . LEU B 1 192 ? 9.326 38.643 -17.780 1.00 12.96 192 LEU B N 1
ATOM 3028 C CA . LEU B 1 192 ? 10.054 39.910 -17.636 1.00 13.59 192 LEU B CA 1
ATOM 3029 C C . LEU B 1 192 ? 9.135 41.010 -17.137 1.00 13.70 192 LEU B C 1
ATOM 3030 O O . LEU B 1 192 ? 9.534 41.867 -16.332 1.00 14.78 192 LEU B O 1
ATOM 3035 N N . SER B 1 193 ? 7.906 41.026 -17.640 1.00 13.48 193 SER B N 1
ATOM 3036 C CA . SER B 1 193 ? 6.944 42.032 -17.187 1.00 13.81 193 SER B CA 1
ATOM 3037 C C . SER B 1 193 ? 6.646 41.945 -15.696 1.00 14.09 193 SER B C 1
ATOM 3038 O O . SER B 1 193 ? 6.590 42.974 -15.001 1.00 14.70 193 SER B O 1
ATOM 3041 N N . ILE B 1 194 ? 6.471 40.714 -15.201 1.00 12.90 194 ILE B N 1
ATOM 3042 C CA . ILE B 1 194 ? 6.264 40.485 -13.756 1.00 13.09 194 ILE B CA 1
ATOM 3043 C C . ILE B 1 194 ? 7.515 40.918 -12.989 1.00 13.10 194 ILE B C 1
ATOM 3044 O O . ILE B 1 194 ? 7.433 41.699 -12.060 1.00 13.03 194 ILE B O 1
ATOM 3049 N N . VAL B 1 195 ? 8.682 40.409 -13.390 1.00 12.90 195 VAL B N 1
ATOM 3050 C CA . VAL B 1 195 ? 9.905 40.669 -12.610 1.00 13.07 195 VAL B CA 1
ATOM 3051 C C . VAL B 1 195 ? 10.267 42.143 -12.615 1.00 12.20 195 VAL B C 1
ATOM 3052 O O . VAL B 1 195 ? 10.714 42.666 -11.580 1.00 12.84 195 VAL B O 1
ATOM 3056 N N . LEU B 1 196 ? 10.103 42.818 -13.761 1.00 12.54 196 LEU B N 1
ATOM 3057 C CA . LEU B 1 196 ? 10.542 44.207 -13.819 1.00 12.80 196 LEU B CA 1
ATOM 3058 C C . LEU B 1 196 ? 9.475 45.197 -13.365 1.00 12.61 196 LEU B C 1
ATOM 3059 O O . LEU B 1 196 ? 9.796 46.183 -12.702 1.00 12.95 196 LEU B O 1
ATOM 3064 N N . ASP B 1 197 ? 8.212 44.943 -13.727 1.00 12.58 197 ASP B N 1
ATOM 3065 C CA . ASP B 1 197 ? 7.132 45.902 -13.452 1.00 13.33 197 ASP B CA 1
ATOM 3066 C C . ASP B 1 197 ? 6.132 45.479 -12.372 1.00 12.98 197 ASP B C 1
ATOM 3067 O O . ASP B 1 197 ? 5.346 46.310 -11.902 1.00 13.70 197 ASP B O 1
ATOM 3072 N N . GLY B 1 198 ? 6.189 44.197 -11.970 1.00 12.46 198 GLY B N 1
ATOM 3073 C CA . GLY B 1 198 ? 5.345 43.698 -10.893 1.00 12.71 198 GLY B CA 1
ATOM 3074 C C . GLY B 1 198 ? 3.990 43.206 -11.378 1.00 12.68 198 GLY B C 1
ATOM 3075 O O . GLY B 1 198 ? 3.429 43.705 -12.354 1.00 12.67 198 GLY B O 1
ATOM 3076 N N . LEU B 1 199 ? 3.466 42.213 -10.669 1.00 12.36 199 LEU B N 1
ATOM 3077 C CA . LEU B 1 199 ? 2.144 41.687 -10.938 1.00 13.74 199 LEU B CA 1
ATOM 3078 C C . LEU B 1 199 ? 1.016 42.599 -10.391 1.00 12.71 199 LEU B C 1
ATOM 3079 O O . LEU B 1 199 ? -0.106 42.539 -10.870 1.00 13.94 199 LEU B O 1
ATOM 3084 N N . ALA B 1 200 ? 1.301 43.442 -9.393 1.00 13.17 200 ALA B N 1
ATOM 3085 C CA . ALA B 1 200 ? 0.243 44.279 -8.809 1.00 13.99 200 ALA B CA 1
ATOM 3086 C C . ALA B 1 200 ? -0.174 45.359 -9.798 1.00 15.84 200 ALA B C 1
ATOM 3087 O O . ALA B 1 200 ? 0.642 45.815 -10.593 1.00 16.85 200 ALA B O 1
ATOM 3089 N N . SER B 1 201 ? -1.440 45.762 -9.746 1.00 16.83 201 SER B N 1
ATOM 3090 C CA . SER B 1 201 ? -1.914 46.876 -10.569 1.00 19.67 201 SER B CA 1
ATOM 3091 C C . SER B 1 201 ? -1.305 48.168 -10.064 1.00 22.39 201 SER B C 1
ATOM 3092 O O . SER B 1 201 ? -1.106 48.340 -8.851 1.00 23.01 201 SER B O 1
ATOM 3095 N N . PRO B 1 202 ? -1.049 49.082 -11.002 1.00 25.26 202 PRO B N 1
ATOM 3096 C CA . PRO B 1 202 ? -0.535 50.418 -10.700 1.00 27.01 202 PRO B CA 1
ATOM 3097 C C . PRO B 1 202 ? -1.502 51.195 -9.803 1.00 27.51 202 PRO B C 1
ATOM 3098 O O . PRO B 1 202 ? -2.716 50.956 -9.844 1.00 28.11 202 PRO B O 1
#

B-factor: mean 21.04, std 7.83, range [7.83, 68.88]

Solvent-accessible surface area: 17816 Å² total

Nearest PDB structures (foldseek):
  2ibd-assembly1_B  TM=9.929E-01  e=2.530E-22  Rhodococcus jostii RHA1
  3ccy-assembly1_A-2  TM=8.163E-01  e=3.479E-06  Bordetella parapertussis 12822
  5gpa-assembly1_B  TM=6.845E-01  e=3.479E-06  Halalkalibacterium halodurans C-125
  5k7z-assembly2_C  TM=8.202E-01  e=2.793E-05  Myxococcus xanthus DK 1622
  4x1e-assembly1_B  TM=6.400E-01  e=3.599E-04  Escherichia coli CFT073

Foldseek 3Di:
DLVVVLVVLVVLLLQCCLPPALVPAALQNSQVSVVHGSVVVCVNDVGSVSLVVLLCVLVVVLVVQLVCLLVVPDQLLVSLLSNLLSLLVCCQVSLSSLSCLQPHCPPVCVPPVVVVNVVVVVVLLVRNCSQVRCCVVVNDPPPDDPVVLSVVCVNVSRVCSVPDDHPDPCDSVVVSVVVSCCSRVNPDDD/DLVVLVVLLLVCCLVVALVRDDLCNSCVSVVHDSVVNCVNPVGSVSLVVLQCVLVVVLVVQLVCLLVVPDALLVSVLSNLLSLLVSCAVSLSNLSCLLPHCPVCCPPDVVVVNVVVVVVLVVRNCSLVRCCVVVNAPVPDDSVVVVVVCVNPSRVCSVPDYHPPPDDSNVVSVVVSCCSRVNPDDD

Sequence (376 aa):
GKSGRRTELLDDIAATLFAERRGLRATTVRDIADAAGILSGSLYHHFDSKEESVDEILRGFLDDLFGKYREIVVASGLDSRATLEALVTTSYEEAIDASHSSAVAIYQDEVKHLVANEERFTYLSSELNTEFREELWGVLEAGVKDGSFRSDIDVELAFRFLRDDTAWVAVRWYRPGGSVTVDTVAKQYLSIVLDGLASPRRTELLDIAATLFAERGLRATTVRRDIADAAGILSGSLYHHFDSKESVDEILRGFLDDLFGKKYRREEIVASGLDSRATLEALVTTSYEEAIDASHSAVAIYQDEVKHLVANERFTYLSSELNTEFREELWGVLLEAGVKDGSFRSDIDVELAFRFLRDTAWVAVRWYRPGGSVTVDTVAKQYYLSIVLDGLASP

Radius of gyration: 22.14 Å; Cα contacts (8 Å, |Δi|>4): 404; chains: 2; bounding box: 48×59×62 Å

InterPro domains:
  IPR001647 DNA-binding HTH domain, TetR-type [PF00440] (19-65)
  IPR001647 DNA-binding HTH domain, TetR-type [PR00455] (19-32)
  IPR001647 DNA-binding HTH domain, TetR-type [PR00455] (40-63)
  IPR001647 DNA-binding HTH domain, TetR-type [PS50977] (13-73)
  IPR009057 Homedomain-like superfamily [SSF46689] (13-87)
  IPR036271 Tetracyclin repressor-like, C-terminal domain superfamily [SSF48498] (88-200)
  IPR041490 HTH-type transcriptional repressor KstR2, C-terminal [PF17932] (86-199)
  IPR050109 HTH-type, TetR-like transcriptional regulator [PTHR30055] (1-202)

Organism: Rhodococcus jostii (strain RHA1) (NCBI:txid101510)

Secondary structure (DSSP, 8-state):
-HHHHHHHHHHHHHHHHHHH-STT--HHHHHHHTTS-HHHHHHH-S-S---HHHHHHHHHHHHHHHHHHHHTT--HHHHHHHHHHHHHHHHHHSHHHHHHHHHT-GGGTTSGGGHHHHHHHHHHHHH--HHHHHHHTTSB-TTS-HHHHHHHHHHHSSGGGGT--TTSSS-HHHHHHHHHHHHHH-SB--/-HHHHHHHHHHHHHHH-STT--HHHHHHHHTS-HHHHHTT-S-S---HHHHHHHHHHHHHHHHHHHHTT--HHHHHHHHHHHHHHHHHHSHHHHHIIIII-GGGTTSGGGTHHHHHHHHHHHH--HHHHHHHTTSB-TTS-HHHHHHHHHHHSSGGGGT--TTSSS-HHHHHHHHHHHHHH-SB--